Protein AF-A0A9P6CNX3-F1 (afdb_monomer_lite)

Secondary structure (DSSP, 8-state):
-------HHHHHHHHH-TTSTTPPPPPTTTS-HHHHHHHHHHHHHHHHHHHHTS-GGGTGGGS--------PPP-----------------------------HHHHHHHHHHHHHHHHHHHHHHHHHHHHHHHHHTTT---HHHHHHHHHHH--HHHHHHHHHHHHHHTT---TTTTT--SHHHHHHHHHHHHHHHHHHHHHHHHHH-TTSSTTGGGGTT--HHHHHHHHIIIIIIHHHHHHHSS-HHHHHHHHTTHHHHHHHHHHHHHHHHHHTHHHHHHHHHHHHHHTTTS-HHHHHHHHHHHHHHHHHHHHHHH-THHHHHHHHHHHHHHHHHHHHHHHHTT----HHHHHHHHTTHHHHHHHHHHHHHHHHHHHHHHHHHHHHHHHHHHH---SS----TTS-HHHHHHHHHHHHHHHHHHHHHHHHHHHHHH--SSPPTTTSSGGGHHHHHHHHHHHHHHHHHHHHHHHHHHHHHHHHHHH-TTS-HHHHHHHHHHIIIIIHHHHHHHHHHHHHHHHHHHHHHHHHHHHHGGGGSSEEEEEEPPPTTTPPPEEEEEE--SSSSPPEEEEEEEEESSSSEEEEEE---TTTT---PPTT-S--EEEEEEETTTTEEEEEEEETTEEEEEEEEEEEEE-SSS-EEEEEETTTTEEEEEEESSS----SSS----EEEEEPTTS-EEEEEEEEEEEETTEEEEEEEEESSSS-HHHHHHHHHHHHHHHHHHHHHHS--TT-

Structure (mmCIF, N/CA/C/O backbone):
data_AF-A0A9P6CNX3-F1
#
_entry.id   AF-A0A9P6CNX3-F1
#
loop_
_atom_site.group_PDB
_atom_site.id
_atom_site.type_symbol
_atom_site.label_atom_id
_atom_site.label_alt_id
_atom_site.label_comp_id
_atom_site.label_asym_id
_atom_site.label_entity_id
_atom_site.label_seq_id
_atom_site.pdbx_PDB_ins_code
_atom_site.Cartn_x
_atom_site.Cartn_y
_atom_site.Cartn_z
_atom_site.occupancy
_atom_site.B_iso_or_equiv
_atom_site.auth_seq_id
_atom_site.auth_comp_id
_atom_site.auth_asym_id
_atom_site.auth_atom_id
_atom_site.pdbx_PDB_model_num
ATOM 1 N N . MET A 1 1 ? -21.772 23.312 11.120 1.00 35.59 1 MET A N 1
ATOM 2 C CA . MET A 1 1 ? -20.489 23.125 10.411 1.00 35.59 1 MET A CA 1
ATOM 3 C C . MET A 1 1 ? -19.447 23.973 11.118 1.00 35.59 1 MET A C 1
ATOM 5 O O . MET A 1 1 ? -19.373 25.166 10.853 1.00 35.59 1 MET A O 1
ATOM 9 N N . SER A 1 2 ? -18.717 23.403 12.077 1.00 29.44 2 SER A N 1
ATOM 10 C CA . SER A 1 2 ? -17.477 24.020 12.549 1.00 29.44 2 SER A CA 1
ATOM 11 C C . SER A 1 2 ? -16.499 24.018 11.378 1.00 29.44 2 SER A C 1
ATOM 13 O O . SER A 1 2 ? -16.355 23.003 10.699 1.00 29.44 2 SER A O 1
ATOM 15 N N . GLN A 1 3 ? -15.892 25.165 11.081 1.00 34.16 3 GLN A N 1
ATOM 16 C CA . GLN A 1 3 ? -14.770 25.226 10.152 1.00 34.16 3 GLN A CA 1
ATOM 17 C C . GLN A 1 3 ? -13.601 24.494 10.813 1.00 34.16 3 GLN A C 1
ATOM 19 O O . GLN A 1 3 ? -12.860 25.088 11.593 1.00 34.16 3 GLN A O 1
ATOM 24 N N . ASP A 1 4 ? -13.474 23.195 10.544 1.00 44.81 4 ASP A N 1
ATOM 25 C CA . ASP A 1 4 ? -12.228 22.484 10.800 1.00 44.81 4 ASP A CA 1
ATOM 26 C C . ASP A 1 4 ? -11.128 23.261 10.075 1.00 44.81 4 ASP A C 1
ATOM 28 O O . ASP A 1 4 ? -11.249 23.551 8.878 1.00 44.81 4 ASP A O 1
ATOM 32 N N . GLN A 1 5 ? -10.092 23.669 10.813 1.00 48.50 5 GLN A N 1
ATOM 33 C CA . GLN A 1 5 ? -8.951 24.356 10.218 1.00 48.50 5 GLN A CA 1
ATOM 34 C C . GLN A 1 5 ? -8.454 23.550 9.007 1.00 48.50 5 GLN A C 1
ATOM 36 O O . GLN A 1 5 ? -8.404 22.316 9.082 1.00 48.50 5 GLN A O 1
ATOM 41 N N . PRO A 1 6 ? -8.111 24.212 7.887 1.00 53.03 6 PRO A N 1
ATOM 42 C CA . PRO A 1 6 ? -7.619 23.523 6.706 1.00 53.03 6 PRO A CA 1
ATOM 43 C C . PRO A 1 6 ? -6.407 22.670 7.093 1.00 53.03 6 PRO A C 1
ATOM 45 O O . PRO A 1 6 ? -5.365 23.178 7.498 1.00 53.03 6 PRO A O 1
ATOM 48 N N . SER A 1 7 ? -6.576 21.350 7.028 1.00 62.06 7 SER A N 1
ATOM 49 C CA . SER A 1 7 ? -5.491 20.401 7.253 1.00 62.06 7 SER A CA 1
ATOM 50 C C . SER A 1 7 ? -4.762 20.143 5.933 1.00 62.06 7 SER A C 1
ATOM 52 O O . SER A 1 7 ? -5.366 20.210 4.861 1.00 62.06 7 SER A O 1
ATOM 54 N N . PHE A 1 8 ? -3.483 19.765 5.978 1.00 63.47 8 PHE A N 1
ATOM 55 C CA . PHE A 1 8 ? -2.737 19.345 4.779 1.00 63.47 8 PHE A CA 1
ATOM 56 C C . PHE A 1 8 ? -3.438 18.204 4.013 1.00 63.47 8 PHE A C 1
ATOM 58 O O . PHE A 1 8 ? -3.363 18.131 2.785 1.00 63.47 8 PHE A O 1
ATOM 65 N N . SER A 1 9 ? -4.189 17.357 4.730 1.00 61.72 9 SER A N 1
ATOM 66 C CA . SER A 1 9 ? -5.030 16.296 4.162 1.00 61.72 9 SER A CA 1
ATOM 67 C C . SER A 1 9 ? -6.190 16.848 3.316 1.00 61.72 9 SER A C 1
ATOM 69 O O . SER A 1 9 ? -6.583 16.236 2.320 1.00 61.72 9 SER A O 1
ATOM 71 N N . ASN A 1 10 ? -6.701 18.040 3.639 1.00 68.31 10 ASN A N 1
ATOM 72 C CA . ASN A 1 10 ? -7.772 18.691 2.882 1.00 68.31 10 ASN A CA 1
ATOM 73 C C . ASN A 1 10 ? -7.266 19.184 1.520 1.00 68.31 10 ASN A C 1
ATOM 75 O O . ASN A 1 10 ? -7.945 18.967 0.519 1.00 68.31 10 ASN A O 1
ATOM 79 N N . CYS A 1 11 ? -6.058 19.761 1.453 1.00 70.31 11 CYS A N 1
ATOM 80 C CA . CYS A 1 11 ? -5.410 20.106 0.180 1.00 70.31 11 CYS A CA 1
ATOM 81 C C . CYS A 1 11 ? -5.214 18.856 -0.691 1.00 70.31 11 CYS A C 1
ATOM 83 O O . CYS A 1 11 ? -5.584 18.853 -1.862 1.00 70.31 11 CYS A O 1
ATOM 85 N N . PHE A 1 12 ? -4.716 17.759 -0.108 1.00 67.38 12 PHE A N 1
ATOM 86 C CA . PHE A 1 12 ? -4.546 16.485 -0.815 1.00 67.38 12 PHE A CA 1
ATOM 87 C C . PHE A 1 12 ? -5.868 15.953 -1.372 1.00 67.38 12 PHE A C 1
ATOM 89 O O . PHE A 1 12 ? -5.973 15.612 -2.550 1.00 67.38 12 PHE A O 1
ATOM 96 N N . THR A 1 13 ? -6.899 15.918 -0.531 1.00 63.56 13 THR A N 1
ATOM 97 C CA . THR A 1 13 ? -8.232 15.442 -0.908 1.00 63.56 13 THR A CA 1
ATOM 98 C C . THR A 1 13 ? -8.827 16.320 -2.008 1.00 63.56 13 THR A C 1
ATOM 100 O O . THR A 1 13 ? -9.372 15.800 -2.978 1.00 63.56 13 THR A O 1
ATOM 103 N N . ALA A 1 14 ? -8.633 17.638 -1.937 1.00 63.19 14 ALA A N 1
ATOM 104 C CA . ALA A 1 14 ? -9.085 18.572 -2.961 1.00 63.19 14 ALA A CA 1
ATOM 105 C C . ALA A 1 14 ? -8.349 18.422 -4.303 1.00 63.19 14 ALA A C 1
ATOM 107 O O . ALA A 1 14 ? -8.941 18.691 -5.344 1.00 63.19 14 ALA A O 1
ATOM 108 N N . GLN A 1 15 ? -7.087 17.978 -4.312 1.00 65.69 15 GLN A N 1
ATOM 109 C CA . GLN A 1 15 ? -6.337 17.693 -5.547 1.00 65.69 15 GLN A CA 1
ATOM 110 C C . GLN A 1 15 ? -6.695 16.340 -6.170 1.00 65.69 15 GLN A C 1
ATOM 112 O O . GLN A 1 15 ? -6.396 16.106 -7.339 1.00 65.69 15 GLN A O 1
ATOM 117 N N . THR A 1 16 ? -7.312 15.438 -5.402 1.00 60.91 16 THR A N 1
ATOM 118 C CA . THR A 1 16 ? -7.447 14.022 -5.774 1.00 60.91 16 THR A CA 1
ATOM 119 C C . THR A 1 16 ? -8.882 13.509 -5.813 1.00 60.91 16 THR A C 1
ATOM 121 O O . THR A 1 16 ? -9.094 12.405 -6.304 1.00 60.91 16 THR A O 1
ATOM 124 N N . SER A 1 17 ? -9.865 14.266 -5.317 1.00 58.91 17 SER A N 1
ATOM 125 C CA . SER A 1 17 ? -11.268 13.841 -5.243 1.00 58.91 17 SER A CA 1
ATOM 126 C C . SER A 1 17 ? -12.212 14.918 -5.810 1.00 58.91 17 SER A C 1
ATOM 128 O O . SER A 1 17 ? -12.338 15.992 -5.210 1.00 58.91 17 SER A O 1
ATOM 130 N N . PRO A 1 18 ? -12.884 14.673 -6.953 1.00 60.72 18 PRO A N 1
ATOM 131 C CA . PRO A 1 18 ? 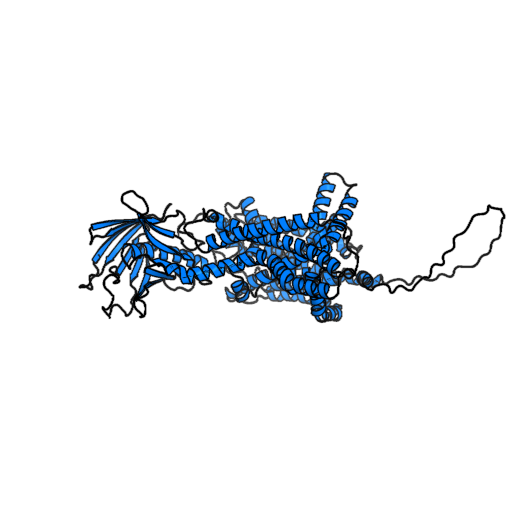-13.936 15.544 -7.468 1.00 60.72 18 PRO A CA 1
ATOM 132 C C . PRO A 1 18 ? -15.148 15.487 -6.534 1.00 60.72 18 PRO A C 1
ATOM 134 O O . PRO A 1 18 ? -15.319 14.510 -5.806 1.00 60.72 18 PRO A O 1
ATOM 137 N N . ASN A 1 19 ? -15.979 16.532 -6.533 1.00 61.41 19 ASN A N 1
ATOM 138 C CA . ASN A 1 19 ? -17.200 16.624 -5.714 1.00 61.41 19 ASN A CA 1
ATOM 139 C C . ASN A 1 19 ? -16.992 16.574 -4.181 1.00 61.41 19 ASN A C 1
ATOM 141 O O . ASN A 1 19 ? -17.960 16.546 -3.423 1.00 61.41 19 ASN A O 1
ATOM 145 N N . VAL A 1 20 ? -15.745 16.603 -3.701 1.00 60.59 20 VAL A N 1
ATOM 146 C CA . VAL A 1 20 ? -15.389 16.622 -2.273 1.00 60.59 20 VAL A CA 1
ATOM 147 C C . VAL A 1 20 ? -14.833 18.002 -1.907 1.00 60.59 20 VAL A C 1
ATOM 149 O O . VAL A 1 20 ? -14.147 18.630 -2.712 1.00 60.59 20 VAL A O 1
ATOM 152 N N . LEU A 1 21 ? -15.143 18.499 -0.702 1.00 67.38 21 LEU A N 1
ATOM 153 C CA . LEU A 1 21 ? -14.681 19.804 -0.187 1.00 67.38 21 LEU A CA 1
ATOM 154 C C . LEU A 1 21 ? -15.027 21.010 -1.092 1.00 67.38 21 LEU A C 1
ATOM 156 O O . LEU A 1 21 ? -14.274 21.977 -1.158 1.00 67.38 21 LEU A O 1
ATOM 160 N N . GLY A 1 22 ? -16.169 20.966 -1.789 1.00 63.22 22 GLY A N 1
ATOM 161 C CA . GLY A 1 22 ? -16.619 22.061 -2.660 1.00 63.22 22 GLY A CA 1
ATOM 162 C C . GLY A 1 22 ? -15.976 22.077 -4.051 1.00 63.22 22 GLY A C 1
ATOM 163 O O . GLY A 1 22 ? -16.098 23.066 -4.771 1.00 63.22 22 GLY A O 1
ATOM 164 N N . ASN A 1 23 ? -15.284 21.006 -4.456 1.00 61.44 23 ASN A N 1
ATOM 165 C CA . ASN A 1 23 ? -14.862 20.836 -5.847 1.00 61.44 23 ASN A CA 1
ATOM 166 C C . ASN A 1 23 ? -16.088 20.692 -6.766 1.00 61.44 23 ASN A C 1
ATOM 168 O O . ASN A 1 23 ? -16.963 19.881 -6.455 1.00 61.44 23 ASN A O 1
ATOM 172 N N . PRO A 1 24 ? -16.162 21.430 -7.890 1.00 63.41 24 PRO A N 1
ATOM 173 C CA . PRO A 1 24 ? -17.166 21.161 -8.911 1.00 63.41 24 PRO A CA 1
ATOM 174 C C . PRO A 1 24 ? -16.955 19.760 -9.521 1.00 63.41 24 PRO A C 1
ATOM 176 O O . PRO A 1 24 ? -15.852 19.205 -9.408 1.00 63.41 24 PRO A O 1
ATOM 179 N N . PRO A 1 25 ? -17.984 19.190 -10.177 1.00 62.91 25 PRO A N 1
ATOM 180 C CA . PRO A 1 25 ? -17.821 17.973 -10.966 1.00 62.91 25 PRO A CA 1
ATOM 181 C C . PRO A 1 25 ? -16.736 18.172 -12.022 1.00 62.91 25 PRO A C 1
ATOM 183 O O . PRO A 1 25 ? -16.485 19.294 -12.472 1.00 62.91 25 PRO A O 1
ATOM 186 N N . MET A 1 26 ? -16.068 17.081 -12.397 1.00 60.81 26 MET A N 1
ATOM 187 C CA . MET A 1 26 ? -14.919 17.133 -13.299 1.00 60.81 26 MET A CA 1
ATOM 188 C C . MET A 1 26 ? -15.325 17.773 -14.629 1.00 60.81 26 MET A C 1
ATOM 190 O O . MET A 1 26 ? -16.166 17.227 -15.343 1.00 60.81 26 MET A O 1
ATOM 194 N N . ASN A 1 27 ? -14.718 18.911 -14.994 1.00 63.62 27 ASN A N 1
ATOM 195 C CA . ASN A 1 27 ? -14.985 19.513 -16.294 1.00 63.62 27 ASN A CA 1
ATOM 196 C C . ASN A 1 27 ? -14.526 18.547 -17.395 1.00 63.62 27 ASN A C 1
ATOM 198 O O . ASN A 1 27 ? -13.333 18.224 -17.465 1.00 63.62 27 ASN A O 1
ATOM 202 N N . PRO A 1 28 ? -15.437 18.086 -18.267 1.00 59.59 28 PRO A N 1
ATOM 203 C CA . PRO A 1 28 ? -15.104 17.109 -19.289 1.00 59.59 28 PRO A CA 1
ATOM 204 C C . PRO A 1 28 ? -14.024 17.631 -20.248 1.00 59.59 28 PRO A C 1
ATOM 206 O O . PRO A 1 28 ? -13.215 16.846 -20.729 1.00 59.59 28 PRO A O 1
ATOM 209 N N . ASP A 1 29 ? -13.906 18.933 -20.490 1.00 56.03 29 ASP A N 1
ATOM 210 C CA . ASP A 1 29 ? -12.922 19.457 -21.446 1.00 56.03 29 ASP A CA 1
ATOM 211 C C . ASP A 1 29 ? -11.485 19.505 -20.893 1.00 56.03 29 ASP A C 1
ATOM 213 O O . ASP A 1 29 ? -10.529 19.420 -21.664 1.00 56.03 29 ASP A O 1
ATOM 217 N N . VAL A 1 30 ? -11.312 19.576 -19.567 1.00 55.44 30 VAL A N 1
ATOM 218 C CA . VAL A 1 30 ? -9.992 19.552 -18.896 1.00 55.44 30 VAL A CA 1
ATOM 219 C C . VAL A 1 30 ? -9.645 18.140 -18.415 1.00 55.44 30 VAL A C 1
ATOM 221 O O . VAL A 1 30 ? -8.506 17.690 -18.529 1.00 55.44 30 VAL A O 1
ATOM 224 N N . GLY A 1 31 ? -10.655 17.419 -17.929 1.00 52.66 31 GLY A N 1
ATOM 225 C CA . GLY A 1 31 ? -10.606 16.044 -17.440 1.00 52.66 31 GLY A CA 1
ATOM 226 C C . GLY A 1 31 ? -10.812 14.964 -18.506 1.00 52.66 31 GLY A C 1
ATOM 227 O O . GLY A 1 31 ? -11.084 13.812 -18.176 1.00 52.66 31 GLY A O 1
ATOM 228 N N . GLY A 1 32 ? -10.773 15.342 -19.784 1.00 59.16 32 GLY A N 1
ATOM 229 C CA . GLY A 1 32 ? -11.298 14.550 -20.890 1.00 59.16 32 GLY A CA 1
ATOM 230 C C . GLY A 1 32 ? -10.745 13.134 -20.989 1.00 59.16 32 GLY A C 1
ATOM 231 O O . GLY A 1 32 ? -9.554 12.959 -21.245 1.00 59.16 32 GLY A O 1
ATOM 232 N N . PHE A 1 33 ? -11.622 12.128 -20.911 1.00 60.81 33 PHE A N 1
ATOM 233 C CA . PHE A 1 33 ? -11.317 10.709 -21.166 1.00 60.81 33 PHE A CA 1
ATOM 234 C C . PHE A 1 33 ? -10.467 10.513 -22.426 1.00 60.81 33 PHE A C 1
ATOM 236 O O . PHE A 1 33 ? -9.471 9.791 -22.432 1.00 60.81 33 PHE A O 1
ATOM 243 N N . ALA A 1 34 ? -10.824 11.233 -23.483 1.00 63.06 34 ALA A N 1
ATOM 244 C CA . ALA A 1 34 ? -10.104 11.239 -24.739 1.00 63.06 34 ALA A CA 1
ATOM 245 C C . ALA A 1 34 ? -8.666 11.757 -24.650 1.00 63.06 34 ALA A C 1
ATOM 247 O O . ALA A 1 34 ? -7.800 11.200 -25.309 1.00 63.06 34 ALA A O 1
ATOM 248 N N . VAL A 1 35 ? -8.399 12.788 -23.842 1.00 62.94 35 VAL A N 1
ATOM 249 C CA . VAL A 1 35 ? -7.048 13.338 -23.650 1.00 62.94 35 VAL A CA 1
ATOM 250 C C . VAL A 1 35 ? -6.186 12.339 -22.879 1.00 62.94 35 VAL A C 1
ATOM 252 O O . VAL A 1 35 ? -5.026 12.122 -23.224 1.00 62.94 35 VAL A O 1
ATOM 255 N N . GLY A 1 36 ? -6.767 11.683 -21.871 1.00 63.97 36 GLY A N 1
ATOM 256 C CA . GLY A 1 36 ? -6.113 10.601 -21.140 1.00 63.97 36 GLY A CA 1
ATOM 257 C C . GLY A 1 36 ? -5.781 9.412 -22.044 1.00 63.97 36 GLY A C 1
ATOM 258 O O . GLY A 1 36 ? -4.626 8.993 -22.110 1.00 63.97 36 GLY A O 1
ATOM 259 N N . ILE A 1 37 ? -6.763 8.906 -22.796 1.00 67.50 37 ILE A N 1
ATOM 260 C CA . ILE A 1 37 ? -6.571 7.795 -23.740 1.00 67.50 37 ILE A CA 1
ATOM 261 C C . ILE A 1 37 ? -5.588 8.154 -24.840 1.00 67.50 37 ILE A C 1
ATOM 263 O O . ILE A 1 37 ? -4.715 7.352 -25.153 1.00 67.50 37 ILE A O 1
ATOM 267 N N . SER A 1 38 ? -5.705 9.340 -25.426 1.00 66.44 38 SER A N 1
ATOM 268 C CA . SER A 1 38 ? -4.824 9.765 -26.507 1.00 66.44 38 SER A CA 1
ATOM 269 C C . SER A 1 38 ? -3.375 9.848 -26.020 1.00 66.44 38 SER A C 1
ATOM 271 O O . SER A 1 38 ? -2.476 9.342 -26.691 1.00 66.44 38 SER A O 1
ATOM 273 N N . ASN A 1 39 ? -3.157 10.341 -24.797 1.00 67.75 39 ASN A N 1
ATOM 274 C CA . ASN A 1 39 ? -1.854 10.323 -24.143 1.00 67.75 39 ASN A CA 1
ATOM 275 C C . ASN A 1 39 ? -1.353 8.887 -23.902 1.00 67.75 39 ASN A C 1
ATOM 277 O O . ASN A 1 39 ? -0.218 8.573 -24.248 1.00 67.75 39 ASN A O 1
ATOM 281 N N . ILE A 1 40 ? -2.181 7.981 -23.368 1.00 67.44 40 ILE A N 1
ATOM 282 C CA . ILE A 1 40 ? -1.807 6.567 -23.159 1.00 67.44 40 ILE A CA 1
ATOM 283 C C . ILE A 1 40 ? -1.411 5.904 -24.479 1.00 67.44 40 ILE A C 1
ATOM 285 O O . ILE A 1 40 ? -0.370 5.255 -24.570 1.00 67.44 40 ILE A O 1
ATOM 289 N N . ILE A 1 41 ? -2.231 6.091 -25.509 1.00 70.19 41 ILE A N 1
ATOM 290 C CA . ILE A 1 41 ? -2.021 5.529 -26.834 1.00 70.19 41 ILE A CA 1
ATOM 291 C C . ILE A 1 41 ? -0.703 6.059 -27.429 1.00 70.19 41 ILE A C 1
ATOM 293 O O . ILE A 1 41 ? 0.111 5.256 -27.886 1.00 70.19 41 ILE A O 1
ATOM 297 N N . ILE A 1 42 ? -0.432 7.373 -27.357 1.00 68.31 42 ILE A N 1
ATOM 298 C CA . ILE A 1 42 ? 0.862 7.935 -27.786 1.00 68.31 42 ILE A CA 1
ATOM 299 C C . ILE A 1 42 ? 2.005 7.309 -26.997 1.00 68.31 42 ILE A C 1
ATOM 301 O O . ILE A 1 42 ? 3.018 6.946 -27.592 1.00 68.31 42 ILE A O 1
ATOM 305 N N . ASN A 1 43 ? 1.865 7.163 -25.680 1.00 69.25 43 ASN A N 1
ATOM 306 C CA . ASN A 1 43 ? 2.932 6.607 -24.863 1.00 69.25 43 ASN A CA 1
ATOM 307 C C . ASN A 1 43 ? 3.226 5.141 -25.222 1.00 69.25 43 ASN A C 1
ATOM 309 O O . ASN A 1 43 ? 4.375 4.749 -25.416 1.00 69.25 43 ASN A O 1
ATOM 313 N N . ILE A 1 44 ? 2.205 4.310 -25.404 1.00 69.44 44 ILE A N 1
ATOM 314 C CA . ILE A 1 44 ? 2.413 2.922 -25.829 1.00 69.44 44 ILE A CA 1
ATOM 315 C C . ILE A 1 44 ? 3.079 2.889 -27.214 1.00 69.44 44 ILE A C 1
ATOM 317 O O . ILE A 1 44 ? 4.104 2.228 -27.399 1.00 69.44 44 ILE A O 1
ATOM 321 N N . CYS A 1 45 ? 2.561 3.657 -28.174 1.00 68.38 45 CYS A N 1
ATOM 322 C CA . CYS A 1 45 ? 3.081 3.689 -29.541 1.00 68.38 45 CYS A CA 1
ATOM 323 C C . CYS A 1 45 ? 4.503 4.252 -29.644 1.00 68.38 45 CYS A C 1
ATOM 325 O O . CYS A 1 45 ? 5.305 3.754 -30.434 1.00 68.38 45 CYS A O 1
ATOM 327 N N . LEU A 1 46 ? 4.849 5.257 -28.841 1.00 67.50 46 LEU A N 1
ATOM 328 C CA . LEU A 1 46 ? 6.183 5.841 -28.840 1.00 67.50 46 LEU A CA 1
ATOM 329 C C . LEU A 1 46 ? 7.198 4.924 -28.134 1.00 67.50 46 LEU A C 1
ATOM 331 O O . LEU A 1 46 ? 8.331 4.820 -28.595 1.00 67.50 46 LEU A O 1
ATOM 335 N N . SER A 1 47 ? 6.800 4.166 -27.104 1.00 67.31 47 SER A N 1
ATOM 336 C CA . SER A 1 47 ? 7.655 3.108 -26.525 1.00 67.31 47 SER A CA 1
ATOM 337 C C . SER A 1 47 ? 7.983 2.017 -27.540 1.00 67.31 47 SER A C 1
ATOM 339 O O . SER A 1 47 ? 9.136 1.600 -27.664 1.00 67.31 47 SER A O 1
ATOM 341 N N . ILE A 1 48 ? 6.970 1.603 -28.305 1.00 66.00 48 ILE A N 1
ATOM 342 C CA . ILE A 1 48 ? 7.103 0.687 -29.440 1.00 66.00 48 ILE A CA 1
ATOM 343 C C . ILE A 1 48 ? 8.115 1.280 -30.442 1.00 66.00 48 ILE A C 1
ATOM 345 O O . ILE A 1 48 ? 9.160 0.692 -30.714 1.00 66.00 48 ILE A O 1
ATOM 349 N N . LEU A 1 49 ? 7.899 2.506 -30.914 1.00 63.34 49 LEU A N 1
ATOM 350 C CA . LEU A 1 49 ? 8.812 3.209 -31.830 1.00 63.34 49 LEU A CA 1
ATOM 351 C C . LEU A 1 49 ? 10.268 3.281 -31.348 1.00 63.34 49 LEU A C 1
ATOM 353 O O . LEU A 1 49 ? 11.206 3.054 -32.116 1.00 63.34 49 LEU A O 1
ATOM 357 N N . LEU A 1 50 ? 10.476 3.589 -30.070 1.00 63.78 50 LEU A N 1
ATOM 358 C CA . LEU A 1 50 ? 11.804 3.656 -29.459 1.00 63.78 50 LEU A CA 1
ATOM 359 C C . LEU A 1 50 ? 12.513 2.295 -29.459 1.00 63.78 50 LEU A C 1
ATOM 361 O O . LEU A 1 50 ? 13.740 2.235 -29.564 1.00 63.78 50 LEU A O 1
ATOM 365 N N . GLN A 1 51 ? 11.763 1.197 -29.375 1.00 64.81 51 GLN A N 1
ATOM 366 C CA . GLN A 1 51 ? 12.314 -0.150 -29.466 1.00 64.81 51 GLN A CA 1
ATOM 367 C C . GLN A 1 51 ? 12.762 -0.495 -30.896 1.00 64.81 51 GLN A C 1
ATOM 369 O O . GLN A 1 51 ? 13.845 -1.063 -31.064 1.00 64.81 51 GLN A O 1
ATOM 374 N N . TRP A 1 52 ? 11.970 -0.126 -31.908 1.00 59.88 52 TRP A N 1
ATOM 375 C CA . TRP A 1 52 ? 12.186 -0.519 -33.312 1.00 59.88 52 TRP A CA 1
ATOM 376 C C . TRP A 1 52 ? 12.974 0.480 -34.167 1.00 59.88 52 TRP A C 1
ATOM 378 O O . TRP A 1 52 ? 13.404 0.143 -35.264 1.00 59.88 52 TRP A O 1
ATOM 388 N N . SER A 1 53 ? 13.258 1.679 -33.661 1.00 55.56 53 SER A N 1
ATOM 389 C CA . SER A 1 53 ? 14.133 2.658 -34.332 1.00 55.56 53 SER A CA 1
ATOM 390 C C . SER A 1 53 ? 15.632 2.313 -34.266 1.00 55.56 53 SER A C 1
ATOM 392 O O . SER A 1 53 ? 16.460 3.036 -34.822 1.00 55.56 53 SER A O 1
ATOM 394 N N . LYS A 1 54 ? 16.022 1.208 -33.612 1.00 54.22 54 LYS A N 1
ATOM 395 C CA . LYS A 1 54 ? 17.425 0.769 -33.556 1.00 54.22 54 LYS A CA 1
ATOM 396 C C . LYS A 1 54 ? 17.867 0.218 -34.924 1.00 54.22 54 LYS A C 1
ATOM 398 O O . LYS A 1 54 ? 17.232 -0.707 -35.425 1.00 54.22 54 LYS A O 1
ATOM 403 N N . PRO A 1 55 ? 18.970 0.713 -35.518 1.00 48.38 55 PRO A N 1
ATOM 404 C CA . PRO A 1 55 ? 19.464 0.195 -36.789 1.00 48.38 55 PRO A CA 1
ATOM 405 C C . PRO A 1 55 ? 19.844 -1.289 -36.671 1.00 48.38 55 PRO A C 1
ATOM 407 O O . PRO A 1 55 ? 20.552 -1.705 -35.749 1.00 48.38 55 PRO A O 1
ATOM 410 N N . SER A 1 56 ? 19.394 -2.079 -37.645 1.00 40.59 56 SER A N 1
ATOM 411 C CA . SER A 1 56 ? 19.524 -3.541 -37.748 1.00 40.59 56 SER A CA 1
ATOM 412 C C . SER A 1 56 ? 20.969 -4.065 -37.732 1.00 40.59 56 SER A C 1
ATOM 414 O O . SER A 1 56 ? 21.190 -5.246 -37.463 1.00 40.59 56 SER A O 1
ATOM 416 N N . GLN A 1 57 ? 21.976 -3.205 -37.913 1.00 38.62 57 GLN A N 1
ATOM 417 C CA . GLN A 1 57 ? 23.388 -3.600 -37.835 1.00 38.62 57 GLN A CA 1
ATOM 418 C C . GLN A 1 57 ? 23.846 -4.033 -36.430 1.00 38.62 57 GLN A C 1
ATOM 420 O O . GLN A 1 57 ? 24.785 -4.814 -36.313 1.00 38.62 57 GLN A O 1
ATOM 425 N N . LEU A 1 58 ? 23.151 -3.630 -35.359 1.00 41.12 58 LEU A N 1
ATOM 426 C CA . LEU A 1 58 ? 23.426 -4.128 -34.001 1.00 41.12 58 LEU A CA 1
ATOM 427 C C . LEU A 1 58 ? 22.808 -5.510 -33.712 1.00 41.12 58 LEU A C 1
ATOM 429 O O . LEU A 1 58 ? 23.209 -6.159 -32.748 1.00 41.12 58 LEU A O 1
ATOM 433 N N . GLN A 1 59 ? 21.861 -5.984 -34.530 1.00 37.53 59 GLN A N 1
ATOM 434 C CA . GLN A 1 59 ? 21.290 -7.334 -34.410 1.00 37.53 59 GLN A CA 1
ATOM 435 C C . GLN A 1 59 ? 22.097 -8.388 -35.180 1.00 37.53 59 GLN A C 1
ATOM 437 O O . GLN A 1 59 ? 22.153 -9.533 -34.739 1.00 37.53 59 GLN A O 1
ATOM 442 N N . ALA A 1 60 ? 22.786 -8.010 -36.262 1.00 36.56 60 ALA A N 1
ATOM 443 C CA . ALA A 1 60 ? 23.643 -8.920 -37.033 1.00 36.56 60 ALA A CA 1
ATOM 444 C C . ALA A 1 60 ? 24.893 -9.398 -36.259 1.00 36.56 60 ALA A C 1
ATOM 446 O O . ALA A 1 60 ? 25.440 -10.452 -36.554 1.00 36.56 60 ALA A O 1
ATOM 447 N N . SER A 1 61 ? 25.304 -8.685 -35.205 1.00 35.84 61 SER A N 1
ATOM 448 C CA . SER A 1 61 ? 26.374 -9.125 -34.292 1.00 35.84 61 SER A CA 1
ATOM 449 C C . SER A 1 61 ? 25.961 -10.279 -33.356 1.00 35.84 61 SER A C 1
ATOM 451 O O . SER A 1 61 ? 26.793 -10.740 -32.578 1.00 35.84 61 SER A O 1
ATOM 453 N N . ARG A 1 62 ? 24.694 -10.730 -33.375 1.00 35.16 62 ARG A N 1
ATOM 454 C CA . ARG A 1 62 ? 24.212 -11.869 -32.567 1.00 35.16 62 ARG A CA 1
ATOM 455 C C . ARG A 1 62 ? 24.258 -13.217 -33.289 1.00 35.16 62 ARG A C 1
ATOM 457 O O . ARG A 1 62 ? 24.006 -14.230 -32.647 1.00 35.16 62 ARG A O 1
ATOM 464 N N . THR A 1 63 ? 24.571 -13.267 -34.582 1.00 31.50 63 THR A N 1
ATOM 465 C CA . THR A 1 63 ? 24.871 -14.546 -35.240 1.00 31.50 63 THR A CA 1
ATOM 466 C C . THR A 1 63 ? 26.332 -14.902 -34.977 1.00 31.50 63 THR A C 1
ATOM 468 O O . THR A 1 63 ? 27.194 -14.093 -35.327 1.00 31.50 63 THR A O 1
ATOM 471 N N . PRO A 1 64 ? 26.642 -16.061 -34.362 1.00 33.47 64 PRO A N 1
ATOM 472 C CA . PRO A 1 64 ? 28.021 -16.495 -34.218 1.00 33.47 64 PRO A CA 1
ATOM 473 C C . PRO A 1 64 ? 28.618 -16.605 -35.617 1.00 33.47 64 PRO A C 1
ATOM 475 O O . PRO A 1 64 ? 28.055 -17.265 -36.492 1.00 33.47 64 PRO A O 1
ATOM 478 N N . ALA A 1 65 ? 29.732 -15.909 -35.836 1.00 34.06 65 ALA A N 1
ATOM 479 C CA . ALA A 1 65 ? 30.556 -16.142 -37.002 1.00 34.06 65 ALA A CA 1
ATOM 480 C C . ALA A 1 65 ? 30.929 -17.627 -36.985 1.00 34.06 65 ALA A C 1
ATOM 482 O O . ALA A 1 65 ? 31.667 -18.075 -36.113 1.00 34.06 65 ALA A O 1
ATOM 483 N N . THR A 1 66 ? 30.367 -18.403 -37.909 1.00 34.62 66 THR A N 1
ATOM 484 C CA . THR A 1 66 ? 30.920 -19.699 -38.286 1.00 34.62 66 THR A CA 1
ATOM 485 C C . THR A 1 66 ? 32.382 -19.459 -38.634 1.00 34.62 66 THR A C 1
ATOM 487 O O . THR A 1 66 ? 32.675 -18.799 -39.632 1.00 34.62 66 THR A O 1
ATOM 490 N N . GLU A 1 67 ? 33.279 -19.933 -37.770 1.00 33.03 67 GLU A N 1
ATOM 491 C CA . GLU A 1 67 ? 34.716 -19.989 -38.011 1.00 33.03 67 GLU A CA 1
ATOM 492 C C . GLU A 1 67 ? 34.952 -20.743 -39.321 1.00 33.03 67 GLU A C 1
ATOM 494 O O . GLU A 1 67 ? 34.897 -21.970 -39.387 1.00 33.03 67 GLU A O 1
ATOM 499 N N . VAL A 1 68 ? 35.203 -19.997 -40.394 1.00 33.09 68 VAL A N 1
ATOM 500 C CA . VAL A 1 68 ? 35.930 -20.527 -41.541 1.00 33.09 68 VAL A CA 1
ATOM 501 C C . VAL A 1 68 ? 37.377 -20.613 -41.078 1.00 33.09 68 VAL A C 1
ATOM 503 O O . VAL A 1 68 ? 38.032 -19.591 -40.881 1.00 33.09 68 VAL A O 1
ATOM 506 N N . GLY A 1 69 ? 37.835 -21.839 -40.822 1.00 32.75 69 GLY A N 1
ATOM 507 C CA . GLY A 1 69 ? 39.185 -22.129 -40.362 1.00 32.75 69 GLY A CA 1
ATOM 508 C C . GLY A 1 69 ? 40.233 -21.539 -41.301 1.00 32.75 69 GLY A C 1
ATOM 509 O O . GLY A 1 69 ? 40.427 -22.020 -42.416 1.00 32.75 69 GLY A O 1
ATOM 510 N N . VAL A 1 70 ? 40.929 -20.509 -40.828 1.00 31.02 70 VAL A N 1
ATOM 511 C CA . VAL A 1 70 ? 42.195 -20.069 -41.408 1.00 31.02 70 VAL A CA 1
ATOM 512 C C . VAL A 1 70 ? 43.288 -20.851 -40.692 1.00 31.02 70 VAL A C 1
ATOM 514 O O . VAL A 1 70 ? 43.629 -20.576 -39.545 1.00 31.02 70 VAL A O 1
ATOM 517 N N . VAL A 1 71 ? 43.788 -21.877 -41.376 1.00 31.45 71 VAL A N 1
ATOM 518 C CA . VAL A 1 71 ? 44.988 -22.623 -40.997 1.00 31.45 71 VAL A CA 1
ATOM 519 C C . VAL A 1 71 ? 46.176 -21.661 -41.055 1.00 31.45 71 VAL A C 1
ATOM 521 O O . VAL A 1 71 ? 46.544 -21.191 -42.129 1.00 31.45 71 VAL A O 1
ATOM 524 N N . VAL A 1 72 ? 46.760 -21.356 -39.899 1.00 31.20 72 VAL A N 1
ATOM 525 C CA . VAL A 1 72 ? 48.054 -20.673 -39.782 1.00 31.20 72 VAL A CA 1
ATOM 526 C C . VAL A 1 72 ? 49.140 -21.753 -39.799 1.00 31.20 72 VAL A C 1
ATOM 528 O O . VAL A 1 72 ? 49.086 -22.640 -38.946 1.00 31.20 72 VAL A O 1
ATOM 531 N N . PRO A 1 73 ? 50.105 -21.741 -40.735 1.00 35.44 73 PRO A N 1
ATOM 532 C CA . PRO A 1 73 ? 51.252 -22.627 -40.650 1.00 35.44 73 PRO A CA 1
ATOM 533 C C . PRO A 1 73 ? 52.328 -22.014 -39.745 1.00 35.44 73 PRO A C 1
ATOM 535 O O . PRO A 1 73 ? 52.743 -20.870 -39.928 1.00 35.44 73 PRO A O 1
ATOM 538 N N . ASP A 1 74 ? 52.787 -22.815 -38.786 1.00 33.38 74 ASP A N 1
ATOM 539 C CA . ASP A 1 74 ? 54.006 -22.591 -38.014 1.00 33.38 74 ASP A CA 1
ATOM 540 C C . ASP A 1 74 ? 55.234 -22.545 -38.932 1.00 33.38 74 ASP A C 1
ATOM 542 O O . ASP A 1 74 ? 55.475 -23.496 -39.676 1.00 33.38 74 ASP A O 1
ATOM 546 N N . GLN A 1 75 ? 56.074 -21.513 -38.798 1.00 31.41 75 GLN A N 1
ATOM 547 C CA . GLN A 1 75 ? 57.504 -21.616 -39.102 1.00 31.41 75 GLN A CA 1
ATOM 548 C C . GLN A 1 75 ? 58.340 -20.782 -38.121 1.00 31.41 75 GLN A C 1
ATOM 550 O O . GLN A 1 75 ? 58.403 -19.558 -38.194 1.00 31.41 75 GLN A O 1
ATOM 555 N N . ASN A 1 76 ? 59.032 -21.493 -37.228 1.00 32.34 76 ASN A N 1
ATOM 556 C CA . ASN A 1 76 ? 60.304 -21.065 -36.651 1.00 32.34 76 ASN A CA 1
ATOM 557 C C . ASN A 1 76 ? 61.427 -21.416 -37.644 1.00 32.34 76 ASN A C 1
ATOM 559 O O . ASN A 1 76 ? 61.479 -22.565 -38.075 1.00 32.34 76 ASN A O 1
ATOM 563 N N . LEU A 1 77 ? 62.342 -20.485 -37.944 1.00 33.81 77 LEU A N 1
ATOM 564 C CA . LEU A 1 77 ? 63.791 -20.585 -37.670 1.00 33.81 77 LEU A CA 1
ATOM 565 C C . LEU A 1 77 ? 64.599 -19.485 -38.402 1.00 33.81 77 LEU A C 1
ATOM 567 O O . LEU A 1 77 ? 64.600 -19.408 -39.622 1.00 33.81 77 LEU A O 1
ATOM 571 N N . ASN A 1 78 ? 65.384 -18.770 -37.591 1.00 31.38 78 ASN A N 1
ATOM 572 C CA . ASN A 1 78 ? 66.765 -18.303 -37.778 1.00 31.38 78 ASN A CA 1
ATOM 573 C C . ASN A 1 78 ? 67.158 -17.231 -38.816 1.00 31.38 78 ASN A C 1
ATOM 575 O O . ASN A 1 78 ? 66.827 -17.252 -39.994 1.00 31.38 78 ASN A O 1
ATOM 579 N N . ALA A 1 79 ? 67.983 -16.323 -38.287 1.00 34.62 79 ALA A N 1
ATOM 580 C CA . ALA A 1 79 ? 68.633 -15.172 -38.892 1.00 34.62 79 ALA A CA 1
ATOM 581 C C . ALA A 1 79 ? 69.847 -15.525 -39.767 1.00 34.62 79 ALA A C 1
ATOM 583 O O . ALA A 1 79 ? 70.608 -16.409 -39.383 1.00 34.62 79 ALA A O 1
ATOM 584 N N . VAL A 1 80 ? 70.073 -14.738 -40.831 1.00 31.91 80 VAL A N 1
ATOM 585 C CA . VAL A 1 80 ? 71.386 -14.323 -41.376 1.00 31.91 80 VAL A CA 1
ATOM 586 C C . VAL A 1 80 ? 71.222 -12.931 -42.030 1.00 31.91 80 VAL A C 1
ATOM 588 O O . VAL A 1 80 ? 70.151 -12.593 -42.524 1.00 31.91 80 VAL A O 1
ATOM 591 N N . GLU A 1 81 ? 72.289 -12.143 -41.925 1.00 32.03 81 GLU A N 1
ATOM 592 C CA . GLU A 1 81 ? 72.553 -10.724 -42.230 1.00 32.03 81 GLU A CA 1
ATOM 593 C C . GLU A 1 81 ? 72.485 -10.274 -43.726 1.00 32.03 81 GLU A C 1
ATOM 595 O O . GLU A 1 81 ? 72.157 -11.093 -44.584 1.00 32.03 81 GLU A O 1
ATOM 600 N N . PRO A 1 82 ? 72.714 -8.967 -44.039 1.00 52.00 82 PRO A N 1
ATOM 601 C CA . PRO A 1 82 ? 72.097 -8.231 -45.150 1.00 52.00 82 PRO A CA 1
ATOM 602 C C . PRO A 1 82 ? 73.011 -8.037 -46.370 1.00 52.00 82 PRO A C 1
ATOM 604 O O . PRO A 1 82 ? 74.227 -8.120 -46.247 1.00 52.00 82 PRO A O 1
ATOM 607 N N . GLU A 1 83 ? 72.437 -7.647 -47.515 1.00 30.38 83 GLU A N 1
ATOM 608 C CA . GLU A 1 83 ? 73.177 -6.924 -48.559 1.00 30.38 83 GLU A CA 1
ATOM 609 C C . GLU A 1 83 ? 72.257 -6.122 -49.498 1.00 30.38 83 GLU A C 1
ATOM 611 O O . GLU A 1 83 ? 71.129 -6.512 -49.808 1.00 30.38 83 GLU A O 1
ATOM 616 N N . ASP A 1 84 ? 72.777 -4.965 -49.901 1.00 30.97 84 ASP A N 1
ATOM 617 C CA . ASP A 1 84 ? 72.194 -3.933 -50.754 1.00 30.97 84 ASP A CA 1
ATOM 618 C C . ASP A 1 84 ? 71.888 -4.400 -52.188 1.00 30.97 84 ASP A C 1
ATOM 620 O O . ASP A 1 84 ? 72.647 -5.159 -52.786 1.00 30.97 84 ASP A O 1
ATOM 624 N N . SER A 1 85 ? 70.850 -3.834 -52.818 1.00 30.45 85 SER A N 1
ATOM 625 C CA . SER A 1 85 ? 70.951 -3.293 -54.189 1.00 30.45 85 SER A CA 1
ATOM 626 C C . SER A 1 85 ? 69.657 -2.643 -54.694 1.00 30.45 85 SER A C 1
ATOM 628 O O . SER A 1 85 ? 68.531 -2.960 -54.320 1.00 30.45 85 SER A O 1
ATOM 630 N N . ILE A 1 86 ? 69.890 -1.652 -55.546 1.00 31.48 86 ILE A N 1
ATOM 631 C CA . ILE A 1 86 ? 69.000 -0.619 -56.064 1.00 31.48 86 ILE A CA 1
ATOM 632 C C . ILE A 1 86 ? 68.203 -1.094 -57.296 1.00 31.48 86 ILE A C 1
ATOM 634 O O . ILE A 1 86 ? 68.720 -1.808 -58.149 1.00 31.48 86 ILE A O 1
ATOM 638 N N . SER A 1 87 ? 67.005 -0.512 -57.450 1.00 27.11 87 SER A N 1
ATOM 639 C CA . SER A 1 87 ? 66.207 -0.309 -58.680 1.00 27.11 87 SER A CA 1
ATOM 640 C C . SER A 1 87 ? 65.479 -1.502 -59.315 1.00 27.11 87 SER A C 1
ATOM 642 O O . SER A 1 87 ? 66.076 -2.429 -59.842 1.00 27.11 87 SER A O 1
ATOM 644 N N . THR A 1 88 ? 64.156 -1.387 -59.466 1.00 30.30 88 THR A N 1
ATOM 645 C CA . THR A 1 88 ? 63.552 -0.892 -60.719 1.00 30.30 88 THR A CA 1
ATOM 646 C C . THR A 1 88 ? 62.034 -0.744 -60.608 1.00 30.30 88 THR A C 1
ATOM 648 O O . THR A 1 88 ? 61.325 -1.500 -59.952 1.00 30.30 88 THR A O 1
ATOM 651 N N . LEU A 1 89 ? 61.576 0.316 -61.262 1.00 31.02 89 LEU A N 1
ATOM 652 C CA . LEU A 1 89 ? 60.212 0.769 -61.469 1.00 31.02 89 LEU A CA 1
ATOM 653 C C . LEU A 1 89 ? 59.402 -0.283 -62.256 1.00 31.02 89 LEU A C 1
ATOM 655 O O . LEU A 1 89 ? 59.817 -0.669 -63.347 1.00 31.02 89 LEU A O 1
ATOM 659 N N . SER A 1 90 ? 58.226 -0.690 -61.769 1.00 27.17 90 SER A N 1
ATOM 660 C CA . SER A 1 90 ? 57.201 -1.299 -62.626 1.00 27.17 90 SER A CA 1
ATOM 661 C C . SER A 1 90 ? 55.798 -0.901 -62.180 1.00 27.17 90 SER A C 1
ATOM 663 O O . SER A 1 90 ? 55.317 -1.235 -61.100 1.00 27.17 90 SER A O 1
ATOM 665 N N . THR A 1 91 ? 55.174 -0.124 -63.052 1.00 30.69 91 THR A N 1
ATOM 666 C CA . THR A 1 91 ? 53.786 0.321 -63.055 1.00 30.69 91 THR A CA 1
ATOM 667 C C . THR A 1 91 ? 52.836 -0.828 -63.371 1.00 30.69 91 THR A C 1
ATOM 669 O O . THR A 1 91 ? 52.903 -1.389 -64.462 1.00 30.69 91 THR A O 1
ATOM 672 N N . THR A 1 92 ? 51.866 -1.082 -62.492 1.00 31.16 92 THR A N 1
ATOM 673 C CA . THR A 1 92 ? 50.559 -1.634 -62.885 1.00 31.16 92 THR A CA 1
ATOM 674 C C . THR A 1 92 ? 49.437 -0.887 -62.151 1.00 31.16 92 THR A C 1
ATOM 676 O O . THR A 1 92 ? 49.602 -0.535 -60.981 1.00 31.16 92 THR A O 1
ATOM 679 N N . PRO A 1 93 ? 48.325 -0.562 -62.835 1.00 31.28 93 PRO A N 1
ATOM 680 C CA . PRO A 1 93 ? 47.260 0.259 -62.281 1.00 31.28 93 PRO A CA 1
ATOM 681 C C . PRO A 1 93 ? 46.355 -0.592 -61.389 1.00 31.28 93 PRO A C 1
ATOM 683 O O . PRO A 1 93 ? 45.804 -1.602 -61.826 1.00 31.28 93 PRO A O 1
ATOM 686 N N . ILE A 1 94 ? 46.176 -0.166 -60.140 1.00 30.55 94 ILE A N 1
ATOM 687 C CA . ILE A 1 94 ? 45.146 -0.719 -59.263 1.00 30.55 94 ILE A CA 1
ATOM 688 C C . ILE A 1 94 ? 43.802 -0.203 -59.774 1.00 30.55 94 ILE A C 1
ATOM 690 O O . ILE A 1 94 ? 43.482 0.978 -59.668 1.00 30.55 94 ILE A O 1
ATOM 694 N N . THR A 1 95 ? 43.039 -1.110 -60.372 1.00 31.61 95 THR A N 1
ATOM 695 C CA . THR A 1 95 ? 41.613 -0.970 -60.654 1.00 31.61 95 THR A CA 1
ATOM 696 C C . THR A 1 95 ? 40.855 -0.571 -59.390 1.00 31.61 95 THR A C 1
ATOM 698 O O . THR A 1 95 ? 40.867 -1.302 -58.400 1.00 31.61 95 THR A O 1
ATOM 701 N N . ASP A 1 96 ? 40.157 0.563 -59.472 1.00 30.75 96 ASP A N 1
ATOM 702 C CA . ASP A 1 96 ? 39.102 1.003 -58.561 1.00 30.75 96 ASP A CA 1
ATOM 703 C C . ASP A 1 96 ? 38.038 -0.094 -58.394 1.00 30.75 96 ASP A C 1
ATOM 705 O O . ASP A 1 96 ? 37.055 -0.178 -59.136 1.00 30.75 96 ASP A O 1
ATOM 709 N N . THR A 1 97 ? 38.182 -0.931 -57.371 1.00 32.19 97 THR A N 1
ATOM 710 C CA . THR A 1 97 ? 37.029 -1.609 -56.785 1.00 32.19 97 THR A CA 1
ATOM 711 C C . THR A 1 97 ? 36.254 -0.573 -55.987 1.00 32.19 97 THR A C 1
ATOM 713 O O . THR A 1 97 ? 36.570 -0.299 -54.829 1.00 32.19 97 THR A O 1
ATOM 716 N N . LYS A 1 98 ? 35.231 0.010 -56.627 1.00 31.69 98 LYS A N 1
ATOM 717 C CA . LYS A 1 98 ? 34.130 0.704 -55.953 1.00 31.69 98 LYS A CA 1
ATOM 718 C C . LYS A 1 98 ? 33.695 -0.127 -54.745 1.00 31.69 98 LYS A C 1
ATOM 720 O O . LYS A 1 98 ? 33.113 -1.200 -54.906 1.00 31.69 98 LYS A O 1
ATOM 725 N N . LEU A 1 99 ? 33.966 0.387 -53.546 1.00 29.50 99 LEU A N 1
ATOM 726 C CA . LEU A 1 99 ? 33.263 -0.029 -52.339 1.00 29.50 99 LEU A CA 1
ATOM 727 C C . LEU A 1 99 ? 31.755 0.065 -52.635 1.00 29.50 99 LEU A C 1
ATOM 729 O O . LEU A 1 99 ? 31.321 1.091 -53.166 1.00 29.50 99 LEU A O 1
ATOM 733 N N . PRO A 1 100 ? 30.942 -0.950 -52.308 1.00 33.72 100 PRO A N 1
ATOM 734 C CA . PRO A 1 100 ? 29.502 -0.788 -52.382 1.00 33.72 100 PRO A CA 1
ATOM 735 C C . PRO A 1 100 ? 29.105 0.290 -51.368 1.00 33.72 100 PRO A C 1
ATOM 737 O O . PRO A 1 100 ? 29.353 0.144 -50.169 1.00 33.72 100 PRO A O 1
ATOM 740 N N . GLU A 1 101 ? 28.517 1.384 -51.853 1.00 33.88 101 GLU A N 1
ATOM 741 C CA . GLU A 1 101 ? 27.825 2.364 -51.019 1.00 33.88 101 GLU A CA 1
ATOM 742 C C . GLU A 1 101 ? 26.811 1.617 -50.136 1.00 33.88 101 GLU A C 1
ATOM 744 O O . GLU A 1 101 ? 25.800 1.093 -50.603 1.00 33.88 101 GLU A O 1
ATOM 749 N N . GLN A 1 102 ? 27.122 1.509 -48.843 1.00 34.22 102 GLN A N 1
ATOM 750 C CA . GLN A 1 102 ? 26.213 0.990 -47.825 1.00 34.22 102 GLN A CA 1
ATOM 751 C C . GLN A 1 102 ? 25.079 2.000 -47.537 1.00 34.22 102 GLN A C 1
ATOM 753 O O . GLN A 1 102 ? 25.229 3.199 -47.783 1.00 34.22 102 GLN A O 1
ATOM 758 N N . PRO A 1 103 ? 23.921 1.545 -47.015 1.00 38.06 103 PRO A N 1
ATOM 759 C CA . PRO A 1 103 ? 22.634 2.216 -47.172 1.00 38.06 103 PRO A CA 1
ATOM 760 C C . PRO A 1 103 ? 22.474 3.394 -46.202 1.00 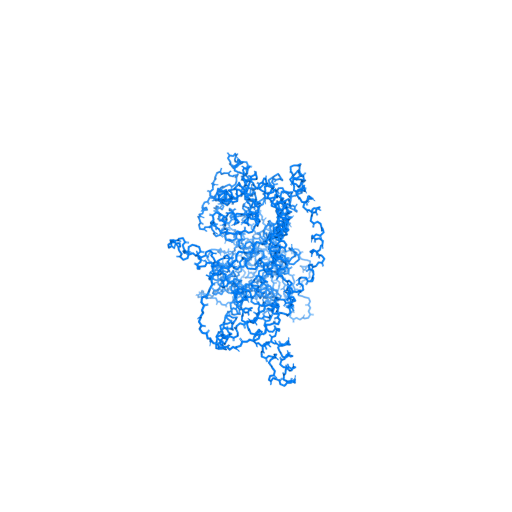38.06 103 PRO A C 1
ATOM 762 O O . PRO A 1 103 ? 21.844 3.284 -45.151 1.00 38.06 103 PRO A O 1
ATOM 765 N N . PHE A 1 104 ? 23.011 4.557 -46.564 1.00 35.88 104 PHE A N 1
ATOM 766 C CA . PHE A 1 104 ? 22.827 5.800 -45.803 1.00 35.88 104 PHE A CA 1
ATOM 767 C C . PHE A 1 104 ? 21.375 6.321 -45.865 1.00 35.88 104 PHE A C 1
ATOM 769 O O . PHE A 1 104 ? 20.913 7.017 -44.965 1.00 35.88 104 PHE A O 1
ATOM 776 N N . PHE A 1 105 ? 20.621 5.937 -46.901 1.00 34.91 105 PHE A N 1
ATOM 777 C CA . PHE A 1 105 ? 19.247 6.399 -47.129 1.00 34.91 105 PHE A CA 1
ATOM 778 C C . PHE A 1 105 ? 18.221 5.831 -46.140 1.00 34.91 105 PHE A C 1
ATOM 780 O O . PHE A 1 105 ? 17.220 6.479 -45.848 1.00 34.91 105 PHE A O 1
ATOM 787 N N . GLN A 1 106 ? 18.456 4.635 -45.597 1.00 40.09 106 GLN A N 1
ATOM 788 C CA . GLN A 1 106 ? 17.455 3.966 -44.767 1.00 40.09 106 GLN A CA 1
ATOM 789 C C . GLN A 1 106 ? 17.456 4.486 -43.323 1.00 40.09 106 GLN A C 1
ATOM 791 O O . GLN A 1 106 ? 16.398 4.556 -42.711 1.00 40.09 106 GLN A O 1
ATOM 796 N N . SER A 1 107 ? 18.604 4.924 -42.787 1.00 45.19 107 SER A N 1
ATOM 797 C CA . SER A 1 107 ? 18.687 5.495 -41.433 1.00 45.19 107 SER A CA 1
ATOM 798 C C . SER A 1 107 ? 18.048 6.885 -41.328 1.00 45.19 107 SER A C 1
ATOM 800 O O . SER A 1 107 ? 17.419 7.177 -40.314 1.00 45.19 107 SER A O 1
ATOM 802 N N . SER A 1 108 ? 18.148 7.710 -42.378 1.00 49.09 108 SER A N 1
ATOM 803 C CA . SER A 1 108 ? 17.560 9.058 -42.441 1.00 49.09 108 SER A CA 1
ATOM 804 C C . SER A 1 108 ? 16.032 9.036 -42.330 1.00 49.09 108 SER A C 1
ATOM 806 O O . SER A 1 108 ? 15.477 9.775 -41.521 1.00 49.09 108 SER A O 1
ATOM 808 N N . ILE A 1 109 ? 15.361 8.141 -43.063 1.00 54.06 109 ILE A N 1
ATOM 809 C CA . ILE A 1 109 ? 13.891 8.034 -43.074 1.00 54.06 109 ILE A CA 1
ATOM 810 C C . ILE A 1 109 ? 13.351 7.682 -41.676 1.00 54.06 109 ILE A C 1
ATOM 812 O O . ILE A 1 109 ? 12.319 8.194 -41.249 1.00 54.06 109 ILE A O 1
ATOM 816 N N . TYR A 1 110 ? 14.081 6.858 -40.918 1.00 57.72 110 TYR A N 1
ATOM 817 C CA . TYR A 1 110 ? 13.677 6.443 -39.571 1.00 57.72 110 TYR A CA 1
ATOM 818 C C . TYR A 1 110 ? 13.834 7.537 -38.509 1.00 57.72 110 TYR A C 1
ATOM 820 O O . TYR A 1 110 ? 13.097 7.539 -37.522 1.00 57.72 110 TYR A O 1
ATOM 828 N N . GLY A 1 111 ? 14.778 8.463 -38.697 1.00 62.72 111 GLY A N 1
ATOM 829 C CA . GLY A 1 111 ? 14.954 9.608 -37.803 1.00 62.72 111 GLY A CA 1
ATOM 830 C C . GLY A 1 111 ? 13.796 10.599 -37.887 1.00 62.72 111 GLY A C 1
ATOM 831 O O . GLY A 1 111 ? 13.337 11.090 -36.855 1.00 62.72 111 GLY A O 1
ATOM 832 N N . ASP A 1 112 ? 13.293 10.848 -39.097 1.00 66.44 112 ASP A N 1
ATOM 833 C CA . ASP A 1 112 ? 12.243 11.840 -39.337 1.00 66.44 112 ASP A CA 1
ATOM 834 C C . ASP A 1 112 ? 10.875 11.390 -38.798 1.00 66.44 112 ASP A C 1
ATOM 836 O O . ASP A 1 112 ? 10.186 12.172 -38.146 1.00 66.44 112 ASP A O 1
ATOM 840 N N . GLU A 1 113 ? 10.507 10.114 -38.959 1.00 67.81 113 GLU A N 1
ATOM 841 C CA . GLU A 1 113 ? 9.238 9.571 -38.438 1.00 67.81 113 GLU A CA 1
ATOM 842 C C . GLU A 1 113 ? 9.172 9.561 -36.900 1.00 67.81 113 GLU A C 1
ATOM 844 O O . GLU A 1 113 ? 8.128 9.843 -36.297 1.00 67.81 113 GLU A O 1
ATOM 849 N N . LEU A 1 114 ? 10.299 9.258 -36.249 1.00 69.44 114 LEU A N 1
ATOM 850 C CA . LEU A 1 114 ? 10.415 9.320 -34.795 1.00 69.44 114 LEU A CA 1
ATOM 851 C C . LEU A 1 114 ? 10.295 10.767 -34.306 1.00 69.44 114 LEU A C 1
ATOM 853 O O . LEU A 1 114 ? 9.604 11.034 -33.322 1.00 69.44 114 LEU A O 1
ATOM 857 N N . LEU A 1 115 ? 10.950 11.700 -34.998 1.00 73.50 115 LEU A N 1
ATOM 858 C CA . LEU A 1 115 ? 10.932 13.111 -34.642 1.00 73.50 115 LEU A CA 1
ATOM 859 C C . LEU A 1 115 ? 9.533 13.719 -34.811 1.00 73.50 115 LEU A C 1
ATOM 861 O O . LEU A 1 115 ? 9.090 14.461 -33.938 1.00 73.50 115 LEU A O 1
ATOM 865 N N . ASP A 1 116 ? 8.804 13.351 -35.867 1.00 74.06 116 ASP A N 1
ATOM 866 C CA . ASP A 1 116 ? 7.405 13.747 -36.067 1.00 74.06 116 ASP A CA 1
ATOM 867 C C . ASP A 1 116 ? 6.500 13.237 -34.930 1.00 74.06 116 ASP A C 1
ATOM 869 O O . ASP A 1 116 ? 5.636 13.969 -34.447 1.00 74.06 116 ASP A O 1
ATOM 873 N N . SER A 1 117 ? 6.738 12.019 -34.435 1.00 72.75 117 SER A N 1
ATOM 874 C CA . SER A 1 117 ? 5.999 11.457 -33.293 1.00 72.75 117 SER A CA 1
ATOM 875 C C . SER A 1 117 ? 6.313 12.187 -31.979 1.00 72.75 117 SER A C 1
ATOM 877 O O . SER A 1 117 ? 5.413 12.460 -31.184 1.00 72.75 117 SER A O 1
ATOM 879 N N . VAL A 1 118 ? 7.580 12.559 -31.763 1.00 76.00 118 VAL A N 1
ATOM 880 C CA . VAL A 1 118 ? 8.012 13.376 -30.614 1.00 76.00 118 VAL A CA 1
ATOM 881 C C . VAL A 1 118 ? 7.386 14.770 -30.660 1.00 76.00 118 VAL A C 1
ATOM 883 O O . VAL A 1 118 ? 6.902 15.260 -29.640 1.00 76.00 118 VAL A O 1
ATOM 886 N N . TYR A 1 119 ? 7.335 15.401 -31.835 1.00 78.88 119 TYR A N 1
ATOM 887 C CA . TYR A 1 119 ? 6.636 16.674 -31.999 1.00 78.88 119 TYR A CA 1
ATOM 888 C C . TYR A 1 119 ? 5.130 16.545 -31.802 1.00 78.88 119 TYR A C 1
ATOM 890 O O . TYR A 1 119 ? 4.544 17.432 -31.189 1.00 78.88 119 TYR A O 1
ATOM 898 N N . GLY A 1 120 ? 4.523 15.442 -32.247 1.00 74.06 120 GLY A N 1
ATOM 899 C CA . GLY A 1 120 ? 3.130 15.116 -31.952 1.00 74.06 120 GLY A CA 1
ATOM 900 C C . GLY A 1 120 ? 2.860 15.119 -30.446 1.00 74.06 120 GLY A C 1
ATOM 901 O O . GLY A 1 120 ? 1.976 15.838 -29.984 1.00 74.06 120 GLY A O 1
ATOM 902 N N . LEU A 1 121 ? 3.694 14.427 -29.662 1.00 74.88 121 LEU A N 1
ATOM 903 C CA . LEU A 1 121 ? 3.589 14.438 -28.200 1.00 74.88 121 LEU A CA 1
ATOM 904 C C . LEU A 1 121 ? 3.776 15.848 -27.618 1.00 74.88 121 LEU A C 1
ATOM 906 O O . LEU A 1 121 ? 2.957 16.297 -26.819 1.00 74.88 121 LEU A O 1
ATOM 910 N N . PHE A 1 122 ? 4.816 16.585 -28.025 1.00 81.31 122 PHE A N 1
ATOM 911 C CA . PHE A 1 122 ? 5.028 17.950 -27.530 1.00 81.31 122 PHE A CA 1
ATOM 912 C C . PHE A 1 122 ? 3.875 18.893 -27.891 1.00 81.31 122 PHE A C 1
ATOM 914 O O . PHE A 1 122 ? 3.493 19.722 -27.068 1.00 81.31 122 PHE A O 1
ATOM 921 N N . SER A 1 123 ? 3.272 18.734 -29.069 1.00 77.50 123 SER A N 1
ATOM 922 C CA . SER A 1 123 ? 2.107 19.512 -29.499 1.00 77.50 123 SER A CA 1
ATOM 923 C C . SER A 1 123 ? 0.830 19.192 -28.719 1.00 77.50 123 SER A C 1
ATOM 925 O O . SER A 1 123 ? -0.108 19.975 -28.767 1.00 77.50 123 SER A O 1
ATOM 927 N N . GLN A 1 124 ? 0.795 18.099 -27.956 1.00 75.00 124 GLN A N 1
ATOM 928 C CA . GLN A 1 124 ? -0.265 17.833 -26.985 1.00 75.00 124 GLN A CA 1
ATOM 929 C C . GLN A 1 124 ? 0.106 18.375 -25.599 1.00 75.00 124 GLN A C 1
ATOM 931 O O . GLN A 1 124 ? -0.675 19.082 -24.966 1.00 75.00 124 GLN A O 1
ATOM 936 N N . VAL A 1 125 ? 1.318 18.069 -25.135 1.00 78.56 125 VAL A N 1
ATOM 937 C CA . VAL A 1 125 ? 1.778 18.372 -23.775 1.00 78.56 125 VAL A CA 1
ATOM 938 C C . VAL A 1 125 ? 1.875 19.879 -23.524 1.00 78.56 125 VAL A C 1
ATOM 940 O O . VAL A 1 125 ? 1.366 20.373 -22.518 1.00 78.56 125 VAL A O 1
ATOM 943 N N . TYR A 1 126 ? 2.495 20.632 -24.436 1.00 83.62 126 TYR A N 1
ATOM 944 C CA . TYR A 1 126 ? 2.707 22.067 -24.243 1.00 83.62 126 TYR A CA 1
ATOM 945 C C . TYR A 1 126 ? 1.413 22.884 -24.258 1.00 83.62 126 TYR A C 1
ATOM 947 O O . TYR A 1 126 ? 1.269 23.733 -23.379 1.00 83.62 126 TYR A O 1
ATOM 955 N N . PRO A 1 127 ? 0.454 22.648 -25.174 1.00 83.31 127 PRO A N 1
ATOM 956 C CA . PRO A 1 127 ? -0.826 23.347 -25.124 1.00 83.31 127 PRO A CA 1
ATOM 957 C C . PRO A 1 127 ? -1.640 23.053 -23.869 1.00 83.31 127 PRO A C 1
ATOM 959 O O . PRO A 1 127 ? -2.241 23.984 -23.346 1.00 83.31 127 PRO A O 1
ATOM 962 N N . ILE A 1 128 ? -1.620 21.824 -23.335 1.00 77.25 128 ILE A N 1
ATOM 963 C CA . ILE A 1 128 ? -2.287 21.507 -22.057 1.00 77.25 128 ILE A CA 1
ATOM 964 C C . ILE A 1 128 ? -1.674 22.336 -20.926 1.00 77.25 128 ILE A C 1
ATOM 966 O O . ILE A 1 128 ? -2.391 23.011 -20.185 1.00 77.25 128 ILE A O 1
ATOM 970 N N . LEU A 1 129 ? -0.344 22.334 -20.813 1.00 81.62 129 LEU A N 1
ATOM 971 C CA . LEU A 1 129 ? 0.357 23.090 -19.776 1.00 81.62 129 LEU A CA 1
ATOM 972 C C . LEU A 1 129 ? 0.158 24.606 -19.933 1.00 81.62 129 LEU A C 1
ATOM 974 O O . LEU A 1 129 ? -0.068 25.304 -18.946 1.00 81.62 129 LEU A O 1
ATOM 978 N N . LEU A 1 130 ? 0.180 25.120 -21.165 1.00 83.94 130 LEU A N 1
ATOM 979 C CA . LEU A 1 130 ? -0.045 26.536 -21.451 1.00 83.94 130 LEU A CA 1
ATOM 980 C C . LEU A 1 130 ? -1.493 26.951 -21.174 1.00 83.94 130 LEU A C 1
ATOM 982 O O . LEU A 1 130 ? -1.714 27.986 -20.555 1.00 83.94 130 LEU A O 1
ATOM 986 N N . ALA A 1 131 ? -2.476 26.146 -21.581 1.00 78.88 131 ALA A N 1
ATOM 987 C CA . ALA A 1 131 ? -3.883 26.385 -21.270 1.00 78.88 131 ALA A CA 1
ATOM 988 C C . ALA A 1 131 ? -4.108 26.392 -19.755 1.00 78.88 131 ALA A C 1
ATOM 990 O O . ALA A 1 131 ? -4.744 27.306 -19.237 1.00 78.88 131 ALA A O 1
ATOM 991 N N . THR A 1 132 ? -3.493 25.450 -19.034 1.00 78.88 132 THR A N 1
ATOM 992 C CA . THR A 1 132 ? -3.515 25.415 -17.564 1.00 78.88 132 THR A CA 1
ATOM 993 C C . THR A 1 132 ? -2.935 26.706 -16.981 1.00 78.88 132 THR A C 1
ATOM 995 O O . THR A 1 132 ? -3.577 27.347 -16.153 1.00 78.88 132 THR A O 1
ATOM 998 N N . ALA A 1 133 ? -1.770 27.149 -17.467 1.00 81.69 133 ALA A N 1
ATOM 999 C CA . ALA A 1 133 ? -1.133 28.397 -17.042 1.00 81.69 133 ALA A CA 1
ATOM 1000 C C . ALA A 1 133 ? -2.009 29.640 -17.300 1.00 81.69 133 ALA A C 1
ATOM 1002 O O . ALA A 1 133 ? -2.118 30.516 -16.443 1.00 81.69 133 ALA A O 1
ATOM 1003 N N . VAL A 1 134 ? -2.662 29.718 -18.464 1.00 81.19 134 VAL A N 1
ATOM 1004 C CA . VAL A 1 134 ? -3.558 30.830 -18.825 1.00 81.19 134 VAL A CA 1
ATOM 1005 C C . VAL A 1 134 ? -4.819 30.827 -17.958 1.00 81.19 134 VAL A C 1
ATOM 1007 O O . VAL A 1 134 ? -5.253 31.882 -17.493 1.00 81.19 134 VAL A O 1
ATOM 1010 N N . CYS A 1 135 ? -5.400 29.655 -17.711 1.00 77.62 135 CYS A N 1
ATOM 1011 C CA . CYS A 1 135 ? -6.603 29.508 -16.899 1.00 77.62 135 CYS A CA 1
ATOM 1012 C C . CYS A 1 135 ? -6.347 29.773 -15.405 1.00 77.62 135 CYS A C 1
ATOM 1014 O O . CYS A 1 135 ? -7.232 30.317 -14.744 1.00 77.62 135 CYS A O 1
ATOM 1016 N N . ILE A 1 136 ? -5.136 29.496 -14.897 1.00 77.25 136 ILE A N 1
ATOM 1017 C CA . ILE A 1 136 ? -4.686 29.924 -13.557 1.00 77.25 136 ILE A CA 1
ATOM 1018 C C . ILE A 1 136 ? -4.823 31.443 -13.402 1.00 77.25 136 ILE A C 1
ATOM 1020 O O . ILE A 1 136 ? -5.361 31.924 -12.407 1.00 77.25 136 ILE A O 1
ATOM 1024 N N . GLY A 1 137 ? -4.403 32.210 -14.413 1.00 70.75 137 GLY A N 1
ATOM 1025 C CA . GLY A 1 137 ? -4.495 33.673 -14.396 1.00 70.75 137 GLY A CA 1
ATOM 1026 C C . GLY A 1 137 ? -5.927 34.221 -14.380 1.00 70.75 137 GLY A C 1
ATOM 1027 O O . GLY A 1 137 ? -6.117 35.402 -14.100 1.00 70.75 137 GLY A O 1
ATOM 1028 N N . ARG A 1 138 ? -6.935 33.385 -14.670 1.00 76.31 138 ARG A N 1
ATOM 1029 C CA . ARG A 1 138 ? -8.353 33.772 -14.721 1.00 76.31 138 ARG A CA 1
ATOM 1030 C C . ARG A 1 138 ? -9.208 33.191 -13.589 1.00 76.31 138 ARG A C 1
ATOM 1032 O O . ARG A 1 138 ? -10.407 33.431 -13.586 1.00 76.31 138 ARG A O 1
ATOM 1039 N N . GLN A 1 139 ? -8.626 32.433 -12.654 1.00 72.25 139 GLN A N 1
ATOM 1040 C CA . GLN A 1 139 ? -9.331 31.826 -11.506 1.00 72.25 139 GLN A CA 1
ATOM 1041 C C . GLN A 1 139 ? -10.525 30.919 -11.876 1.00 72.25 139 GLN A C 1
ATOM 1043 O O . GLN A 1 139 ? -11.434 30.719 -11.075 1.00 72.25 139 GLN A O 1
ATOM 1048 N N . HIS A 1 140 ? -10.529 30.344 -13.081 1.00 70.81 140 HIS A N 1
ATOM 1049 C CA . HIS A 1 140 ? -11.621 29.484 -13.564 1.00 70.81 140 HIS A CA 1
ATOM 1050 C C . HIS A 1 140 ? -11.367 27.982 -13.378 1.00 70.81 140 HIS A C 1
ATOM 1052 O O . HIS A 1 140 ? -12.204 27.179 -13.775 1.00 70.81 140 HIS A O 1
ATOM 1058 N N . LEU A 1 141 ? -10.219 27.599 -12.813 1.00 75.19 141 LEU A N 1
ATOM 1059 C CA . LEU A 1 141 ? -9.861 26.204 -12.558 1.00 75.19 141 LEU A CA 1
ATOM 1060 C C . LEU A 1 141 ? -10.066 25.855 -11.086 1.00 75.19 141 LEU A C 1
ATOM 1062 O O . LEU A 1 141 ? -9.677 26.611 -10.190 1.00 75.19 141 LEU A O 1
ATOM 1066 N N . SER A 1 142 ? -10.606 24.666 -10.844 1.00 77.25 142 SER A N 1
ATOM 1067 C CA . SER A 1 142 ? -10.494 24.000 -9.552 1.00 77.25 142 SER A CA 1
ATOM 1068 C C . SER A 1 142 ? -9.081 23.450 -9.336 1.00 77.25 142 SER A C 1
ATOM 1070 O O . SER A 1 142 ? -8.306 23.224 -10.271 1.00 77.25 142 SER A O 1
ATOM 1072 N N . LEU A 1 143 ? -8.748 23.213 -8.067 1.00 74.69 143 LEU A N 1
ATOM 1073 C CA . LEU A 1 143 ? -7.469 22.632 -7.659 1.00 74.69 143 LEU A CA 1
ATOM 1074 C C . LEU A 1 143 ? -7.275 21.224 -8.261 1.00 74.69 143 LEU A C 1
ATOM 1076 O O . LEU A 1 143 ? -6.180 20.875 -8.701 1.00 74.69 143 LEU A O 1
ATOM 1080 N N . PHE A 1 144 ? -8.363 20.450 -8.328 1.00 71.81 144 PHE A N 1
ATOM 1081 C CA . PHE A 1 144 ? -8.411 19.124 -8.939 1.00 71.81 144 PHE A CA 1
ATOM 1082 C C . PHE A 1 144 ? -8.081 19.161 -10.437 1.00 71.81 144 PHE A C 1
ATOM 1084 O O . PHE A 1 144 ? -7.204 18.432 -10.897 1.00 71.81 144 PHE A O 1
ATOM 1091 N N . GLU A 1 145 ? -8.737 20.034 -11.205 1.00 72.06 145 GLU A N 1
ATOM 1092 C CA . GLU A 1 145 ? -8.530 20.141 -12.657 1.00 72.06 145 GLU A CA 1
ATOM 1093 C C . GLU A 1 145 ? -7.105 20.571 -13.008 1.00 72.06 145 GLU A C 1
ATOM 1095 O O . GLU A 1 145 ? -6.504 20.041 -13.944 1.00 72.06 145 GLU A O 1
ATOM 1100 N N . ALA A 1 146 ? -6.539 21.501 -12.235 1.00 75.38 146 ALA A N 1
ATOM 1101 C CA . ALA A 1 146 ? -5.167 21.946 -12.423 1.00 75.38 146 ALA A CA 1
ATOM 1102 C C . ALA A 1 146 ? -4.158 20.834 -12.101 1.00 75.38 146 ALA A C 1
ATOM 1104 O O . ALA A 1 146 ? -3.229 20.602 -12.878 1.00 75.38 146 ALA A O 1
ATOM 1105 N N . HIS A 1 147 ? -4.362 20.104 -10.997 1.00 75.69 147 HIS A N 1
ATOM 1106 C CA . HIS A 1 147 ? -3.541 18.941 -10.665 1.00 75.69 147 HIS A CA 1
ATOM 1107 C C . HIS A 1 147 ? -3.648 17.861 -11.752 1.00 75.69 147 HIS A C 1
ATOM 1109 O O . HIS A 1 147 ? -2.631 17.325 -12.189 1.00 75.69 147 HIS A O 1
ATOM 1115 N N . PHE A 1 148 ? -4.857 17.568 -12.234 1.00 71.38 148 PHE A N 1
ATOM 1116 C CA . PHE A 1 148 ? -5.087 16.596 -13.299 1.00 71.38 148 PHE A CA 1
ATOM 1117 C C . PHE A 1 148 ? -4.362 16.982 -14.595 1.00 71.38 148 PHE A C 1
ATOM 1119 O O . PHE A 1 148 ? -3.622 16.169 -15.146 1.00 71.38 148 PHE A O 1
ATOM 1126 N N . ALA A 1 149 ? -4.491 18.228 -15.057 1.00 72.25 149 ALA A N 1
ATOM 1127 C CA . ALA A 1 149 ? -3.829 18.692 -16.276 1.00 72.25 149 ALA A CA 1
ATOM 1128 C C . ALA A 1 149 ? -2.292 18.604 -16.181 1.00 72.25 149 ALA A C 1
ATOM 1130 O O . ALA A 1 149 ? -1.623 18.151 -17.117 1.00 72.25 149 ALA A O 1
ATOM 1131 N N . VAL A 1 150 ? -1.727 18.965 -15.022 1.00 74.81 150 VAL A N 1
ATOM 1132 C CA . VAL A 1 150 ? -0.289 18.831 -14.740 1.00 74.81 150 VAL A CA 1
ATOM 1133 C C . VAL A 1 150 ? 0.127 17.360 -14.685 1.00 74.81 150 VAL A C 1
ATOM 1135 O O . VAL A 1 150 ? 1.163 16.998 -15.246 1.00 74.81 150 VAL A O 1
ATOM 1138 N N . ALA A 1 151 ? -0.676 16.489 -14.082 1.00 70.75 151 ALA A N 1
ATOM 1139 C CA . ALA A 1 151 ? -0.404 15.058 -14.046 1.00 70.75 151 ALA A CA 1
ATOM 1140 C C . ALA A 1 151 ? -0.400 14.457 -15.466 1.00 70.75 151 ALA A C 1
ATOM 1142 O O . ALA A 1 151 ? 0.510 13.702 -15.799 1.00 70.75 151 ALA A O 1
ATOM 1143 N N . VAL A 1 152 ? -1.345 14.843 -16.341 1.00 67.94 152 VAL A N 1
ATOM 1144 C CA . VAL A 1 152 ? -1.490 14.285 -17.713 1.00 67.94 152 VAL A CA 1
ATOM 1145 C C . VAL A 1 152 ? -0.277 14.583 -18.575 1.00 67.94 152 VAL A C 1
ATOM 1147 O O . VAL A 1 152 ? 0.140 13.760 -19.390 1.00 67.94 152 VAL A O 1
ATOM 1150 N N . SER A 1 153 ? 0.354 15.725 -18.342 1.00 72.56 153 SER A N 1
ATOM 1151 C CA . SER A 1 153 ? 1.583 16.105 -19.030 1.00 72.56 153 SER A CA 1
ATOM 1152 C C . SER A 1 153 ? 2.824 15.297 -18.595 1.00 72.56 153 SER A C 1
ATOM 1154 O O . SER A 1 153 ? 3.764 15.137 -19.384 1.00 72.56 153 SER A O 1
ATOM 1156 N N . ALA A 1 154 ? 2.819 14.738 -17.376 1.00 69.62 154 ALA A N 1
ATOM 1157 C CA . ALA A 1 154 ? 3.923 13.994 -16.762 1.00 69.62 154 ALA A CA 1
ATOM 1158 C C . ALA A 1 154 ? 3.943 12.516 -17.168 1.00 69.62 154 ALA A C 1
ATOM 1160 O O . ALA A 1 154 ? 4.037 11.613 -16.337 1.00 69.62 154 ALA A O 1
ATOM 1161 N N . SER A 1 155 ? 3.852 12.256 -18.470 1.00 70.00 155 SER A N 1
ATOM 1162 C CA . SER A 1 155 ? 3.880 10.890 -18.978 1.00 70.00 155 SER A CA 1
ATOM 1163 C C . SER A 1 155 ? 5.275 10.244 -18.840 1.00 70.00 155 SER A C 1
ATOM 1165 O O . SER A 1 155 ? 6.292 10.946 -18.915 1.00 70.00 155 SER A O 1
ATOM 1167 N N . PRO A 1 156 ? 5.370 8.906 -18.701 1.00 65.25 156 PRO A N 1
ATOM 1168 C CA . PRO A 1 156 ? 6.644 8.185 -18.691 1.00 65.25 156 PRO A CA 1
ATOM 1169 C C . PRO A 1 156 ? 7.541 8.526 -19.886 1.00 65.25 156 PRO A C 1
ATOM 1171 O O . PRO A 1 156 ? 8.766 8.574 -19.751 1.00 65.25 156 PRO A O 1
ATOM 1174 N N . ILE A 1 157 ? 6.954 8.822 -21.051 1.00 69.06 157 ILE A N 1
ATOM 1175 C CA . ILE A 1 157 ? 7.737 9.202 -22.226 1.00 69.06 157 ILE A CA 1
ATOM 1176 C C . ILE A 1 157 ? 8.124 10.667 -22.235 1.00 69.06 157 ILE A C 1
ATOM 1178 O O . ILE A 1 157 ? 9.237 10.972 -22.651 1.00 69.06 157 ILE A O 1
ATOM 1182 N N . SER A 1 158 ? 7.299 11.567 -21.704 1.00 73.25 158 SER A N 1
ATOM 1183 C CA . SER A 1 158 ? 7.730 12.941 -21.419 1.00 73.25 158 SER A CA 1
ATOM 1184 C C . SER A 1 158 ? 9.000 12.939 -20.556 1.00 73.25 158 SER A C 1
ATOM 1186 O O . SER A 1 158 ? 9.971 13.629 -20.873 1.00 73.25 158 SER A O 1
ATOM 1188 N N . VAL A 1 159 ? 9.037 12.095 -19.516 1.00 72.25 159 VAL A N 1
ATOM 1189 C CA . VAL A 1 159 ? 10.211 11.910 -18.645 1.00 72.25 159 VAL A CA 1
ATOM 1190 C C . VAL A 1 159 ? 11.384 11.301 -19.413 1.00 72.25 159 VAL A C 1
ATOM 1192 O O . VAL A 1 159 ? 12.509 11.791 -19.307 1.00 72.25 159 VAL A O 1
ATOM 1195 N N . TYR A 1 160 ? 11.141 10.269 -20.226 1.00 72.44 160 TYR A N 1
ATOM 1196 C CA . TYR A 1 160 ? 12.173 9.670 -21.072 1.00 72.44 160 TYR A CA 1
ATOM 1197 C C . TYR A 1 160 ? 12.772 10.683 -22.059 1.00 72.44 160 TYR A C 1
ATOM 1199 O O . TYR A 1 160 ? 13.989 10.751 -22.203 1.00 72.44 160 TYR A O 1
ATOM 1207 N N . LEU A 1 161 ? 11.953 11.506 -22.715 1.00 75.12 161 LEU A N 1
ATOM 1208 C CA . LEU A 1 161 ? 12.403 12.524 -23.664 1.00 75.12 161 LEU A CA 1
ATOM 1209 C C . LEU A 1 161 ? 13.181 13.640 -22.972 1.00 75.12 161 LEU A C 1
ATOM 1211 O O . LEU A 1 161 ? 14.220 14.050 -23.486 1.00 75.12 161 LEU A O 1
ATOM 1215 N N . ALA A 1 162 ? 12.743 14.079 -21.791 1.00 80.06 162 ALA A N 1
ATOM 1216 C CA . ALA A 1 162 ? 13.499 15.016 -20.968 1.00 80.06 162 ALA A CA 1
ATOM 1217 C C . ALA A 1 162 ? 14.861 14.435 -20.557 1.00 80.06 162 ALA A C 1
ATOM 1219 O O . ALA A 1 162 ? 15.896 15.088 -20.702 1.00 80.06 162 ALA A O 1
ATOM 1220 N N . PHE A 1 163 ? 14.884 13.169 -20.131 1.00 74.75 163 PHE A N 1
ATOM 1221 C CA . PHE A 1 163 ? 16.115 12.432 -19.846 1.00 74.75 163 PHE A CA 1
ATOM 1222 C C . PHE A 1 163 ? 17.029 12.350 -21.078 1.00 74.75 163 PHE A C 1
ATOM 1224 O O . PHE A 1 163 ? 18.242 12.551 -20.972 1.00 74.75 163 PHE A O 1
ATOM 1231 N N . MET A 1 164 ? 16.469 12.102 -22.263 1.00 71.75 164 MET A N 1
ATOM 1232 C CA . MET A 1 164 ? 17.241 12.052 -23.504 1.00 71.75 164 MET A CA 1
ATOM 1233 C C . MET A 1 164 ? 17.788 13.419 -23.910 1.00 71.75 164 MET A C 1
ATOM 1235 O O . MET A 1 164 ? 18.960 13.515 -24.280 1.00 71.75 164 MET A O 1
ATOM 1239 N N . ALA A 1 165 ? 16.997 14.479 -23.772 1.00 76.88 165 ALA A N 1
ATOM 1240 C CA . ALA A 1 165 ? 17.429 15.845 -24.024 1.00 76.88 165 ALA A CA 1
ATOM 1241 C C . ALA A 1 165 ? 18.573 16.261 -23.084 1.00 76.88 165 ALA A C 1
ATOM 1243 O O . ALA A 1 165 ? 19.596 16.783 -23.534 1.00 76.88 165 ALA A O 1
ATOM 1244 N N . PHE A 1 166 ? 18.466 15.916 -21.797 1.00 74.94 166 PHE A N 1
ATOM 1245 C CA . PHE A 1 166 ? 19.522 16.124 -20.807 1.00 74.94 166 PHE A CA 1
ATOM 1246 C C . PHE A 1 166 ? 20.820 15.386 -21.172 1.00 74.94 166 PHE A C 1
ATOM 1248 O O . PHE A 1 166 ? 21.915 15.942 -21.080 1.00 74.94 166 PHE A O 1
ATOM 1255 N N . ARG A 1 167 ? 20.725 14.148 -21.673 1.00 67.50 167 ARG A N 1
ATOM 1256 C CA . ARG A 1 167 ? 21.899 13.378 -22.125 1.00 67.50 167 ARG A CA 1
ATOM 1257 C C . ARG A 1 167 ? 22.621 14.002 -23.314 1.00 67.50 167 ARG A C 1
ATOM 1259 O O . ARG A 1 167 ? 23.854 13.934 -23.359 1.00 67.50 167 ARG A O 1
ATOM 1266 N N . VAL A 1 168 ? 21.875 14.579 -24.256 1.00 70.81 168 VAL A N 1
ATOM 1267 C CA . VAL A 1 168 ? 22.450 15.293 -25.405 1.00 70.81 168 VAL A CA 1
ATOM 1268 C C . VAL A 1 168 ? 23.129 16.585 -24.954 1.00 70.81 168 VAL A C 1
ATOM 1270 O O . VAL A 1 168 ? 24.257 16.848 -25.374 1.00 70.81 168 VAL A O 1
ATOM 1273 N N . ALA A 1 169 ? 22.510 17.332 -24.035 1.00 71.19 169 ALA A N 1
ATOM 1274 C CA . ALA A 1 169 ? 23.105 18.532 -23.444 1.00 71.19 169 ALA A CA 1
ATOM 1275 C C . ALA A 1 169 ? 24.436 18.242 -22.723 1.00 71.19 169 ALA A C 1
ATOM 1277 O O . ALA A 1 169 ? 25.361 19.046 -22.774 1.00 71.19 169 ALA A O 1
ATOM 1278 N N . LEU A 1 170 ? 24.576 17.058 -22.116 1.00 69.19 170 LEU A N 1
ATOM 1279 C CA . LEU A 1 170 ? 25.813 16.607 -21.467 1.00 69.19 170 LEU A CA 1
ATOM 1280 C C . LEU A 1 170 ? 26.852 15.980 -22.420 1.00 69.19 170 LEU A C 1
ATOM 1282 O O . LEU A 1 170 ? 27.814 15.373 -21.949 1.00 69.19 170 LEU A O 1
ATOM 1286 N N . HIS A 1 171 ? 26.676 16.105 -23.740 1.00 64.75 171 HIS A N 1
ATOM 1287 C CA . HIS A 1 171 ? 27.586 15.579 -24.773 1.00 64.75 171 HIS A CA 1
ATOM 1288 C C . HIS A 1 171 ? 27.885 14.079 -24.651 1.00 64.75 171 HIS A C 1
ATOM 1290 O O . HIS A 1 171 ? 28.961 13.604 -25.016 1.00 64.75 171 HIS A O 1
ATOM 1296 N N . THR A 1 172 ? 26.924 13.298 -24.153 1.00 56.97 172 THR A N 1
ATOM 1297 C CA . THR A 1 172 ? 27.071 11.842 -24.147 1.00 56.97 172 THR A CA 1
ATOM 1298 C C . THR A 1 172 ? 26.523 11.252 -25.450 1.00 56.97 172 THR A C 1
ATOM 1300 O O . THR A 1 172 ? 25.365 11.507 -25.782 1.00 56.97 172 THR A O 1
ATOM 1303 N N . PRO A 1 173 ? 27.313 10.459 -26.202 1.00 51.53 173 PRO A N 1
ATOM 1304 C CA . PRO A 1 173 ? 26.887 9.945 -27.500 1.00 51.53 173 PRO A CA 1
ATOM 1305 C C . PRO A 1 173 ? 25.703 8.985 -27.346 1.00 51.53 173 PRO A C 1
ATOM 1307 O O . PRO A 1 173 ? 25.672 8.139 -26.442 1.00 51.53 173 PRO A O 1
ATOM 1310 N N . MET A 1 174 ? 24.721 9.116 -28.237 1.00 53.97 174 MET A N 1
ATOM 1311 C CA . MET A 1 174 ? 23.534 8.269 -28.277 1.00 53.97 174 MET A CA 1
ATOM 1312 C C . MET A 1 174 ? 23.108 8.016 -29.721 1.00 53.97 174 MET A C 1
ATOM 1314 O O . MET A 1 174 ? 23.071 8.941 -30.520 1.00 53.97 174 MET A O 1
ATOM 1318 N N . ILE A 1 175 ? 22.740 6.770 -30.020 1.00 50.91 175 ILE A N 1
ATOM 1319 C CA . ILE A 1 175 ? 22.359 6.301 -31.361 1.00 50.91 175 ILE A CA 1
ATOM 1320 C C . ILE A 1 175 ? 21.081 6.990 -31.874 1.00 50.91 175 ILE A C 1
ATOM 1322 O O . ILE A 1 175 ? 20.991 7.278 -33.057 1.00 50.91 175 ILE A O 1
ATOM 1326 N N . LEU A 1 176 ? 20.125 7.311 -30.994 1.00 47.91 176 LEU A N 1
ATOM 1327 C CA . LEU A 1 176 ? 18.784 7.779 -31.378 1.00 47.91 176 LEU A CA 1
ATOM 1328 C C . LEU A 1 176 ? 18.754 9.218 -31.935 1.00 47.91 176 LEU A C 1
ATOM 1330 O O . LEU A 1 176 ? 17.954 9.531 -32.806 1.00 47.91 176 LEU A O 1
ATOM 1334 N N . LEU A 1 177 ? 19.645 10.091 -31.448 1.00 48.75 177 LEU A N 1
ATOM 1335 C CA . LEU A 1 177 ? 19.745 11.503 -31.860 1.00 48.75 177 LEU A CA 1
ATOM 1336 C C . LEU A 1 177 ? 20.975 11.780 -32.739 1.00 48.75 177 LEU A C 1
ATOM 1338 O O . LEU A 1 177 ? 21.159 12.899 -33.203 1.00 48.75 177 LEU A O 1
ATOM 1342 N N . HIS A 1 178 ? 21.797 10.761 -33.016 1.00 46.78 178 HIS A N 1
ATOM 1343 C CA . HIS A 1 178 ? 22.886 10.855 -33.996 1.00 46.78 178 HIS A CA 1
ATOM 1344 C C . HIS A 1 178 ? 22.390 10.753 -35.448 1.00 46.78 178 HIS A C 1
ATOM 1346 O O . HIS A 1 178 ? 23.159 10.978 -36.376 1.00 46.78 178 HIS A O 1
ATOM 1352 N N . ILE A 1 179 ? 21.111 10.414 -35.643 1.00 49.50 179 ILE A N 1
ATOM 1353 C CA . ILE A 1 179 ? 20.518 10.138 -36.958 1.00 49.50 179 ILE A CA 1
ATOM 1354 C C . ILE A 1 179 ? 20.208 11.426 -37.743 1.00 49.50 179 ILE A C 1
ATOM 1356 O O . ILE A 1 179 ? 20.076 11.381 -38.960 1.00 49.50 179 ILE A O 1
ATOM 1360 N N . SER A 1 180 ? 20.178 12.597 -37.101 1.00 47.22 180 SER A N 1
ATOM 1361 C CA . SER A 1 180 ? 19.872 13.856 -37.786 1.00 47.22 180 SER A CA 1
ATOM 1362 C C . SER A 1 180 ? 20.832 14.972 -37.364 1.00 47.22 180 SER A C 1
ATOM 1364 O O . SER A 1 180 ? 20.781 15.477 -36.245 1.00 47.22 180 SER A O 1
ATOM 1366 N N . LYS A 1 181 ? 21.689 15.412 -38.298 1.00 51.34 181 LYS A N 1
ATOM 1367 C CA . LYS A 1 181 ? 22.480 16.662 -38.216 1.00 51.34 181 LYS A CA 1
ATOM 1368 C C . LYS A 1 181 ? 21.608 17.919 -38.426 1.00 51.34 181 LYS A C 1
ATOM 1370 O O . LYS A 1 181 ? 22.099 18.946 -38.888 1.00 51.34 181 LYS A O 1
ATOM 1375 N N . HIS A 1 182 ? 20.307 17.848 -38.147 1.00 57.09 182 HIS A N 1
ATOM 1376 C CA . HIS A 1 182 ? 19.332 18.831 -38.607 1.00 57.09 182 HIS A CA 1
ATOM 1377 C C . HIS A 1 182 ? 18.789 19.706 -37.468 1.00 57.09 182 HIS A C 1
ATOM 1379 O O . HIS A 1 182 ? 18.636 19.273 -36.327 1.00 57.09 182 HIS A O 1
ATOM 1385 N N . THR A 1 183 ? 18.455 20.957 -37.789 1.00 58.22 183 THR A N 1
ATOM 1386 C CA . THR A 1 183 ? 17.939 22.003 -36.882 1.00 58.22 183 THR A CA 1
ATOM 1387 C C . THR A 1 183 ? 16.713 21.559 -36.077 1.00 58.22 183 THR A C 1
ATOM 1389 O O . THR A 1 183 ? 16.558 21.955 -34.921 1.00 58.22 183 THR A O 1
ATOM 1392 N N . ARG A 1 184 ? 15.875 20.678 -36.643 1.00 66.00 184 ARG A N 1
ATOM 1393 C CA . ARG A 1 184 ? 14.707 20.090 -35.961 1.00 66.00 184 ARG A CA 1
ATOM 1394 C C . ARG A 1 184 ? 15.125 19.315 -34.697 1.00 66.00 184 ARG A C 1
ATOM 1396 O O . ARG A 1 184 ? 14.537 19.462 -33.629 1.00 66.00 184 ARG A O 1
ATOM 1403 N N . THR A 1 185 ? 16.233 18.586 -34.748 1.00 71.94 185 THR A N 1
ATOM 1404 C CA . THR A 1 185 ? 16.742 17.829 -33.598 1.00 71.94 185 THR A CA 1
ATOM 1405 C C . THR A 1 185 ? 17.117 18.730 -32.417 1.00 71.94 185 THR A C 1
ATOM 1407 O O . THR A 1 185 ? 16.852 18.382 -31.268 1.00 71.94 185 THR A O 1
ATOM 1410 N N . SER A 1 186 ? 17.656 19.924 -32.684 1.00 74.88 186 SER A N 1
ATOM 1411 C CA . SER A 1 186 ? 17.975 20.904 -31.639 1.00 74.88 186 SER A CA 1
ATOM 1412 C C . SER A 1 186 ? 16.718 21.441 -30.947 1.00 74.88 186 SER A C 1
ATOM 1414 O O . SER A 1 186 ? 16.690 21.528 -29.720 1.00 74.88 186 SER A O 1
ATOM 1416 N N . LEU A 1 187 ? 15.649 21.721 -31.702 1.00 80.56 187 LEU A N 1
ATOM 1417 C CA . LEU A 1 187 ? 14.373 22.169 -31.137 1.00 80.56 187 LEU A CA 1
ATOM 1418 C C . LEU A 1 187 ? 13.751 21.107 -30.218 1.00 80.56 187 LEU A C 1
ATOM 1420 O O . LEU A 1 187 ? 13.296 21.436 -29.127 1.00 80.56 187 LEU A O 1
ATOM 1424 N N . ALA A 1 188 ? 13.765 19.833 -30.622 1.00 78.62 188 ALA A N 1
ATOM 1425 C CA . ALA A 1 188 ? 13.242 18.747 -29.791 1.00 78.62 188 ALA A CA 1
ATOM 1426 C C . ALA A 1 188 ? 14.026 18.587 -28.474 1.00 78.62 188 ALA A C 1
ATOM 1428 O O . ALA A 1 188 ? 13.430 18.325 -27.431 1.00 78.62 188 ALA A O 1
ATOM 1429 N N . VAL A 1 189 ? 15.348 18.799 -28.499 1.00 81.31 189 VAL A N 1
ATOM 1430 C CA . VAL A 1 189 ? 16.185 18.813 -27.287 1.00 81.31 189 VAL A CA 1
ATOM 1431 C C . VAL A 1 189 ? 15.817 19.990 -26.381 1.00 81.31 189 VAL A C 1
ATOM 1433 O O . VAL A 1 189 ? 15.632 19.793 -25.185 1.00 81.31 189 VAL A O 1
ATOM 1436 N N . TRP A 1 190 ? 15.650 21.197 -26.924 1.00 84.75 190 TRP A N 1
ATOM 1437 C CA . TRP A 1 190 ? 15.240 22.356 -26.125 1.00 84.75 190 TRP A CA 1
ATOM 1438 C C . TRP A 1 190 ? 13.864 22.176 -25.485 1.00 84.75 190 TRP A C 1
ATOM 1440 O O . TRP A 1 190 ? 13.716 22.430 -24.291 1.00 84.75 190 TRP A O 1
ATOM 1450 N N . LEU A 1 191 ? 12.884 21.674 -26.239 1.00 85.12 191 LEU A N 1
ATOM 1451 C CA . LEU A 1 191 ? 11.567 21.333 -25.699 1.00 85.12 191 LEU A CA 1
ATOM 1452 C C . LEU A 1 191 ? 11.688 20.255 -24.605 1.00 85.12 191 LEU A C 1
ATOM 1454 O O . LEU A 1 191 ? 11.191 20.428 -23.498 1.00 85.12 191 LEU A O 1
ATOM 1458 N N . GLY A 1 192 ? 12.463 19.193 -24.830 1.00 84.44 192 GLY A N 1
ATOM 1459 C CA . GLY A 1 192 ? 12.715 18.186 -23.795 1.00 84.44 192 GLY A CA 1
ATOM 1460 C C . GLY A 1 192 ? 13.349 18.749 -22.511 1.00 84.44 192 GLY A C 1
ATOM 1461 O O . GLY A 1 192 ? 12.999 18.305 -21.422 1.00 84.44 192 GLY A O 1
ATOM 1462 N N . LEU A 1 193 ? 14.244 19.740 -22.609 1.00 85.38 193 LEU A N 1
ATOM 1463 C CA . LEU A 1 193 ? 14.882 20.390 -21.451 1.00 85.38 193 LEU A CA 1
ATOM 1464 C C . LEU A 1 193 ? 13.960 21.372 -20.715 1.00 85.38 193 LEU A C 1
ATOM 1466 O O . LEU A 1 193 ? 14.035 21.481 -19.493 1.00 85.38 193 LEU A O 1
ATOM 1470 N N . ILE A 1 194 ? 13.113 22.101 -21.445 1.00 88.56 194 ILE A N 1
ATOM 1471 C CA . ILE A 1 194 ? 12.184 23.088 -20.873 1.00 88.56 194 ILE A CA 1
ATOM 1472 C C . ILE A 1 194 ? 11.022 22.391 -20.164 1.00 88.56 194 ILE A C 1
ATOM 1474 O O . ILE A 1 194 ? 10.514 22.903 -19.168 1.00 88.56 194 ILE A O 1
ATOM 1478 N N . LEU A 1 195 ? 10.602 21.224 -20.654 1.00 85.81 195 LEU A N 1
ATOM 1479 C CA . LEU A 1 195 ? 9.424 20.526 -20.154 1.00 85.81 195 LEU A CA 1
ATOM 1480 C C . LEU A 1 195 ? 9.456 20.255 -18.629 1.00 85.81 195 LEU A C 1
ATOM 1482 O O . LEU A 1 195 ? 8.488 20.633 -17.969 1.00 85.81 195 LEU A O 1
ATOM 1486 N N . PRO A 1 196 ? 10.532 19.704 -18.022 1.00 83.25 196 PRO A N 1
ATOM 1487 C CA . PRO A 1 196 ? 10.616 19.531 -16.568 1.00 83.25 196 PRO A CA 1
ATOM 1488 C C . PRO A 1 196 ? 10.531 20.840 -15.784 1.00 83.25 196 PRO A C 1
ATOM 1490 O O . PRO A 1 196 ? 9.941 20.867 -14.708 1.00 83.25 196 PRO A O 1
ATOM 1493 N N . VAL A 1 197 ? 11.111 21.922 -16.317 1.00 85.81 197 VAL A N 1
ATOM 1494 C CA . VAL A 1 197 ? 11.067 23.245 -15.680 1.00 85.81 197 VAL A CA 1
ATOM 1495 C C . VAL A 1 197 ? 9.633 23.752 -15.670 1.00 85.81 197 VAL A C 1
ATOM 1497 O O . VAL A 1 197 ? 9.123 24.123 -14.619 1.00 85.81 197 VAL A O 1
ATOM 1500 N N . PHE A 1 198 ? 8.960 23.700 -16.819 1.00 84.81 198 PHE A N 1
ATOM 1501 C CA . PHE A 1 198 ? 7.588 24.176 -16.951 1.00 84.81 198 PHE A CA 1
ATOM 1502 C C . PHE A 1 198 ? 6.609 23.356 -16.102 1.00 84.81 198 PHE A C 1
ATOM 1504 O O . PHE A 1 198 ? 5.740 23.916 -15.432 1.00 84.81 198 PHE A O 1
ATOM 1511 N N . TRP A 1 199 ? 6.812 22.038 -16.056 1.00 85.62 199 TRP A N 1
ATOM 1512 C CA . TRP A 1 199 ? 6.062 21.132 -15.195 1.00 85.62 199 TRP A CA 1
ATOM 1513 C C . TRP A 1 199 ? 6.253 21.448 -13.707 1.00 85.62 199 TRP A C 1
ATOM 1515 O O . TRP A 1 199 ? 5.271 21.620 -12.984 1.00 85.62 199 TRP A O 1
ATOM 1525 N N . LEU A 1 200 ? 7.506 21.588 -13.254 1.00 84.75 200 LEU A N 1
ATOM 1526 C CA . LEU A 1 200 ? 7.820 21.922 -11.865 1.00 84.75 200 LEU A CA 1
ATOM 1527 C C . LEU A 1 200 ? 7.216 23.274 -11.474 1.00 84.75 200 LEU A C 1
ATOM 1529 O O . LEU A 1 200 ? 6.622 23.387 -10.407 1.00 84.75 200 LEU A O 1
ATOM 1533 N N . THR A 1 201 ? 7.315 24.286 -12.340 1.00 87.69 201 THR A N 1
ATOM 1534 C CA . THR A 1 201 ? 6.728 25.607 -12.088 1.00 87.69 201 THR A CA 1
ATOM 1535 C C . THR A 1 201 ? 5.220 25.521 -11.862 1.00 87.69 201 THR A C 1
ATOM 1537 O O . THR A 1 201 ? 4.728 26.052 -10.870 1.00 87.69 201 THR A O 1
ATOM 1540 N N . LEU A 1 202 ? 4.481 24.826 -12.732 1.00 85.19 202 LEU A N 1
ATOM 1541 C CA . LEU A 1 202 ? 3.031 24.690 -12.581 1.00 85.19 202 LEU A CA 1
ATOM 1542 C C . LEU A 1 202 ? 2.649 23.867 -11.347 1.00 85.19 202 LEU A C 1
ATOM 1544 O O . LEU A 1 202 ? 1.726 24.245 -10.632 1.00 85.19 202 LEU A O 1
ATOM 1548 N N . ASN A 1 203 ? 3.391 22.802 -11.043 1.00 83.44 203 ASN A N 1
ATOM 1549 C CA . ASN A 1 203 ? 3.170 21.988 -9.847 1.00 83.44 203 ASN A CA 1
ATOM 1550 C C . ASN A 1 203 ? 3.367 22.801 -8.550 1.00 83.44 203 ASN A C 1
ATOM 1552 O O . ASN A 1 203 ? 2.547 22.729 -7.629 1.00 83.44 203 ASN A O 1
ATOM 1556 N N . LEU A 1 204 ? 4.407 23.640 -8.501 1.00 85.12 204 LEU A N 1
ATOM 1557 C CA . LEU A 1 204 ? 4.637 24.559 -7.386 1.00 85.12 204 LEU A CA 1
ATOM 1558 C C . LEU A 1 204 ? 3.508 25.596 -7.274 1.00 85.12 204 LEU A C 1
ATOM 1560 O O . LEU A 1 204 ? 3.035 25.854 -6.170 1.00 85.12 204 LEU A O 1
ATOM 1564 N N . ILE A 1 205 ? 3.020 26.148 -8.391 1.00 85.25 205 ILE A N 1
ATOM 1565 C CA . ILE A 1 205 ? 1.880 27.082 -8.380 1.00 85.25 205 ILE A CA 1
ATOM 1566 C C . ILE A 1 205 ? 0.616 26.398 -7.840 1.00 85.25 205 ILE A C 1
ATOM 1568 O O . ILE A 1 205 ? -0.050 26.964 -6.977 1.00 85.25 205 ILE A O 1
ATOM 1572 N N . VAL A 1 206 ? 0.312 25.173 -8.283 1.00 81.19 206 VAL A N 1
ATOM 1573 C CA . VAL A 1 206 ? -0.832 24.381 -7.785 1.00 81.19 206 VAL A CA 1
ATOM 1574 C C . VAL A 1 206 ? -0.751 24.153 -6.275 1.00 81.19 206 VAL A C 1
ATOM 1576 O O . VAL A 1 206 ? -1.765 24.203 -5.585 1.00 81.19 206 VAL A O 1
ATOM 1579 N N . SER A 1 207 ? 0.457 23.938 -5.758 1.00 79.00 207 SER A N 1
ATOM 1580 C CA . SER A 1 207 ? 0.668 23.540 -4.365 1.00 79.00 207 SER A CA 1
ATOM 1581 C C . SER A 1 207 ? 0.768 24.710 -3.384 1.00 79.00 207 SER A C 1
ATOM 1583 O O . SER A 1 207 ? 0.357 24.570 -2.237 1.00 79.00 207 SER A O 1
ATOM 1585 N N . PHE A 1 208 ? 1.322 25.851 -3.808 1.00 84.19 208 PHE A N 1
ATOM 1586 C CA . PHE A 1 208 ? 1.637 26.976 -2.916 1.00 84.19 208 PHE A CA 1
ATOM 1587 C C . PHE A 1 208 ? 0.764 28.216 -3.131 1.00 84.19 208 PHE A C 1
ATOM 1589 O O . PHE A 1 208 ? 0.752 29.109 -2.283 1.00 84.19 208 PHE A O 1
ATOM 1596 N N . HIS A 1 209 ? 0.042 28.320 -4.251 1.00 82.88 209 HIS A N 1
ATOM 1597 C CA . HIS A 1 209 ? -0.697 29.539 -4.564 1.00 82.88 209 HIS A CA 1
ATOM 1598 C C . HIS A 1 209 ? -2.108 29.534 -3.956 1.00 82.88 209 HIS A C 1
ATOM 1600 O O . HIS A 1 209 ? -3.011 28.828 -4.407 1.00 82.88 209 HIS A O 1
ATOM 1606 N N . THR A 1 210 ? -2.331 30.407 -2.971 1.00 77.50 210 THR A N 1
ATOM 1607 C CA . THR A 1 210 ? -3.570 30.469 -2.171 1.00 77.50 210 THR A CA 1
ATOM 1608 C C . THR A 1 210 ? -4.750 31.169 -2.855 1.00 77.50 210 THR A C 1
ATOM 1610 O O . THR A 1 210 ? -5.861 31.141 -2.337 1.00 77.50 210 THR A O 1
ATOM 1613 N N . LYS A 1 211 ? -4.545 31.774 -4.033 1.00 78.25 211 LYS A N 1
ATOM 1614 C CA . LYS A 1 211 ? -5.581 32.540 -4.765 1.00 78.25 211 LYS A CA 1
ATOM 1615 C C . LYS A 1 211 ? -5.760 32.153 -6.238 1.00 78.25 211 LYS A C 1
ATOM 1617 O O . LYS A 1 211 ? -6.424 32.873 -6.978 1.00 78.25 211 LYS A O 1
ATOM 1622 N N . ALA A 1 212 ? -5.090 31.097 -6.697 1.00 75.75 212 ALA A N 1
ATOM 1623 C CA . ALA A 1 212 ? -5.043 30.754 -8.126 1.00 75.75 212 ALA A CA 1
ATOM 1624 C C . ALA A 1 212 ? -6.267 29.946 -8.581 1.00 75.75 212 ALA A C 1
ATOM 1626 O O . ALA A 1 212 ? -6.645 30.007 -9.747 1.00 75.75 212 ALA A O 1
ATOM 1627 N N . PHE A 1 213 ? -6.880 29.207 -7.658 1.00 79.25 213 PHE A N 1
ATOM 1628 C CA . PHE A 1 213 ? -7.941 28.243 -7.918 1.00 79.25 213 PHE A CA 1
ATOM 1629 C C . PHE A 1 213 ? -9.133 28.524 -7.009 1.00 79.25 213 PHE A C 1
ATOM 1631 O O . PHE A 1 213 ? -8.973 29.070 -5.914 1.00 79.25 213 PHE A O 1
ATOM 1638 N N . THR A 1 214 ? -10.321 28.096 -7.432 1.00 74.38 214 THR A N 1
ATOM 1639 C CA . THR A 1 214 ? -11.571 28.279 -6.671 1.00 74.38 214 THR A CA 1
ATOM 1640 C C . THR A 1 214 ? -11.480 27.734 -5.241 1.00 74.38 214 THR A C 1
ATOM 1642 O O . THR A 1 214 ? -11.979 28.364 -4.313 1.00 74.38 214 THR A O 1
ATOM 1645 N N . ASN A 1 215 ? -10.743 26.633 -5.049 1.00 77.38 215 ASN A N 1
ATOM 1646 C CA . ASN A 1 215 ? -10.567 25.956 -3.758 1.00 77.38 215 ASN A CA 1
ATOM 1647 C C . ASN A 1 215 ? -9.128 26.044 -3.211 1.00 77.38 215 ASN A C 1
ATOM 1649 O O . ASN A 1 215 ? -8.716 25.230 -2.387 1.00 77.38 215 ASN A O 1
ATOM 1653 N N . SER A 1 216 ? -8.343 27.037 -3.655 1.00 76.88 216 SER A N 1
ATOM 1654 C CA . SER A 1 216 ? -6.948 27.239 -3.220 1.00 76.88 216 SER A CA 1
ATOM 1655 C C . SER A 1 216 ? -6.774 27.425 -1.709 1.00 76.88 216 SER A C 1
ATOM 1657 O O . SER A 1 216 ? -5.701 27.128 -1.184 1.00 76.88 216 SER A O 1
ATOM 1659 N N . TYR A 1 217 ? -7.800 27.915 -1.008 1.00 79.44 217 TYR A N 1
ATOM 1660 C CA . TYR A 1 217 ? -7.760 28.124 0.443 1.00 79.44 217 TYR A CA 1
ATOM 1661 C C . TYR A 1 217 ? -7.549 26.812 1.220 1.00 79.44 217 TYR A C 1
ATOM 1663 O O . TYR A 1 217 ? -7.022 26.825 2.327 1.00 79.44 217 TYR A O 1
ATOM 1671 N N . LEU A 1 218 ? -7.884 25.659 0.626 1.00 75.81 218 LEU A N 1
ATOM 1672 C CA . LEU A 1 218 ? -7.656 24.342 1.230 1.00 75.81 218 LEU A CA 1
ATOM 1673 C C . LEU A 1 218 ? -6.167 23.983 1.346 1.00 75.81 218 LEU A C 1
ATOM 1675 O O . LEU A 1 218 ? -5.825 23.084 2.109 1.00 75.81 218 LEU A O 1
ATOM 1679 N N . CYS A 1 219 ? -5.293 24.672 0.605 1.00 75.38 219 CYS A N 1
ATOM 1680 C CA . CYS A 1 219 ? -3.839 24.497 0.632 1.00 75.38 219 CYS A CA 1
ATOM 1681 C C . CYS A 1 219 ? -3.113 25.573 1.451 1.00 75.38 219 CYS A C 1
ATOM 1683 O O . CYS A 1 219 ? -1.882 25.654 1.419 1.00 75.38 219 CYS A O 1
ATOM 1685 N N . GLU A 1 220 ? -3.851 26.401 2.191 1.00 79.62 220 GLU A N 1
ATOM 1686 C CA . GLU A 1 220 ? -3.264 27.370 3.108 1.00 79.62 220 GLU A CA 1
ATOM 1687 C C . GLU A 1 220 ? -2.447 26.643 4.191 1.00 79.62 220 GLU A C 1
ATOM 1689 O O . GLU A 1 220 ? -2.931 25.730 4.855 1.00 79.62 220 GLU A O 1
ATOM 1694 N N . GLY A 1 221 ? -1.166 27.003 4.316 1.00 74.25 221 GLY A N 1
ATOM 1695 C CA . GLY A 1 221 ? -0.217 26.352 5.226 1.00 74.25 221 GLY A CA 1
ATOM 1696 C C . GLY A 1 221 ? 0.742 25.348 4.576 1.00 74.25 221 GLY A C 1
ATOM 1697 O O . GLY A 1 221 ? 1.704 24.958 5.240 1.00 74.25 221 GLY A O 1
ATOM 1698 N N . MET A 1 222 ? 0.557 24.970 3.298 1.00 79.19 222 MET A N 1
ATOM 1699 C CA . MET A 1 222 ? 1.472 24.077 2.560 1.00 79.19 222 MET A CA 1
ATOM 1700 C C . MET A 1 222 ? 2.922 24.593 2.596 1.00 79.19 222 MET A C 1
ATOM 1702 O O . MET A 1 222 ? 3.194 25.736 2.232 1.00 79.19 222 MET A O 1
ATOM 1706 N N . ASN A 1 223 ? 3.870 23.747 3.012 1.00 84.38 223 ASN A N 1
ATOM 1707 C CA . ASN A 1 223 ? 5.300 24.075 3.053 1.00 84.38 223 ASN A CA 1
ATOM 1708 C C . ASN A 1 223 ? 6.113 23.108 2.169 1.00 84.38 223 ASN A C 1
ATOM 1710 O O . ASN A 1 223 ? 5.603 22.091 1.706 1.00 84.38 223 ASN A O 1
ATOM 1714 N N . LEU A 1 224 ? 7.386 23.428 1.916 1.00 79.44 224 LEU A N 1
ATOM 1715 C CA . LEU A 1 224 ? 8.267 22.620 1.058 1.00 79.44 224 LEU A CA 1
ATOM 1716 C C . LEU A 1 224 ? 8.435 21.175 1.543 1.00 79.44 224 LEU A C 1
ATOM 1718 O O . LEU A 1 224 ? 8.547 20.271 0.719 1.00 79.44 224 LEU A O 1
ATOM 1722 N N . PHE A 1 225 ? 8.439 20.959 2.860 1.00 76.31 225 PHE A N 1
ATOM 1723 C CA . PHE A 1 225 ? 8.576 19.630 3.447 1.00 76.31 225 PHE A CA 1
ATOM 1724 C C . PHE A 1 225 ? 7.336 18.772 3.172 1.00 76.31 225 PHE A C 1
ATOM 1726 O O . PHE A 1 225 ? 7.467 17.697 2.598 1.00 76.31 225 PHE A O 1
ATOM 1733 N N . HIS A 1 226 ? 6.140 19.280 3.477 1.00 71.50 226 HIS A N 1
ATOM 1734 C CA . HIS A 1 226 ? 4.872 18.599 3.204 1.00 71.50 226 HIS A CA 1
ATOM 1735 C C . HIS A 1 226 ? 4.604 18.452 1.704 1.00 71.50 226 HIS A C 1
ATOM 1737 O O . HIS A 1 226 ? 4.046 17.447 1.283 1.00 71.50 226 HIS A O 1
ATOM 1743 N N . TRP A 1 227 ? 5.038 19.407 0.875 1.00 80.81 227 TRP A N 1
ATOM 1744 C CA . TRP A 1 227 ? 4.988 19.258 -0.580 1.00 80.81 227 TRP A CA 1
ATOM 1745 C C . TRP A 1 227 ? 5.904 18.132 -1.059 1.00 80.81 227 TRP A C 1
ATOM 1747 O O . TRP A 1 227 ? 5.498 17.334 -1.896 1.00 80.81 227 TRP A O 1
ATOM 1757 N N . PHE A 1 228 ? 7.129 18.037 -0.533 1.00 74.31 228 PHE A N 1
ATOM 1758 C CA . PHE A 1 228 ? 8.040 16.952 -0.890 1.00 74.31 228 PHE A CA 1
ATOM 1759 C C . PHE A 1 228 ? 7.502 15.603 -0.416 1.00 74.31 228 PHE A C 1
ATOM 1761 O O . PHE A 1 228 ? 7.482 14.650 -1.191 1.00 74.31 228 PHE A O 1
ATOM 1768 N N . GLU A 1 229 ? 7.006 15.537 0.819 1.00 66.56 229 GLU A N 1
ATOM 1769 C CA . GLU A 1 229 ? 6.295 14.374 1.340 1.00 66.56 229 GLU A CA 1
ATOM 1770 C C . GLU A 1 229 ? 5.125 14.011 0.426 1.00 66.56 229 GLU A C 1
ATOM 1772 O O . GLU A 1 229 ? 5.018 12.862 0.023 1.00 66.56 229 GLU A O 1
ATOM 1777 N N . PHE A 1 230 ? 4.320 14.982 -0.009 1.00 67.50 230 PHE A N 1
ATOM 1778 C CA . PHE A 1 230 ? 3.243 14.773 -0.970 1.00 67.50 230 PHE A CA 1
ATOM 1779 C C . PHE A 1 230 ? 3.747 14.267 -2.324 1.00 67.50 230 PHE A C 1
ATOM 1781 O O . PHE A 1 230 ? 3.168 13.328 -2.851 1.00 67.50 230 PHE A O 1
ATOM 1788 N N . GLN A 1 231 ? 4.821 14.812 -2.900 1.00 69.06 231 GLN A N 1
ATOM 1789 C CA . GLN A 1 231 ? 5.350 14.317 -4.175 1.00 69.06 231 GLN A CA 1
ATOM 1790 C C . GLN A 1 231 ? 5.899 12.895 -4.045 1.00 69.06 231 GLN A C 1
ATOM 1792 O O . GLN A 1 231 ? 5.699 12.076 -4.942 1.00 69.06 231 GLN A O 1
ATOM 1797 N N . VAL A 1 232 ? 6.562 12.577 -2.933 1.00 59.94 232 VAL A N 1
ATOM 1798 C CA . VAL A 1 232 ? 7.025 11.218 -2.637 1.00 59.94 232 VAL A CA 1
ATOM 1799 C C . VAL A 1 232 ? 5.828 10.299 -2.418 1.00 59.94 232 VAL A C 1
ATOM 1801 O O . VAL A 1 232 ? 5.790 9.202 -2.969 1.00 59.94 232 VAL A O 1
ATOM 1804 N N . VAL A 1 233 ? 4.816 10.745 -1.677 1.00 56.31 233 VAL A N 1
ATOM 1805 C CA . VAL A 1 233 ? 3.646 9.939 -1.342 1.00 56.31 233 VAL A CA 1
ATOM 1806 C C . VAL A 1 233 ? 2.709 9.766 -2.538 1.00 56.31 233 VAL A C 1
ATOM 1808 O O . VAL A 1 233 ? 2.172 8.694 -2.728 1.00 56.31 233 VAL A O 1
ATOM 1811 N N . SER A 1 234 ? 2.537 10.763 -3.392 1.00 56.28 234 SER A N 1
ATOM 1812 C CA . SER A 1 234 ? 1.652 10.709 -4.560 1.00 56.28 234 SER A CA 1
ATOM 1813 C C . SER A 1 234 ? 2.303 9.960 -5.726 1.00 56.28 234 SER A C 1
ATOM 1815 O O . SER A 1 234 ? 1.695 9.062 -6.303 1.00 56.28 234 SER A O 1
ATOM 1817 N N . ASN A 1 235 ? 3.578 10.237 -6.029 1.00 57.81 235 ASN A N 1
ATOM 1818 C CA . ASN A 1 235 ? 4.250 9.621 -7.181 1.00 57.81 235 ASN A CA 1
ATOM 1819 C C . ASN A 1 235 ? 4.893 8.267 -6.859 1.00 57.81 235 ASN A C 1
ATOM 1821 O O . ASN A 1 235 ? 4.912 7.378 -7.706 1.00 57.81 235 ASN A O 1
ATOM 1825 N N . PHE A 1 236 ? 5.447 8.105 -5.655 1.00 48.34 236 PHE A N 1
ATOM 1826 C CA . PHE A 1 236 ? 6.147 6.885 -5.243 1.00 48.34 236 PHE A CA 1
ATOM 1827 C C . PHE A 1 236 ? 5.252 6.022 -4.361 1.00 48.34 236 PHE A C 1
ATOM 1829 O O . PHE A 1 236 ? 5.086 4.831 -4.623 1.00 48.34 236 PHE A O 1
ATOM 1836 N N . VAL A 1 237 ? 4.621 6.632 -3.350 1.00 45.91 237 VAL A N 1
ATOM 1837 C CA . VAL A 1 237 ? 3.658 5.919 -2.519 1.00 45.91 237 VAL A CA 1
ATOM 1838 C C . VAL A 1 237 ? 2.338 5.741 -3.244 1.00 45.91 237 VAL A C 1
ATOM 1840 O O . VAL A 1 237 ? 1.751 4.733 -2.993 1.00 45.91 237 VAL A O 1
ATOM 1843 N N . GLY A 1 238 ? 1.905 6.519 -4.238 1.00 49.66 238 GLY A N 1
ATOM 1844 C CA . GLY A 1 238 ? 0.681 6.202 -4.991 1.00 49.66 238 GLY A CA 1
ATOM 1845 C C . GLY A 1 238 ? 0.807 4.859 -5.713 1.00 49.66 238 GLY A C 1
ATOM 1846 O O . GLY A 1 238 ? -0.104 4.040 -5.682 1.00 49.66 238 GLY A O 1
ATOM 1847 N N . VAL A 1 239 ? 1.997 4.569 -6.249 1.00 49.88 239 VAL A N 1
ATOM 1848 C CA . VAL A 1 239 ? 2.357 3.241 -6.763 1.00 49.88 239 VAL A CA 1
ATOM 1849 C C . VAL A 1 239 ? 2.462 2.223 -5.619 1.00 49.88 239 VAL A C 1
ATOM 1851 O O . VAL A 1 239 ? 1.914 1.134 -5.743 1.00 49.88 239 VAL A O 1
ATOM 1854 N N . LEU A 1 240 ? 3.086 2.570 -4.484 1.00 46.78 240 LEU A N 1
ATOM 1855 C CA . LEU A 1 240 ? 3.181 1.684 -3.310 1.00 46.78 240 LEU A CA 1
ATOM 1856 C C . LEU A 1 240 ? 1.911 1.605 -2.432 1.00 46.78 240 LEU A C 1
ATOM 1858 O O . LEU A 1 240 ? 1.902 0.803 -1.517 1.00 46.78 240 LEU A O 1
ATOM 1862 N N . ASP A 1 241 ? 0.869 2.396 -2.667 1.00 45.03 241 ASP A N 1
ATOM 1863 C CA . ASP A 1 241 ? -0.413 2.545 -1.947 1.00 45.03 241 ASP A CA 1
ATOM 1864 C C . ASP A 1 241 ? -1.484 1.848 -2.777 1.00 45.03 241 ASP A C 1
ATOM 1866 O O . ASP A 1 241 ? -2.308 1.112 -2.237 1.00 45.03 241 ASP A O 1
ATOM 1870 N N . VAL A 1 242 ? -1.345 1.915 -4.112 1.00 47.12 242 VAL A N 1
ATOM 1871 C CA . VAL A 1 242 ? -1.849 0.875 -5.014 1.00 47.12 242 VAL A CA 1
ATOM 1872 C C . VAL A 1 242 ? -1.341 -0.498 -4.580 1.00 47.12 242 VAL A C 1
ATOM 1874 O O . VAL A 1 242 ? -2.130 -1.437 -4.546 1.00 47.12 242 VAL A O 1
ATOM 1877 N N . MET A 1 243 ? -0.066 -0.611 -4.196 1.00 43.50 243 MET A N 1
ATOM 1878 C CA . MET A 1 243 ? 0.464 -1.849 -3.619 1.00 43.50 243 MET A CA 1
ATOM 1879 C C . MET A 1 243 ? 0.000 -2.040 -2.157 1.00 43.50 243 MET A C 1
ATOM 1881 O O . MET A 1 243 ? -0.387 -3.136 -1.778 1.00 43.50 243 MET A O 1
ATOM 1885 N N . GLY A 1 244 ? -0.001 -0.994 -1.331 1.00 39.03 244 GLY A N 1
ATOM 1886 C CA . GLY A 1 244 ? 0.002 -1.052 0.137 1.00 39.03 244 GLY A CA 1
ATOM 1887 C C . GLY A 1 244 ? -1.365 -1.033 0.818 1.00 39.03 244 GLY A C 1
ATOM 1888 O O . GLY A 1 244 ? -1.444 -1.355 2.009 1.00 39.03 244 GLY A O 1
ATOM 1889 N N . ARG A 1 245 ? -2.457 -0.734 0.098 1.00 48.34 245 ARG A N 1
ATOM 1890 C CA . ARG A 1 245 ? -3.820 -0.943 0.615 1.00 48.34 245 ARG A CA 1
ATOM 1891 C C . ARG A 1 245 ? -4.212 -2.421 0.566 1.00 48.34 245 ARG A C 1
ATOM 1893 O O . ARG A 1 245 ? -4.926 -2.887 -0.312 1.00 48.34 245 ARG A O 1
ATOM 1900 N N . ARG A 1 246 ? -3.709 -3.108 1.594 1.00 50.50 246 ARG A N 1
ATOM 1901 C CA . ARG A 1 246 ? -4.219 -4.262 2.358 1.00 50.50 246 ARG A CA 1
ATOM 1902 C C . ARG A 1 246 ? -4.782 -5.494 1.642 1.00 50.50 246 ARG A C 1
ATOM 1904 O O . ARG A 1 246 ? -5.142 -6.411 2.363 1.00 50.50 246 ARG A O 1
ATOM 1911 N N . ASP A 1 247 ? -4.806 -5.631 0.319 1.00 53.69 247 ASP A N 1
ATOM 1912 C CA . ASP A 1 247 ? -5.125 -6.948 -0.251 1.00 53.69 247 ASP A CA 1
ATOM 1913 C C . ASP A 1 247 ? -4.678 -7.137 -1.705 1.00 53.69 247 ASP A C 1
ATOM 1915 O O . ASP A 1 247 ? -5.195 -6.493 -2.619 1.00 53.69 247 ASP A O 1
ATOM 1919 N N . LEU A 1 248 ? -3.787 -8.108 -1.933 1.00 57.84 248 LEU A N 1
ATOM 1920 C CA . LEU A 1 248 ? -3.472 -8.609 -3.276 1.00 57.84 248 LEU A CA 1
ATOM 1921 C C . LEU A 1 248 ? -4.750 -9.089 -3.988 1.00 57.84 248 LEU A C 1
ATOM 1923 O O . LEU A 1 248 ? -4.882 -8.952 -5.202 1.00 57.84 248 LEU A O 1
ATOM 1927 N N . TRP A 1 249 ? -5.714 -9.623 -3.232 1.00 59.69 249 TRP A N 1
ATOM 1928 C CA . TRP A 1 249 ? -6.986 -10.095 -3.767 1.00 59.69 249 TRP A CA 1
ATOM 1929 C C . TRP A 1 249 ? -7.884 -8.957 -4.256 1.00 59.69 249 TRP A C 1
ATOM 1931 O O . TRP A 1 249 ? -8.495 -9.090 -5.315 1.00 59.69 249 TRP A O 1
ATOM 1941 N N . ASN A 1 250 ? -7.929 -7.826 -3.544 1.00 59.41 250 ASN A N 1
ATOM 1942 C CA . ASN A 1 250 ? -8.668 -6.645 -4.000 1.00 59.41 250 ASN A CA 1
ATOM 1943 C C . ASN A 1 250 ? -7.981 -5.969 -5.176 1.00 59.41 250 ASN A C 1
ATOM 1945 O O . ASN A 1 250 ? -8.660 -5.430 -6.045 1.00 59.41 250 ASN A O 1
ATOM 1949 N N . ASP A 1 251 ? -6.651 -6.014 -5.233 1.00 61.00 251 ASP A N 1
ATOM 1950 C CA . ASP A 1 251 ? -5.929 -5.585 -6.423 1.00 61.00 251 ASP A CA 1
ATOM 1951 C C . ASP A 1 251 ? -6.320 -6.455 -7.632 1.00 61.00 251 ASP A C 1
ATOM 1953 O O . ASP A 1 251 ? -6.703 -5.923 -8.671 1.00 61.00 251 ASP A O 1
ATOM 1957 N N . LEU A 1 252 ? -6.358 -7.783 -7.480 1.00 63.31 252 LEU A N 1
ATOM 1958 C CA . LEU A 1 252 ? -6.817 -8.720 -8.516 1.00 63.31 252 LEU A CA 1
ATOM 1959 C C . LEU A 1 252 ? -8.287 -8.506 -8.925 1.00 63.31 252 LEU A C 1
ATOM 1961 O O . LEU A 1 252 ? -8.562 -8.346 -10.112 1.00 63.31 252 LEU A O 1
ATOM 1965 N N . HIS A 1 253 ? -9.221 -8.473 -7.970 1.00 61.56 253 HIS A N 1
ATOM 1966 C CA . HIS A 1 253 ? -10.663 -8.373 -8.246 1.00 61.56 253 HIS A CA 1
ATOM 1967 C C . HIS A 1 253 ? -11.118 -6.959 -8.621 1.00 61.56 253 HIS A C 1
ATOM 1969 O O . HIS A 1 253 ? -11.939 -6.794 -9.518 1.00 61.56 253 HIS A O 1
ATOM 1975 N N . GLY A 1 254 ? -10.614 -5.935 -7.932 1.00 59.62 254 GLY A N 1
ATOM 1976 C CA . GLY A 1 254 ? -11.076 -4.552 -8.065 1.00 59.62 254 GLY A CA 1
ATOM 1977 C C . GLY A 1 254 ? -10.232 -3.679 -8.995 1.00 59.62 254 GLY A C 1
ATOM 1978 O O . GLY A 1 254 ? -10.710 -2.634 -9.436 1.00 59.62 254 GLY A O 1
ATOM 1979 N N . ARG A 1 255 ? -8.981 -4.070 -9.280 1.00 60.84 255 ARG A N 1
ATOM 1980 C CA . ARG A 1 255 ? -8.022 -3.290 -10.091 1.00 60.84 255 ARG A CA 1
ATOM 1981 C C . ARG A 1 255 ? -7.358 -4.109 -11.212 1.00 60.84 255 ARG A C 1
ATOM 1983 O O . ARG A 1 255 ? -6.475 -3.603 -11.906 1.00 60.84 255 ARG A O 1
ATOM 1990 N N . GLY A 1 256 ? -7.781 -5.359 -11.420 1.00 66.75 256 GLY A N 1
ATOM 1991 C CA . GLY A 1 256 ? -7.254 -6.238 -12.468 1.00 66.75 256 GLY A CA 1
ATOM 1992 C C . GLY A 1 256 ? -5.816 -6.723 -12.236 1.00 66.75 256 GLY A C 1
ATOM 1993 O O . GLY A 1 256 ? -5.162 -7.144 -13.186 1.00 66.75 256 GLY A O 1
ATOM 1994 N N . GLY A 1 257 ? -5.308 -6.650 -11.001 1.00 68.62 257 GLY A N 1
ATOM 1995 C CA . GLY A 1 257 ? -3.983 -7.141 -10.604 1.00 68.62 257 GLY A CA 1
ATOM 1996 C C . GLY A 1 257 ? -2.827 -6.177 -10.883 1.00 68.62 257 GLY A C 1
ATOM 1997 O O . GLY A 1 257 ? -1.682 -6.615 -11.006 1.00 68.62 257 GLY A O 1
ATOM 1998 N N . LEU A 1 258 ? -3.097 -4.877 -11.032 1.00 67.88 258 LEU A N 1
ATOM 1999 C CA . LEU A 1 258 ? -2.075 -3.888 -11.375 1.00 67.88 258 LEU A CA 1
ATOM 2000 C C . LEU A 1 258 ? -0.918 -3.844 -10.375 1.00 67.88 258 LEU A C 1
ATOM 2002 O O . LEU A 1 258 ? 0.249 -3.806 -10.778 1.00 67.88 258 LEU A O 1
ATOM 2006 N N . GLY A 1 259 ? -1.237 -3.759 -9.085 1.00 65.75 259 GLY A N 1
ATOM 2007 C CA . GLY A 1 259 ? -0.248 -3.728 -8.018 1.00 65.75 259 GLY A CA 1
ATOM 2008 C C . GLY A 1 259 ? 0.639 -4.964 -8.095 1.00 65.75 259 GLY A C 1
ATOM 2009 O O . GLY A 1 259 ? 1.863 -4.838 -8.133 1.00 65.75 259 GLY A O 1
ATOM 2010 N N . ALA A 1 260 ? 0.034 -6.143 -8.255 1.00 68.12 260 ALA A N 1
ATOM 2011 C CA . ALA A 1 260 ? 0.739 -7.410 -8.421 1.00 68.12 260 ALA A CA 1
ATOM 2012 C C . ALA A 1 260 ? 1.684 -7.406 -9.636 1.00 68.12 260 ALA A C 1
ATOM 2014 O O . ALA A 1 260 ? 2.855 -7.767 -9.510 1.00 68.12 260 ALA A O 1
ATOM 2015 N N . VAL A 1 261 ? 1.206 -6.958 -10.803 1.00 74.12 261 VAL A N 1
ATOM 2016 C CA . VAL A 1 261 ? 2.003 -6.893 -12.041 1.00 74.12 261 VAL A CA 1
ATOM 2017 C C . VAL A 1 261 ? 3.141 -5.879 -11.913 1.00 74.12 261 VAL A C 1
ATOM 2019 O O . VAL A 1 261 ? 4.260 -6.150 -12.343 1.00 74.12 261 VAL A O 1
ATOM 2022 N N . SER A 1 262 ? 2.897 -4.735 -11.275 1.00 70.31 262 SER A N 1
ATOM 2023 C CA . SER A 1 262 ? 3.910 -3.698 -11.046 1.00 70.31 262 SER A CA 1
ATOM 2024 C C . SER A 1 262 ? 5.008 -4.183 -10.097 1.00 70.31 262 SER A C 1
ATOM 2026 O O . SER A 1 262 ? 6.194 -3.999 -10.373 1.00 70.31 262 SER A O 1
ATOM 2028 N N . VAL A 1 263 ? 4.626 -4.865 -9.013 1.00 70.38 263 VAL A N 1
ATOM 2029 C CA . VAL A 1 263 ? 5.553 -5.509 -8.070 1.00 70.38 263 VAL A CA 1
ATOM 2030 C C . VAL A 1 263 ? 6.369 -6.592 -8.776 1.00 70.38 263 VAL A C 1
ATOM 2032 O O . VAL A 1 263 ? 7.591 -6.634 -8.635 1.00 70.38 263 VAL A O 1
ATOM 2035 N N . ALA A 1 264 ? 5.721 -7.429 -9.589 1.00 75.44 264 ALA A N 1
ATOM 2036 C CA . ALA A 1 264 ? 6.397 -8.455 -10.373 1.00 75.44 264 ALA A CA 1
ATOM 2037 C C . ALA A 1 264 ? 7.382 -7.847 -11.385 1.00 75.44 264 ALA A C 1
ATOM 2039 O O . ALA A 1 264 ? 8.508 -8.324 -11.500 1.00 75.44 264 ALA A O 1
ATOM 2040 N N . ALA A 1 265 ? 7.012 -6.762 -12.071 1.00 76.44 265 ALA A N 1
ATOM 2041 C CA . ALA A 1 265 ? 7.883 -6.065 -13.016 1.00 76.44 265 ALA A CA 1
ATOM 2042 C C . ALA A 1 265 ? 9.115 -5.451 -12.330 1.00 76.44 265 ALA A C 1
ATOM 2044 O O . ALA A 1 265 ? 10.231 -5.587 -12.836 1.00 76.44 265 ALA A O 1
ATOM 2045 N N . LEU A 1 266 ? 8.941 -4.829 -11.157 1.00 73.19 266 LEU A N 1
ATOM 2046 C CA . LEU A 1 266 ? 10.053 -4.325 -10.342 1.00 73.19 266 LEU A CA 1
ATOM 2047 C C . LEU A 1 266 ? 10.955 -5.459 -9.842 1.00 73.19 266 LEU A C 1
ATOM 2049 O O . LEU A 1 266 ? 12.176 -5.307 -9.800 1.00 73.19 266 LEU A O 1
ATOM 2053 N N . TRP A 1 267 ? 10.379 -6.611 -9.497 1.00 75.88 267 TRP A N 1
ATOM 2054 C CA . TRP A 1 267 ? 11.149 -7.788 -9.105 1.00 75.88 267 TRP A CA 1
ATOM 2055 C C . TRP A 1 267 ? 11.964 -8.348 -10.273 1.00 75.88 267 TRP A C 1
ATOM 2057 O O . TRP A 1 267 ? 13.170 -8.542 -10.132 1.00 75.88 267 TRP A O 1
ATOM 2067 N N . VAL A 1 268 ? 11.352 -8.514 -11.450 1.00 80.19 268 VAL A N 1
ATOM 2068 C CA . VAL A 1 268 ? 12.045 -8.908 -12.688 1.00 80.19 268 VAL A CA 1
ATOM 2069 C C . VAL A 1 268 ? 13.173 -7.926 -13.014 1.00 80.19 268 VAL A C 1
ATOM 2071 O O . VAL A 1 268 ? 14.283 -8.345 -13.341 1.00 80.19 268 VAL A O 1
ATOM 2074 N N . TRP A 1 269 ? 12.942 -6.622 -12.837 1.00 80.25 269 TRP A N 1
ATOM 2075 C CA . TRP A 1 269 ? 13.985 -5.606 -12.972 1.00 80.25 269 TRP A CA 1
ATOM 2076 C C . TRP A 1 269 ? 15.151 -5.838 -12.003 1.00 80.25 269 TRP A C 1
ATOM 2078 O O . TRP A 1 269 ? 16.314 -5.799 -12.412 1.00 80.25 269 TRP A O 1
ATOM 2088 N N . GLY A 1 270 ? 14.861 -6.111 -10.728 1.00 74.56 270 GLY A N 1
ATOM 2089 C CA . GLY A 1 270 ? 15.866 -6.463 -9.722 1.00 74.56 270 GLY A CA 1
ATOM 2090 C C . GLY A 1 270 ? 16.659 -7.719 -10.099 1.00 74.56 270 GLY A C 1
ATOM 2091 O O . GLY A 1 270 ? 17.887 -7.736 -9.986 1.00 74.56 270 GLY A O 1
ATOM 2092 N N . VAL A 1 271 ? 15.990 -8.742 -10.637 1.00 77.25 271 VAL A N 1
ATOM 2093 C CA . VAL A 1 271 ? 16.644 -9.957 -11.137 1.00 77.25 271 VAL A CA 1
ATOM 2094 C C . VAL A 1 271 ? 17.589 -9.634 -12.291 1.00 77.25 271 VAL A C 1
ATOM 2096 O O . VAL A 1 271 ? 18.743 -10.066 -12.278 1.00 77.25 271 VAL A O 1
ATOM 2099 N N . TYR A 1 272 ? 17.164 -8.830 -13.261 1.00 82.88 272 TYR A N 1
ATOM 2100 C CA . TYR A 1 272 ? 18.033 -8.429 -14.366 1.00 82.88 272 TYR A CA 1
ATOM 2101 C C . TYR A 1 272 ? 19.208 -7.569 -13.926 1.00 82.88 272 TYR A C 1
ATOM 2103 O O . TYR A 1 272 ? 20.321 -7.762 -14.417 1.00 82.88 272 TYR A O 1
ATOM 2111 N N . PHE A 1 273 ? 19.000 -6.670 -12.966 1.00 79.06 273 PHE A N 1
ATOM 2112 C CA . PHE A 1 273 ? 20.080 -5.893 -12.366 1.00 79.06 273 PHE A CA 1
ATOM 2113 C C . PHE A 1 273 ? 21.177 -6.804 -11.805 1.00 79.06 273 PHE A C 1
ATOM 2115 O O . PHE A 1 273 ? 22.366 -6.603 -12.058 1.00 79.06 273 PHE A O 1
ATOM 2122 N N . VAL A 1 274 ? 20.770 -7.847 -11.083 1.00 75.88 274 VAL A N 1
ATOM 2123 C CA . VAL A 1 274 ? 21.669 -8.838 -10.491 1.00 75.88 274 VAL A CA 1
ATOM 2124 C C . VAL A 1 274 ? 22.434 -9.639 -11.545 1.00 75.88 274 VAL A C 1
ATOM 2126 O O . VAL A 1 274 ? 23.633 -9.890 -11.369 1.00 75.88 274 VAL A O 1
ATOM 2129 N N . HIS A 1 275 ? 21.758 -10.049 -12.617 1.00 77.62 275 HIS A N 1
ATOM 2130 C CA . HIS A 1 275 ? 22.350 -10.858 -13.682 1.00 77.62 275 HIS A CA 1
ATOM 2131 C C . HIS A 1 275 ? 23.327 -10.054 -14.545 1.00 77.62 275 HIS A C 1
ATOM 2133 O O . HIS A 1 275 ? 24.393 -10.552 -14.896 1.00 77.62 275 HIS A O 1
ATOM 2139 N N . HIS A 1 276 ? 23.032 -8.777 -14.798 1.00 81.38 276 HIS A N 1
ATOM 2140 C CA . HIS A 1 276 ? 23.889 -7.879 -15.579 1.00 81.38 276 HIS A CA 1
ATOM 2141 C C . HIS A 1 276 ? 24.930 -7.120 -14.745 1.00 81.38 276 HIS A C 1
ATOM 2143 O O . HIS A 1 276 ? 25.604 -6.226 -15.258 1.00 81.38 276 HIS A O 1
ATOM 2149 N N . ARG A 1 277 ? 25.109 -7.454 -13.462 1.00 81.38 277 ARG A N 1
ATOM 2150 C CA . ARG A 1 277 ? 25.971 -6.699 -12.531 1.00 81.38 277 ARG A CA 1
ATOM 2151 C C . ARG A 1 277 ? 27.410 -6.491 -13.016 1.00 81.38 277 ARG A C 1
ATOM 2153 O O . ARG A 1 277 ? 27.981 -5.429 -12.769 1.00 81.38 277 ARG A O 1
ATOM 2160 N N . SER A 1 278 ? 28.012 -7.480 -13.683 1.00 78.06 278 SER A N 1
ATOM 2161 C CA . SER A 1 278 ? 29.384 -7.389 -14.205 1.00 78.06 278 SER A CA 1
ATOM 2162 C C . SER A 1 278 ? 29.458 -6.356 -15.324 1.00 78.06 278 SER A C 1
ATOM 2164 O O . SER A 1 278 ? 30.218 -5.397 -15.217 1.00 78.06 278 SER A O 1
ATOM 2166 N N . VAL A 1 279 ? 28.570 -6.480 -16.310 1.00 83.31 279 VAL A N 1
ATOM 2167 C CA . VAL A 1 279 ? 28.428 -5.559 -17.444 1.00 83.31 279 VAL A CA 1
ATOM 2168 C C . VAL A 1 279 ? 28.119 -4.138 -16.965 1.00 83.31 279 VAL A C 1
ATOM 2170 O O . VAL A 1 279 ? 28.701 -3.169 -17.455 1.00 83.31 279 VAL A O 1
ATOM 2173 N N . ILE A 1 280 ? 27.248 -3.991 -15.963 1.00 82.81 280 ILE A N 1
ATOM 2174 C CA . ILE A 1 280 ? 26.940 -2.699 -15.334 1.00 82.81 280 ILE A CA 1
ATOM 2175 C C . ILE A 1 280 ? 28.201 -2.114 -14.691 1.00 82.81 280 ILE A C 1
ATOM 2177 O O . ILE A 1 280 ? 28.546 -0.964 -14.954 1.00 82.81 280 ILE A O 1
ATOM 2181 N N . THR A 1 281 ? 28.924 -2.899 -13.891 1.00 82.94 281 THR A N 1
ATOM 2182 C CA . THR A 1 281 ? 30.144 -2.443 -13.205 1.00 82.94 281 THR A CA 1
ATOM 2183 C C . THR A 1 281 ? 31.232 -2.038 -14.199 1.00 82.94 281 THR A C 1
ATOM 2185 O O . THR A 1 281 ? 31.891 -1.015 -14.015 1.00 82.94 281 THR A O 1
ATOM 2188 N N . GLU A 1 282 ? 31.416 -2.803 -15.272 1.00 85.06 282 GLU A N 1
ATOM 2189 C CA . GLU A 1 282 ? 32.344 -2.479 -16.358 1.00 85.06 282 GLU A CA 1
ATOM 2190 C C . GLU A 1 282 ? 31.934 -1.200 -17.085 1.00 85.06 282 GLU A C 1
ATOM 2192 O O . GLU A 1 282 ? 32.771 -0.328 -17.318 1.00 85.06 282 GLU A O 1
ATOM 2197 N N . THR A 1 283 ? 30.639 -1.027 -17.351 1.00 84.69 283 THR A N 1
ATOM 2198 C CA . THR A 1 283 ? 30.093 0.197 -17.950 1.00 84.69 283 THR A CA 1
ATOM 2199 C C . THR A 1 283 ? 30.336 1.412 -17.051 1.00 84.69 283 THR A C 1
ATOM 2201 O O . THR A 1 283 ? 30.745 2.464 -17.547 1.00 84.69 283 THR A O 1
ATOM 2204 N N . ILE A 1 284 ? 30.158 1.274 -15.729 1.00 85.62 284 ILE A N 1
ATOM 2205 C CA . ILE A 1 284 ? 30.456 2.329 -14.745 1.00 85.62 284 ILE A CA 1
ATOM 2206 C C . ILE A 1 284 ? 31.949 2.661 -14.754 1.00 85.62 284 ILE A C 1
ATOM 2208 O O . ILE A 1 284 ? 32.305 3.835 -14.826 1.00 85.62 284 ILE A O 1
ATOM 2212 N N . LYS A 1 285 ? 32.834 1.657 -14.731 1.00 87.94 285 LYS A N 1
ATOM 2213 C CA . LYS A 1 285 ? 34.292 1.866 -14.773 1.00 87.94 285 LYS A CA 1
ATOM 2214 C C . LYS A 1 285 ? 34.726 2.561 -16.065 1.00 87.94 285 LYS A C 1
ATOM 2216 O O . LYS A 1 285 ? 35.471 3.539 -16.015 1.00 87.94 285 LYS A O 1
ATOM 2221 N N . ALA A 1 286 ? 34.217 2.110 -17.209 1.00 86.69 286 ALA A N 1
ATOM 2222 C CA . ALA A 1 286 ? 34.507 2.695 -18.515 1.00 86.69 286 ALA A CA 1
ATOM 2223 C C . ALA A 1 286 ? 33.956 4.125 -18.661 1.00 86.69 286 ALA A C 1
ATOM 2225 O O . ALA A 1 286 ? 34.531 4.947 -19.375 1.00 86.69 286 ALA A O 1
ATOM 2226 N N . ALA A 1 287 ? 32.830 4.439 -18.015 1.00 82.19 287 ALA A N 1
ATOM 2227 C CA . ALA A 1 287 ? 32.302 5.799 -17.946 1.00 82.19 287 ALA A CA 1
ATOM 2228 C C . ALA A 1 287 ? 33.139 6.673 -17.003 1.00 82.19 287 ALA A C 1
ATOM 2230 O O . ALA A 1 287 ? 33.537 7.763 -17.392 1.00 82.19 287 ALA A O 1
ATOM 2231 N N . SER A 1 288 ? 33.474 6.177 -15.808 1.00 84.94 288 SER A N 1
ATOM 2232 C CA . SER A 1 288 ? 34.298 6.900 -14.834 1.00 84.94 288 SER A CA 1
ATOM 2233 C C . SER A 1 288 ? 35.647 7.298 -15.426 1.00 84.94 288 SER A C 1
ATOM 2235 O O . SER A 1 288 ? 36.029 8.455 -15.298 1.00 84.94 288 SER A O 1
ATOM 2237 N N . LYS A 1 289 ? 36.316 6.378 -16.135 1.00 88.31 289 LYS A N 1
ATOM 2238 C CA . LYS A 1 289 ? 37.611 6.641 -16.781 1.00 88.31 289 LYS A CA 1
ATOM 2239 C C . LYS A 1 289 ? 37.536 7.764 -17.823 1.00 88.31 289 LYS A C 1
ATOM 2241 O O . LYS A 1 289 ? 38.469 8.539 -17.961 1.00 88.31 289 LYS A O 1
ATOM 2246 N N . ARG A 1 290 ? 36.405 7.900 -18.528 1.00 84.31 290 ARG A N 1
ATOM 2247 C CA . ARG A 1 290 ? 36.172 8.990 -19.498 1.00 84.31 290 ARG A CA 1
ATOM 2248 C C . ARG A 1 290 ? 35.997 10.365 -18.851 1.00 84.31 290 ARG A C 1
ATOM 2250 O O . ARG A 1 290 ? 36.068 11.369 -19.550 1.00 84.31 290 ARG A O 1
ATOM 2257 N N . TYR A 1 291 ? 35.727 10.420 -17.550 1.00 84.44 291 TYR A N 1
ATOM 2258 C CA . TYR A 1 291 ? 35.482 11.670 -16.829 1.00 84.44 291 TYR A CA 1
ATOM 2259 C C . TYR A 1 291 ? 36.657 12.097 -15.949 1.00 84.44 291 TYR A C 1
ATOM 2261 O O . TYR A 1 291 ? 36.562 13.130 -15.284 1.00 84.44 291 TYR A O 1
ATOM 2269 N N . ASP A 1 292 ? 37.753 11.335 -15.933 1.00 86.50 292 ASP A N 1
ATOM 2270 C CA . ASP A 1 292 ? 38.912 11.636 -15.090 1.00 86.50 292 ASP A CA 1
ATOM 2271 C C . ASP A 1 292 ? 39.558 12.983 -15.454 1.00 86.50 292 ASP A C 1
ATOM 2273 O O . ASP A 1 292 ? 39.993 13.702 -14.556 1.00 86.50 292 ASP A O 1
ATOM 2277 N N . ASP A 1 293 ? 39.463 13.406 -16.716 1.00 87.94 293 ASP A N 1
ATOM 2278 C CA . ASP A 1 293 ? 40.004 14.687 -17.195 1.00 87.94 293 ASP A CA 1
ATOM 2279 C C . ASP A 1 293 ? 39.100 15.901 -16.896 1.00 87.94 293 ASP A C 1
ATOM 2281 O O . ASP A 1 293 ? 39.465 17.044 -17.160 1.00 87.94 293 ASP A O 1
ATOM 2285 N N . GLN A 1 294 ? 37.900 15.693 -16.339 1.00 88.06 294 GLN A N 1
ATOM 2286 C CA . GLN A 1 294 ? 36.966 16.783 -16.028 1.00 88.06 294 GLN A CA 1
ATOM 2287 C C . GLN A 1 294 ? 37.280 17.442 -14.669 1.00 88.06 294 GLN A C 1
ATOM 2289 O O . GLN A 1 294 ? 37.799 16.772 -13.764 1.00 88.06 294 GLN A O 1
ATOM 2294 N N . PRO A 1 295 ? 36.919 18.730 -14.477 1.00 89.50 295 PRO A N 1
ATOM 2295 C CA . PRO A 1 295 ? 37.063 19.424 -13.196 1.00 89.50 295 PRO A CA 1
ATOM 2296 C C . PRO A 1 295 ? 36.285 18.718 -12.077 1.00 89.50 295 PRO A C 1
ATOM 2298 O O . PRO A 1 295 ? 35.250 18.100 -12.323 1.00 89.50 295 PRO A O 1
ATOM 2301 N N . SER A 1 296 ? 36.776 18.818 -10.838 1.00 85.12 296 SER A N 1
ATOM 2302 C CA . SER A 1 296 ? 36.345 17.995 -9.693 1.00 85.12 296 SER A CA 1
ATOM 2303 C C . SER A 1 296 ? 34.828 17.964 -9.471 1.00 85.12 296 SER A C 1
ATOM 2305 O O . SER A 1 296 ? 34.254 16.881 -9.371 1.00 85.12 296 SER A O 1
ATOM 2307 N N . TRP A 1 297 ? 34.156 19.118 -9.459 1.00 83.56 297 TRP A N 1
ATOM 2308 C CA . TRP A 1 297 ? 32.703 19.206 -9.261 1.00 83.56 297 TRP A CA 1
ATOM 2309 C C . TRP A 1 297 ? 31.916 18.495 -10.378 1.00 83.56 297 TRP A C 1
ATOM 2311 O O . TRP A 1 297 ? 30.956 17.772 -10.109 1.00 83.56 297 TRP A O 1
ATOM 2321 N N . ARG A 1 298 ? 32.368 18.634 -11.633 1.00 79.19 298 ARG A N 1
ATOM 2322 C CA . ARG A 1 298 ? 31.759 18.000 -12.811 1.00 79.19 298 ARG A CA 1
ATOM 2323 C C . ARG A 1 298 ? 32.068 16.505 -12.859 1.00 79.19 298 ARG A C 1
ATOM 2325 O O . ARG A 1 298 ? 31.225 15.707 -13.249 1.00 79.19 298 ARG A O 1
ATOM 2332 N N . ARG A 1 299 ? 33.261 16.102 -12.424 1.00 83.94 299 ARG A N 1
ATOM 2333 C CA . ARG A 1 299 ? 33.659 14.695 -12.303 1.00 83.94 299 ARG A CA 1
ATOM 2334 C C . ARG A 1 299 ? 32.770 13.957 -11.306 1.00 83.94 299 ARG A C 1
ATOM 2336 O O . ARG A 1 299 ? 32.299 12.866 -11.613 1.00 83.94 299 ARG A O 1
ATOM 2343 N N . TRP A 1 300 ? 32.514 14.551 -10.140 1.00 81.38 300 TRP A N 1
ATOM 2344 C CA . TRP A 1 300 ? 31.632 13.966 -9.128 1.00 81.38 300 TRP A CA 1
ATOM 2345 C C . TRP A 1 300 ? 30.199 13.805 -9.634 1.00 81.38 300 TRP A C 1
ATOM 2347 O O . TRP A 1 300 ? 29.647 12.710 -9.523 1.00 81.38 300 TRP A O 1
ATOM 2357 N N . SER A 1 301 ? 29.624 14.835 -10.262 1.00 76.75 301 SER A N 1
ATOM 2358 C CA . SER A 1 301 ? 28.266 14.746 -10.813 1.00 76.75 301 SER A CA 1
ATOM 2359 C C . SER A 1 301 ? 28.164 13.724 -11.949 1.00 76.75 301 SER A C 1
ATOM 2361 O O . SER A 1 301 ? 27.236 12.917 -11.964 1.00 76.75 301 SER A O 1
ATOM 2363 N N . LEU A 1 302 ? 29.148 13.668 -12.853 1.00 79.44 302 LEU A N 1
ATOM 2364 C CA . LEU A 1 302 ? 29.183 12.690 -13.945 1.00 79.44 302 LEU A CA 1
ATOM 2365 C C . LEU A 1 302 ? 29.396 11.250 -13.454 1.00 79.44 302 LEU A C 1
ATOM 2367 O O . LEU A 1 302 ? 28.835 10.322 -14.038 1.00 79.44 302 LEU A O 1
ATOM 2371 N N . ARG A 1 303 ? 30.165 11.039 -12.378 1.00 82.69 303 ARG A N 1
ATOM 2372 C CA . ARG A 1 303 ? 30.332 9.717 -11.748 1.00 82.69 303 ARG A CA 1
ATOM 2373 C C . ARG A 1 303 ? 29.064 9.264 -11.031 1.00 82.69 303 ARG A C 1
ATOM 2375 O O . ARG A 1 303 ? 28.632 8.135 -11.250 1.00 82.69 303 ARG A O 1
ATOM 2382 N N . ALA A 1 304 ? 28.444 10.138 -10.237 1.00 77.62 304 ALA A N 1
ATOM 2383 C CA . ALA A 1 304 ? 27.155 9.852 -9.606 1.00 77.62 304 ALA A CA 1
ATOM 2384 C C . ALA A 1 304 ? 26.096 9.513 -10.668 1.00 77.62 304 ALA A C 1
ATOM 2386 O O . ALA A 1 304 ? 25.385 8.514 -10.562 1.00 77.62 304 ALA A O 1
ATOM 2387 N N . TRP A 1 305 ? 26.079 10.276 -11.763 1.00 78.19 305 TRP A N 1
ATOM 2388 C CA . TRP A 1 305 ? 25.224 10.003 -12.911 1.00 78.19 305 TRP A CA 1
ATOM 2389 C C . TRP A 1 305 ? 25.531 8.665 -13.587 1.00 78.19 305 TRP A C 1
ATOM 2391 O O . TRP A 1 305 ? 24.609 7.935 -13.940 1.00 78.19 305 TRP A O 1
ATOM 2401 N N . ALA A 1 306 ? 26.806 8.303 -13.757 1.00 79.88 306 ALA A N 1
ATOM 2402 C CA . ALA A 1 306 ? 27.194 7.025 -14.353 1.00 79.88 306 ALA A CA 1
ATOM 2403 C C . ALA A 1 306 ? 26.685 5.824 -13.544 1.00 79.88 306 ALA A C 1
ATOM 2405 O O . ALA A 1 306 ? 26.253 4.840 -14.144 1.00 79.88 306 ALA A O 1
ATOM 2406 N N . ILE A 1 307 ? 26.691 5.923 -12.210 1.00 80.25 307 ILE A N 1
ATOM 2407 C CA . ILE A 1 307 ? 26.170 4.887 -11.308 1.00 80.25 307 ILE A CA 1
ATOM 2408 C C . ILE A 1 307 ? 24.663 4.697 -11.507 1.00 80.25 307 ILE A C 1
ATOM 2410 O O . ILE A 1 307 ? 24.211 3.565 -11.638 1.00 80.25 307 ILE A O 1
ATOM 2414 N N . LEU A 1 308 ? 23.896 5.788 -11.584 1.00 73.56 308 LEU A N 1
ATOM 2415 C CA . LEU A 1 308 ? 22.446 5.726 -11.810 1.00 73.56 308 LEU A CA 1
ATOM 2416 C C . LEU A 1 308 ? 22.099 5.264 -13.233 1.00 73.56 308 LEU A C 1
ATOM 2418 O O . LEU A 1 308 ? 21.147 4.515 -13.445 1.00 73.56 308 LEU A O 1
ATOM 2422 N N . ARG A 1 309 ? 22.884 5.697 -14.223 1.00 78.94 309 ARG A N 1
ATOM 2423 C CA . ARG A 1 309 ? 22.608 5.478 -15.645 1.00 78.94 309 ARG A CA 1
ATOM 2424 C C . ARG A 1 309 ? 22.968 4.079 -16.130 1.00 78.94 309 ARG A C 1
ATOM 2426 O O . ARG A 1 309 ? 22.244 3.533 -16.957 1.00 78.94 309 ARG A O 1
ATOM 2433 N N . ALA A 1 310 ? 24.104 3.527 -15.708 1.00 81.75 310 ALA A N 1
ATOM 2434 C CA . ALA A 1 310 ? 24.603 2.266 -16.255 1.00 81.75 310 ALA A CA 1
ATOM 2435 C C . ALA A 1 310 ? 23.613 1.091 -16.104 1.00 81.75 310 ALA A C 1
ATOM 2437 O O . ALA A 1 310 ? 23.419 0.384 -17.092 1.00 81.75 310 ALA A O 1
ATOM 2438 N N . PRO A 1 311 ? 22.925 0.907 -14.958 1.00 80.50 311 PRO A N 1
ATOM 2439 C CA . PRO A 1 311 ? 21.892 -0.116 -14.820 1.00 80.50 311 PRO A CA 1
ATOM 2440 C C . PRO A 1 311 ? 20.767 0.026 -15.843 1.00 80.50 311 PRO A C 1
ATOM 2442 O O . PRO A 1 311 ? 20.408 -0.939 -16.510 1.00 80.50 311 PRO A O 1
ATOM 2445 N N . TRP A 1 312 ? 20.258 1.248 -16.010 1.00 78.00 312 TRP A N 1
ATOM 2446 C CA . TRP A 1 312 ? 19.185 1.561 -16.950 1.00 78.00 312 TRP A CA 1
ATOM 2447 C C . TRP A 1 312 ? 19.611 1.299 -18.400 1.00 78.00 312 TRP A C 1
ATOM 2449 O O . TRP A 1 312 ? 18.902 0.630 -19.150 1.00 78.00 312 TRP A O 1
ATOM 2459 N N . ASP A 1 313 ? 20.805 1.770 -18.784 1.00 77.62 313 ASP A N 1
ATOM 2460 C CA . ASP A 1 313 ? 21.353 1.586 -20.131 1.00 77.62 313 ASP A CA 1
ATOM 2461 C C . ASP A 1 313 ? 21.571 0.099 -20.457 1.00 77.62 313 ASP A C 1
ATOM 2463 O O . ASP A 1 313 ? 21.272 -0.318 -21.574 1.00 77.62 313 ASP A O 1
ATOM 2467 N N . VAL A 1 314 ? 22.092 -0.698 -19.519 1.00 82.06 314 VAL A N 1
ATOM 2468 C CA . VAL A 1 314 ? 22.354 -2.127 -19.748 1.00 82.06 314 VAL A CA 1
ATOM 2469 C C . VAL A 1 314 ? 21.047 -2.915 -19.801 1.00 82.06 314 VAL A C 1
ATOM 2471 O O . VAL A 1 314 ? 20.812 -3.619 -20.780 1.00 82.06 314 VAL A O 1
ATOM 2474 N N . ILE A 1 315 ? 20.163 -2.748 -18.813 1.00 80.81 315 ILE A N 1
ATOM 2475 C CA . ILE A 1 315 ? 18.911 -3.514 -18.727 1.00 80.81 315 ILE A CA 1
ATOM 2476 C C . ILE A 1 315 ? 18.007 -3.220 -19.926 1.00 80.81 315 ILE A C 1
ATOM 2478 O O . ILE A 1 315 ? 17.529 -4.157 -20.548 1.00 80.81 315 ILE A O 1
ATOM 2482 N N . ILE A 1 316 ? 17.827 -1.960 -20.336 1.00 74.38 316 ILE A N 1
ATOM 2483 C CA . ILE A 1 316 ? 16.962 -1.629 -21.488 1.00 74.38 316 ILE A CA 1
ATOM 2484 C C . ILE A 1 316 ? 17.564 -2.085 -22.820 1.00 74.38 316 ILE A C 1
ATOM 2486 O O . ILE A 1 316 ? 16.840 -2.368 -23.779 1.00 74.38 316 ILE A O 1
ATOM 2490 N N . ARG A 1 317 ? 18.896 -2.144 -22.926 1.00 72.75 317 ARG A N 1
ATOM 2491 C CA . ARG A 1 317 ? 19.543 -2.698 -24.123 1.00 72.75 317 ARG A CA 1
ATOM 2492 C C . ARG A 1 317 ? 19.354 -4.205 -24.211 1.00 72.75 317 ARG A C 1
ATOM 2494 O O . ARG A 1 317 ? 19.114 -4.691 -25.314 1.00 72.75 317 ARG A O 1
ATOM 2501 N N . SER A 1 318 ? 19.452 -4.897 -23.082 1.00 77.38 318 SER A N 1
ATOM 2502 C CA . SER A 1 318 ? 19.315 -6.350 -22.998 1.00 77.38 318 SER A CA 1
ATOM 2503 C C . SER A 1 318 ? 17.851 -6.796 -23.086 1.00 77.38 318 SER A C 1
ATOM 2505 O O . SER A 1 318 ? 17.545 -7.692 -23.863 1.00 77.38 318 SER A O 1
ATOM 2507 N N . HIS A 1 319 ? 16.949 -6.102 -22.388 1.00 78.88 319 HIS A N 1
ATOM 2508 C CA . HIS A 1 319 ? 15.552 -6.477 -22.149 1.00 78.88 319 HIS A CA 1
ATOM 2509 C C . HIS A 1 319 ? 14.608 -5.315 -22.485 1.00 78.88 319 HIS A C 1
ATOM 2511 O O . HIS A 1 319 ? 13.950 -4.729 -21.626 1.00 78.88 319 HIS A O 1
ATOM 2517 N N . ALA A 1 320 ? 14.550 -4.944 -23.765 1.00 70.88 320 ALA A N 1
ATOM 2518 C CA . ALA A 1 320 ? 13.784 -3.777 -24.213 1.00 70.88 320 ALA A CA 1
ATOM 2519 C C . ALA A 1 320 ? 12.276 -3.858 -23.887 1.00 70.88 320 ALA A C 1
ATOM 2521 O O . ALA A 1 320 ? 11.646 -2.827 -23.666 1.00 70.88 320 ALA A O 1
ATOM 2522 N N . TRP A 1 321 ? 11.712 -5.068 -23.802 1.00 75.56 321 TRP A N 1
ATOM 2523 C CA . TRP A 1 321 ? 10.302 -5.299 -23.463 1.00 75.56 321 TRP A CA 1
ATOM 2524 C C . TRP A 1 321 ? 9.936 -4.830 -22.048 1.00 75.56 321 TRP A C 1
ATOM 2526 O O . TRP A 1 321 ? 8.786 -4.489 -21.785 1.00 75.56 321 TRP A O 1
ATOM 2536 N N . LEU A 1 322 ? 10.905 -4.762 -21.136 1.00 73.81 322 LEU A N 1
ATOM 2537 C CA . LEU A 1 322 ? 10.670 -4.337 -19.761 1.00 73.81 322 LEU A CA 1
ATOM 2538 C C . LEU A 1 322 ? 10.305 -2.850 -19.676 1.00 73.81 322 LEU A C 1
ATOM 2540 O O . LEU A 1 322 ? 9.529 -2.455 -18.810 1.00 73.81 322 LEU A O 1
ATOM 2544 N N . LEU A 1 323 ? 10.807 -2.035 -20.613 1.00 72.44 323 LEU A N 1
ATOM 2545 C CA . LEU A 1 323 ? 10.387 -0.642 -20.755 1.00 72.44 323 LEU A CA 1
ATOM 2546 C C . LEU A 1 323 ? 8.898 -0.564 -21.101 1.00 72.44 323 LEU A C 1
ATOM 2548 O O . LEU A 1 323 ? 8.178 0.213 -20.484 1.00 72.44 323 LEU A O 1
ATOM 2552 N N . LEU A 1 324 ? 8.433 -1.403 -22.035 1.00 72.56 324 LEU A N 1
ATOM 2553 C CA . LEU A 1 324 ? 7.016 -1.492 -22.385 1.00 72.56 324 LEU A CA 1
ATOM 2554 C C . LEU A 1 324 ? 6.183 -1.897 -21.166 1.00 72.56 324 LEU A C 1
ATOM 2556 O O . LEU A 1 324 ? 5.166 -1.270 -20.901 1.00 72.56 324 LEU A O 1
ATOM 2560 N N . VAL A 1 325 ? 6.631 -2.888 -20.391 1.00 73.81 325 VAL A N 1
ATOM 2561 C CA . VAL A 1 325 ? 5.918 -3.329 -19.183 1.00 73.81 325 VAL A CA 1
ATOM 2562 C C . VAL A 1 325 ? 5.851 -2.230 -18.128 1.00 73.81 325 VAL A C 1
ATOM 2564 O O . VAL A 1 325 ? 4.772 -1.978 -17.610 1.00 73.81 325 VAL A O 1
ATOM 2567 N N . ILE A 1 326 ? 6.946 -1.516 -17.855 1.00 70.56 326 ILE A N 1
ATOM 2568 C CA . ILE A 1 326 ? 6.932 -0.381 -16.917 1.00 70.56 326 ILE A CA 1
ATOM 2569 C C . ILE A 1 326 ? 5.981 0.716 -17.395 1.00 70.56 326 ILE A C 1
ATOM 2571 O O . ILE A 1 326 ? 5.191 1.226 -16.605 1.00 70.56 326 ILE A O 1
ATOM 2575 N N . VAL A 1 327 ? 6.033 1.067 -18.681 1.00 70.00 327 VAL A N 1
ATOM 2576 C CA . VAL A 1 327 ? 5.151 2.081 -19.270 1.00 70.00 327 VAL A CA 1
ATOM 2577 C C . VAL A 1 327 ? 3.690 1.636 -19.161 1.00 70.00 327 VAL A C 1
ATOM 2579 O O . VAL A 1 327 ? 2.856 2.417 -18.711 1.00 70.00 327 VAL A O 1
ATOM 2582 N N . CYS A 1 328 ? 3.380 0.374 -19.463 1.00 70.69 328 CYS A N 1
ATOM 2583 C CA . CYS A 1 328 ? 2.045 -0.193 -19.282 1.00 70.69 328 CYS A CA 1
ATOM 2584 C C . CYS A 1 328 ? 1.594 -0.166 -17.815 1.00 70.69 328 CYS A C 1
ATOM 2586 O O . CYS A 1 328 ? 0.473 0.254 -17.555 1.00 70.69 328 CYS A O 1
ATOM 2588 N N . CYS A 1 329 ? 2.445 -0.542 -16.855 1.00 69.19 329 CYS A N 1
ATOM 2589 C CA . CYS A 1 329 ? 2.115 -0.495 -15.426 1.00 69.19 329 CYS A CA 1
ATOM 2590 C C . CYS A 1 329 ? 1.823 0.938 -14.953 1.00 69.19 329 CYS A C 1
ATOM 2592 O O . CYS A 1 329 ? 0.818 1.184 -14.286 1.00 69.19 329 CYS A O 1
ATOM 2594 N N . LEU A 1 330 ? 2.662 1.903 -15.342 1.00 66.19 330 LEU A N 1
ATOM 2595 C CA . LEU A 1 330 ? 2.457 3.315 -15.006 1.00 66.19 330 LEU A CA 1
ATOM 2596 C C . LEU A 1 330 ? 1.153 3.853 -15.621 1.00 66.19 330 LEU A C 1
ATOM 2598 O O . LEU A 1 330 ? 0.402 4.557 -14.945 1.00 66.19 330 LEU A O 1
ATOM 2602 N N . HIS A 1 331 ? 0.836 3.473 -16.863 1.00 68.06 331 HIS A N 1
ATOM 2603 C CA . HIS A 1 331 ? -0.400 3.890 -17.532 1.00 68.06 331 HIS A CA 1
ATOM 2604 C C . HIS A 1 331 ? -1.653 3.137 -17.085 1.00 68.06 331 HIS A C 1
ATOM 2606 O O . HIS A 1 331 ? -2.749 3.675 -17.194 1.00 68.06 331 HIS A O 1
ATOM 2612 N N . TRP A 1 332 ? -1.539 1.921 -16.564 1.00 66.44 332 TRP A N 1
ATOM 2613 C CA . TRP A 1 332 ? -2.697 1.164 -16.098 1.00 66.44 332 TRP A CA 1
ATOM 2614 C C . TRP A 1 332 ? -3.268 1.745 -14.800 1.00 66.44 332 TRP A C 1
ATOM 2616 O O . TRP A 1 332 ? -4.485 1.853 -14.677 1.00 66.44 332 TRP A O 1
ATOM 2626 N N . SER A 1 333 ? -2.418 2.225 -13.879 1.00 59.66 333 SER A N 1
ATOM 2627 C CA . SER A 1 333 ? -2.871 2.990 -12.693 1.00 59.66 333 SER A CA 1
ATOM 2628 C C . SER A 1 333 ? -3.696 4.206 -13.109 1.00 59.66 333 SER A C 1
ATOM 2630 O O . SER A 1 333 ? -4.791 4.467 -12.613 1.00 59.66 333 SER A O 1
ATOM 2632 N N . TRP A 1 334 ? -3.179 4.898 -14.119 1.00 62.34 334 TRP A N 1
ATOM 2633 C CA . TRP A 1 334 ? -3.805 6.039 -14.761 1.00 62.34 334 TRP A CA 1
ATOM 2634 C C . TRP A 1 334 ? -5.161 5.710 -15.398 1.00 62.34 334 TRP A C 1
ATOM 2636 O O . TRP A 1 334 ? -6.130 6.433 -15.172 1.00 62.34 334 TRP A O 1
ATOM 2646 N N . ILE A 1 335 ? -5.250 4.612 -16.157 1.00 63.06 335 ILE A N 1
ATOM 2647 C CA . ILE A 1 335 ? -6.498 4.144 -16.779 1.00 63.06 335 ILE A CA 1
ATOM 2648 C C . ILE A 1 335 ? -7.561 3.878 -15.715 1.00 63.06 335 ILE A C 1
ATOM 2650 O O . ILE A 1 335 ? -8.692 4.334 -15.863 1.00 63.06 335 ILE A O 1
ATOM 2654 N N . LEU A 1 336 ? -7.206 3.180 -14.633 1.00 60.94 336 LEU A N 1
ATOM 2655 C CA . LEU A 1 336 ? -8.143 2.859 -13.556 1.00 60.94 336 LEU A CA 1
ATOM 2656 C C . LEU A 1 336 ? -8.668 4.114 -12.852 1.00 60.94 336 LEU A C 1
ATOM 2658 O O . LEU A 1 336 ? -9.866 4.196 -12.578 1.00 60.94 336 LEU A O 1
ATOM 2662 N N . GLY A 1 337 ? -7.797 5.097 -12.601 1.00 58.19 337 GLY A N 1
ATOM 2663 C CA . GLY A 1 337 ? -8.194 6.387 -12.031 1.00 58.19 337 GLY A CA 1
ATOM 2664 C C . GLY A 1 337 ? -9.198 7.124 -12.922 1.00 58.19 337 GLY A C 1
ATOM 2665 O O . GLY A 1 337 ? -10.231 7.587 -12.439 1.00 58.19 337 GLY A O 1
ATOM 2666 N N . ILE A 1 338 ? -8.948 7.157 -14.236 1.00 58.84 338 ILE A N 1
ATOM 2667 C CA . ILE A 1 338 ? -9.865 7.758 -15.218 1.00 58.84 338 ILE A CA 1
ATOM 2668 C C . ILE A 1 338 ? -11.196 6.992 -15.259 1.00 58.84 338 ILE A C 1
ATOM 2670 O O . ILE A 1 338 ? -12.256 7.603 -15.149 1.00 58.84 338 ILE A O 1
ATOM 2674 N N . MET A 1 339 ? -11.159 5.659 -15.361 1.00 59.53 339 MET A N 1
ATOM 2675 C CA . MET A 1 339 ? -12.362 4.818 -15.427 1.00 59.53 339 MET A CA 1
ATOM 2676 C C . MET A 1 339 ? -13.248 4.958 -14.185 1.00 59.53 339 MET A C 1
ATOM 2678 O O . MET A 1 339 ? -14.471 5.016 -14.308 1.00 59.53 339 MET A O 1
ATOM 2682 N N . ARG A 1 340 ? -12.658 5.047 -12.987 1.00 57.53 340 ARG A N 1
ATOM 2683 C CA . ARG A 1 340 ? -13.425 5.278 -11.756 1.00 57.53 340 ARG A CA 1
ATOM 2684 C C . ARG A 1 340 ? -14.045 6.667 -11.713 1.00 57.53 340 ARG A C 1
ATOM 2686 O O . ARG A 1 340 ? -15.206 6.773 -11.332 1.00 57.53 340 ARG A O 1
ATOM 2693 N N . GLY A 1 341 ? -13.328 7.699 -12.158 1.00 53.53 341 GLY A N 1
ATOM 2694 C CA . GLY A 1 341 ? -13.898 9.043 -12.297 1.00 53.53 341 GLY A CA 1
ATOM 2695 C C . GLY A 1 341 ? -15.126 9.071 -13.203 1.00 53.53 341 GLY A C 1
ATOM 2696 O O . GLY A 1 341 ? -16.124 9.695 -12.864 1.00 53.53 341 GLY A O 1
ATOM 2697 N N . MET A 1 342 ? -15.103 8.302 -14.295 1.00 55.66 342 MET A N 1
ATOM 2698 C CA . MET A 1 342 ? -16.244 8.179 -15.209 1.00 55.66 342 MET A CA 1
ATOM 2699 C C . MET A 1 342 ? -17.449 7.455 -14.607 1.00 55.66 342 MET A C 1
ATOM 2701 O O . MET A 1 342 ? -18.576 7.741 -14.988 1.00 55.66 342 MET A O 1
ATOM 2705 N N . SER A 1 343 ? -17.233 6.493 -13.705 1.00 56.94 343 SER A N 1
ATOM 2706 C CA . SER A 1 343 ? -18.346 5.783 -13.059 1.00 56.94 343 SER A CA 1
ATOM 2707 C C . SER A 1 343 ? -19.127 6.657 -12.072 1.00 56.94 343 SER A C 1
ATOM 2709 O O . SER A 1 343 ? -20.254 6.316 -11.725 1.00 56.94 343 SER A O 1
ATOM 2711 N N . LEU A 1 344 ? -18.531 7.769 -11.624 1.00 53.91 344 LEU A N 1
ATOM 2712 C CA . LEU A 1 344 ? -19.108 8.658 -10.614 1.00 53.91 344 LEU A CA 1
ATOM 2713 C C . LEU A 1 344 ? -19.988 9.759 -11.217 1.00 53.91 344 LEU A C 1
ATOM 2715 O O . LEU A 1 344 ? -20.985 10.126 -10.603 1.00 53.91 344 LEU A O 1
ATOM 2719 N N . ASP A 1 345 ? -19.672 10.233 -12.422 1.00 52.97 345 ASP A N 1
ATOM 2720 C CA . ASP A 1 345 ? -20.424 11.283 -13.110 1.00 52.97 345 ASP A CA 1
ATOM 2721 C C . ASP A 1 345 ? -20.924 10.723 -14.450 1.00 52.97 345 ASP A C 1
ATOM 2723 O O . ASP A 1 345 ? -20.102 10.330 -15.268 1.00 52.97 345 ASP A O 1
ATOM 2727 N N . ASN A 1 346 ? -22.246 10.673 -14.692 1.00 57.91 346 ASN A N 1
ATOM 2728 C CA . ASN A 1 346 ? -22.883 10.211 -15.945 1.00 57.91 346 ASN A CA 1
ATOM 2729 C C . ASN A 1 346 ? -22.309 10.921 -17.196 1.00 57.91 346 ASN A C 1
ATOM 2731 O O . ASN A 1 346 ? -22.869 11.898 -17.697 1.00 57.91 346 ASN A O 1
ATOM 2735 N N . TYR A 1 347 ? -21.167 10.441 -17.681 1.00 58.41 347 TYR A N 1
ATOM 2736 C CA . TYR A 1 347 ? -20.259 11.210 -18.519 1.00 58.41 347 TYR A CA 1
ATOM 2737 C C . TYR A 1 347 ? -20.714 11.265 -19.978 1.00 58.41 347 TYR A C 1
ATOM 2739 O O . TYR A 1 347 ? -20.980 10.231 -20.594 1.00 58.41 347 TYR A O 1
ATOM 2747 N N . GLN A 1 348 ? -20.743 12.466 -20.563 1.00 59.88 348 GLN A N 1
ATOM 2748 C CA . GLN A 1 348 ? -21.018 12.675 -21.986 1.00 59.88 348 GLN A CA 1
ATOM 2749 C C . GLN A 1 348 ? -19.752 13.128 -22.719 1.00 59.88 348 GLN A C 1
ATOM 2751 O O . GLN A 1 348 ? -19.034 14.017 -22.266 1.00 59.88 348 GLN A O 1
ATOM 2756 N N . PHE A 1 349 ? -19.486 12.509 -23.869 1.00 56.78 349 PHE A N 1
ATOM 2757 C CA . PHE A 1 349 ? -18.334 12.819 -24.715 1.00 56.78 349 PHE A CA 1
ATOM 2758 C C . PHE A 1 349 ? -18.475 14.212 -25.341 1.00 56.78 349 PHE A C 1
ATOM 2760 O O . PHE A 1 349 ? -19.435 14.465 -26.072 1.00 56.78 349 PHE A O 1
ATOM 2767 N N . THR A 1 350 ? -17.510 15.107 -25.114 1.00 65.12 350 THR A N 1
ATOM 2768 C CA . THR A 1 350 ? -17.515 16.436 -25.750 1.00 65.12 350 THR A CA 1
ATOM 2769 C C . THR A 1 350 ? -16.841 16.408 -27.125 1.00 65.12 350 THR A C 1
ATOM 2771 O O . THR A 1 350 ? -16.040 15.528 -27.451 1.00 65.12 350 THR A O 1
ATOM 2774 N N . TYR A 1 351 ? -17.141 17.399 -27.967 1.00 50.88 351 TYR A N 1
ATOM 2775 C CA . TYR A 1 351 ? -16.518 17.536 -29.289 1.00 50.88 351 TYR A CA 1
ATOM 2776 C C . TYR A 1 351 ? -14.985 17.688 -29.206 1.00 50.88 351 TYR A C 1
ATOM 2778 O O . TYR A 1 351 ? -14.256 17.080 -29.991 1.00 50.88 351 TYR A O 1
ATOM 2786 N N . GLY A 1 352 ? -14.480 18.437 -28.215 1.00 58.25 352 GLY A N 1
ATOM 2787 C CA . GLY A 1 352 ? -13.039 18.607 -27.982 1.00 58.25 352 GLY A CA 1
ATOM 2788 C C . GLY A 1 352 ? -12.330 17.301 -27.608 1.00 58.25 352 GLY A C 1
ATOM 2789 O O . GLY A 1 352 ? -11.191 17.066 -28.012 1.00 58.25 352 GLY A O 1
ATOM 2790 N N . GLN A 1 353 ? -13.029 16.401 -26.915 1.00 61.69 353 GLN A N 1
ATOM 2791 C CA . GLN A 1 353 ? -12.545 15.056 -26.622 1.00 61.69 353 GLN A CA 1
ATOM 2792 C C . GLN A 1 353 ? -12.483 14.175 -27.867 1.00 61.69 353 GLN A C 1
ATOM 2794 O O . GLN A 1 353 ? -11.463 13.545 -28.125 1.00 61.69 353 GLN A O 1
ATOM 2799 N N . ALA A 1 354 ? -13.529 14.154 -28.691 1.00 59.59 354 ALA A N 1
ATOM 2800 C CA . ALA A 1 354 ? -13.472 13.405 -29.944 1.00 59.59 354 ALA A CA 1
ATOM 2801 C C . ALA A 1 354 ? -12.269 13.855 -30.798 1.00 59.59 354 ALA A C 1
ATOM 2803 O O . ALA A 1 354 ? -11.497 13.023 -31.279 1.00 59.59 354 ALA A O 1
ATOM 2804 N N . LEU A 1 355 ? -12.039 15.169 -30.897 1.00 59.28 355 LEU A N 1
ATOM 2805 C CA . LEU A 1 355 ? -10.926 15.743 -31.655 1.00 59.28 355 LEU A CA 1
ATOM 2806 C C . LEU A 1 355 ? -9.542 15.335 -31.110 1.00 59.28 355 LEU A C 1
ATOM 2808 O O . LEU A 1 355 ? -8.628 15.075 -31.895 1.00 59.28 355 LEU A O 1
ATOM 2812 N N . SER A 1 356 ? -9.377 15.240 -29.785 1.00 64.12 356 SER A N 1
ATOM 2813 C CA . SER A 1 356 ? -8.094 14.867 -29.173 1.00 64.12 356 SER A CA 1
ATOM 2814 C C . SER A 1 356 ? -7.734 13.390 -29.371 1.00 64.12 356 SER A C 1
ATOM 2816 O O . SER A 1 356 ? -6.549 13.072 -29.477 1.00 64.12 356 SER A O 1
ATOM 2818 N N . LEU A 1 357 ? -8.722 12.498 -29.527 1.00 62.56 357 LEU A N 1
ATOM 2819 C CA . LEU A 1 357 ? -8.482 11.128 -30.002 1.00 62.56 357 LEU A CA 1
ATOM 2820 C C . LEU A 1 357 ? -8.011 11.133 -31.459 1.00 62.56 357 LEU A C 1
ATOM 2822 O O . LEU A 1 357 ? -7.009 10.495 -31.785 1.00 62.56 357 LEU A O 1
ATOM 2826 N N . PHE A 1 358 ? -8.683 11.889 -32.333 1.00 63.09 358 PHE A N 1
ATOM 2827 C CA . PHE A 1 358 ? -8.346 11.950 -33.760 1.00 63.09 358 PHE A CA 1
ATOM 2828 C C . PHE A 1 358 ? -6.974 12.556 -34.050 1.00 63.09 358 PHE A C 1
ATOM 2830 O O . PHE A 1 358 ? -6.375 12.197 -35.057 1.00 63.09 358 PHE A O 1
ATOM 2837 N N . PHE A 1 359 ? -6.433 13.411 -33.181 1.00 63.44 359 PHE A N 1
ATOM 2838 C CA . PHE A 1 359 ? -5.083 13.958 -33.359 1.00 63.44 359 PHE A CA 1
ATOM 2839 C C . PHE A 1 359 ? -3.983 12.884 -33.249 1.00 63.44 359 PHE A C 1
ATOM 2841 O O . PHE A 1 359 ? -2.910 13.002 -33.840 1.00 63.44 359 PHE A O 1
ATOM 2848 N N . VAL A 1 360 ? -4.271 11.796 -32.534 1.00 59.56 360 VAL A N 1
ATOM 2849 C CA . VAL A 1 360 ? -3.323 10.714 -32.237 1.00 59.56 360 VAL A CA 1
ATOM 2850 C C . VAL A 1 360 ? -3.368 9.584 -33.263 1.00 59.56 360 VAL A C 1
ATOM 2852 O O . VAL A 1 360 ? -2.356 8.928 -33.515 1.00 59.56 360 VAL A O 1
ATOM 2855 N N . PHE A 1 361 ? -4.509 9.385 -33.920 1.00 64.62 361 PHE A N 1
ATOM 2856 C CA . PHE A 1 361 ? -4.670 8.339 -34.929 1.00 64.62 361 PHE A CA 1
ATOM 2857 C C . PHE A 1 361 ? -3.709 8.461 -36.129 1.00 64.62 361 PHE A C 1
ATOM 2859 O O . PHE A 1 361 ? -3.107 7.449 -36.478 1.00 64.62 361 PHE A O 1
ATOM 2866 N N . PRO A 1 362 ? -3.498 9.628 -36.770 1.00 65.56 362 PRO A N 1
ATOM 2867 C CA . PRO A 1 362 ? -2.659 9.735 -37.964 1.00 65.56 362 PRO A CA 1
ATOM 2868 C C . PRO A 1 362 ? -1.205 9.261 -37.790 1.00 65.56 362 PRO A C 1
ATOM 2870 O O . PRO A 1 362 ? -0.777 8.432 -38.601 1.00 65.56 362 PRO A O 1
ATOM 2873 N N . PRO A 1 363 ? -0.435 9.695 -36.766 1.00 59.62 363 PRO A N 1
ATOM 2874 C CA . PRO A 1 363 ? 0.930 9.199 -36.574 1.00 59.62 363 PRO A CA 1
ATOM 2875 C C . PRO A 1 363 ? 0.960 7.695 -36.273 1.00 59.62 363 PRO A C 1
ATOM 2877 O O . PRO A 1 363 ? 1.857 6.994 -36.734 1.00 59.62 363 PRO A O 1
ATOM 2880 N N . ILE A 1 364 ? -0.058 7.169 -35.590 1.00 63.81 364 ILE A N 1
ATOM 2881 C CA . ILE A 1 364 ? -0.150 5.747 -35.240 1.00 63.81 364 ILE A CA 1
ATOM 2882 C C . ILE A 1 364 ? -0.526 4.889 -36.430 1.00 63.81 364 ILE A C 1
ATOM 2884 O O . ILE A 1 364 ? 0.078 3.849 -36.644 1.00 63.81 364 ILE A O 1
ATOM 2888 N N . VAL A 1 365 ? -1.496 5.312 -37.233 1.00 69.12 365 VAL A N 1
ATOM 2889 C CA . VAL A 1 365 ? -1.887 4.607 -38.454 1.00 69.12 365 VAL A CA 1
ATOM 2890 C C . VAL A 1 365 ? -0.720 4.604 -39.435 1.00 69.12 365 VAL A C 1
ATOM 2892 O O . VAL A 1 365 ? -0.427 3.566 -40.027 1.00 69.12 365 VAL A O 1
ATOM 2895 N N . LYS A 1 366 ? -0.007 5.730 -39.569 1.00 67.75 366 LYS A N 1
ATOM 2896 C CA . LYS A 1 366 ? 1.205 5.818 -40.393 1.00 67.75 366 LYS A CA 1
ATOM 2897 C C . LYS A 1 366 ? 2.281 4.850 -39.890 1.00 67.75 366 LYS A C 1
ATOM 2899 O O . LYS A 1 366 ? 2.820 4.087 -40.687 1.00 67.75 366 LYS A O 1
ATOM 2904 N N . LEU A 1 367 ? 2.518 4.816 -38.579 1.00 64.00 367 LEU A N 1
ATOM 2905 C CA . LEU A 1 367 ? 3.465 3.908 -37.934 1.00 64.00 367 LEU A CA 1
ATOM 2906 C C . LEU A 1 367 ? 3.092 2.431 -38.108 1.00 64.00 367 LEU A C 1
ATOM 2908 O O . LEU A 1 367 ? 3.910 1.630 -38.558 1.00 64.00 367 LEU A O 1
ATOM 2912 N N . LEU A 1 368 ? 1.861 2.068 -37.743 1.00 68.62 368 LEU A N 1
ATOM 2913 C CA . LEU A 1 368 ? 1.340 0.709 -37.838 1.00 68.62 368 LEU A CA 1
ATOM 2914 C C . LEU A 1 368 ? 1.414 0.228 -39.278 1.00 68.62 368 LEU A C 1
ATOM 2916 O O . LEU A 1 368 ? 1.846 -0.889 -39.506 1.00 68.62 368 LEU A O 1
ATOM 2920 N N . ARG A 1 369 ? 1.074 1.075 -40.254 1.00 76.12 369 ARG A N 1
ATOM 2921 C CA . ARG A 1 369 ? 1.173 0.735 -41.675 1.00 76.12 369 ARG A CA 1
ATOM 2922 C C . ARG A 1 369 ? 2.620 0.553 -42.129 1.00 76.12 369 ARG A C 1
ATOM 2924 O O . ARG A 1 369 ? 2.898 -0.393 -42.858 1.00 76.12 369 ARG A O 1
ATOM 2931 N N . ALA A 1 370 ? 3.532 1.422 -41.693 1.00 67.88 370 ALA A N 1
ATOM 2932 C CA . ALA A 1 370 ? 4.945 1.354 -42.061 1.00 67.88 370 ALA A CA 1
ATOM 2933 C C . ALA A 1 370 ? 5.659 0.134 -41.455 1.00 67.88 370 ALA A C 1
ATOM 2935 O O . ALA A 1 370 ? 6.560 -0.428 -42.074 1.00 67.88 370 ALA A O 1
ATOM 2936 N N . ARG A 1 371 ? 5.255 -0.295 -40.252 1.00 69.25 371 ARG A N 1
ATOM 2937 C CA . ARG A 1 371 ? 5.949 -1.330 -39.464 1.00 69.25 371 ARG A CA 1
ATOM 2938 C C . ARG A 1 371 ? 5.108 -2.560 -39.152 1.00 69.25 371 ARG A C 1
ATOM 2940 O O . ARG A 1 371 ? 5.537 -3.386 -38.350 1.00 69.25 371 ARG A O 1
ATOM 2947 N N . TRP A 1 372 ? 3.954 -2.725 -39.798 1.00 77.38 372 TRP A N 1
ATOM 2948 C CA . TRP A 1 372 ? 3.009 -3.812 -39.521 1.00 77.38 372 TRP A CA 1
ATOM 2949 C C . TRP A 1 372 ? 3.696 -5.177 -39.478 1.00 77.38 372 TRP A C 1
ATOM 2951 O O . TRP A 1 372 ? 3.562 -5.915 -38.510 1.00 77.38 372 TRP A O 1
ATOM 2961 N N . CYS A 1 373 ? 4.521 -5.482 -40.482 1.00 77.38 373 CYS A N 1
ATOM 2962 C CA . CYS A 1 373 ? 5.233 -6.754 -40.569 1.00 77.38 373 CYS A CA 1
ATOM 2963 C C . CYS A 1 373 ? 6.217 -6.982 -39.409 1.00 77.38 373 CYS A C 1
ATOM 2965 O O . CYS A 1 373 ? 6.367 -8.115 -38.957 1.00 77.38 373 CYS A O 1
ATOM 2967 N N . GLU A 1 374 ? 6.895 -5.941 -38.923 1.00 72.31 374 GLU A N 1
ATOM 2968 C CA . GLU A 1 374 ? 7.827 -6.042 -37.791 1.00 72.31 374 GLU A CA 1
ATOM 2969 C C . GLU A 1 374 ? 7.083 -6.191 -36.465 1.00 72.31 374 GLU A C 1
ATOM 2971 O O . GLU A 1 374 ? 7.456 -7.028 -35.644 1.00 72.31 374 GLU A O 1
ATOM 2976 N N . ILE A 1 375 ? 5.993 -5.440 -36.292 1.00 69.38 375 ILE A N 1
ATOM 2977 C CA . ILE A 1 375 ? 5.116 -5.521 -35.122 1.00 69.38 375 ILE A CA 1
ATOM 2978 C C . ILE A 1 375 ? 4.460 -6.903 -35.055 1.00 69.38 375 ILE A C 1
ATOM 2980 O O . ILE A 1 375 ? 4.509 -7.551 -34.015 1.00 69.38 375 ILE A O 1
ATOM 2984 N N . CYS A 1 376 ? 3.925 -7.414 -36.167 1.00 76.12 376 CYS A N 1
ATOM 2985 C CA . CYS A 1 376 ? 3.371 -8.765 -36.236 1.00 76.12 376 CYS A CA 1
ATOM 2986 C C . CYS A 1 376 ? 4.433 -9.825 -35.939 1.00 76.12 376 CYS A C 1
ATOM 2988 O O . CYS A 1 376 ? 4.177 -10.722 -35.143 1.00 76.12 376 CYS A O 1
ATOM 2990 N N . LYS A 1 377 ? 5.641 -9.712 -36.510 1.00 76.25 377 LYS A N 1
ATOM 2991 C CA . LYS A 1 377 ? 6.753 -10.618 -36.176 1.00 76.25 377 LYS A CA 1
ATOM 2992 C C . LYS A 1 377 ? 7.095 -10.564 -34.693 1.00 76.25 377 LYS A C 1
ATOM 2994 O O . LYS A 1 377 ? 7.347 -11.607 -34.103 1.00 76.25 377 LYS A O 1
ATOM 2999 N N . PHE A 1 378 ? 7.100 -9.382 -34.082 1.00 70.19 378 PHE A N 1
ATOM 3000 C CA . PHE A 1 378 ? 7.308 -9.255 -32.647 1.00 70.19 378 PHE A CA 1
ATOM 3001 C C . PHE A 1 378 ? 6.198 -9.937 -31.856 1.00 70.19 378 PHE A C 1
ATOM 3003 O O . PHE A 1 378 ? 6.523 -10.759 -31.017 1.00 70.19 378 PHE A O 1
ATOM 3010 N N . ILE A 1 379 ? 4.924 -9.654 -32.138 1.00 73.12 379 ILE A N 1
ATOM 3011 C CA . ILE A 1 379 ? 3.783 -10.251 -31.426 1.00 73.12 379 ILE A CA 1
ATOM 3012 C C . ILE A 1 379 ? 3.818 -11.780 -31.538 1.00 73.12 379 ILE A C 1
ATOM 3014 O O . ILE A 1 379 ? 3.633 -12.475 -30.544 1.00 73.12 379 ILE A O 1
ATOM 3018 N N . VAL A 1 380 ? 4.123 -12.307 -32.725 1.00 79.62 380 VAL A N 1
ATOM 3019 C CA . VAL A 1 380 ? 4.234 -13.751 -32.976 1.00 79.62 380 VAL A CA 1
ATOM 3020 C C . VAL A 1 380 ? 5.436 -14.364 -32.247 1.00 79.62 380 VAL A C 1
ATOM 3022 O O . VAL A 1 380 ? 5.329 -15.459 -31.705 1.00 79.62 380 VAL A O 1
ATOM 3025 N N . ASN A 1 381 ? 6.574 -13.663 -32.195 1.00 75.69 381 ASN A N 1
ATOM 3026 C CA . ASN A 1 381 ? 7.790 -14.145 -31.530 1.00 75.69 381 ASN A CA 1
ATOM 3027 C C . ASN A 1 381 ? 7.832 -13.834 -30.028 1.00 75.69 381 ASN A C 1
ATOM 3029 O O . ASN A 1 381 ? 8.675 -14.380 -29.319 1.00 75.69 381 ASN A O 1
ATOM 3033 N N . PHE A 1 382 ? 6.952 -12.966 -29.531 1.00 73.88 382 PHE A N 1
ATOM 3034 C CA . PHE A 1 382 ? 6.940 -12.510 -28.148 1.00 73.88 382 PHE A CA 1
ATOM 3035 C C . PHE A 1 382 ? 6.819 -13.669 -27.154 1.00 73.88 382 PHE A C 1
ATOM 3037 O O . PHE A 1 382 ? 7.624 -13.685 -26.232 1.00 73.88 382 PHE A O 1
ATOM 3044 N N . PRO A 1 383 ? 5.943 -14.681 -27.338 1.00 73.94 383 PRO A N 1
ATOM 3045 C CA . PRO A 1 383 ? 5.863 -15.812 -26.414 1.00 73.94 383 PRO A CA 1
ATOM 3046 C C . PRO A 1 383 ? 7.176 -16.589 -26.314 1.00 73.94 383 PRO A C 1
ATOM 3048 O O . PRO A 1 383 ? 7.581 -16.971 -25.221 1.00 73.94 383 PRO A O 1
ATOM 3051 N N . ARG A 1 384 ? 7.864 -16.791 -27.445 1.00 76.12 384 ARG A N 1
ATOM 3052 C CA . ARG A 1 384 ? 9.150 -17.496 -27.489 1.00 76.12 384 ARG A CA 1
ATOM 3053 C C . ARG A 1 384 ? 10.252 -16.679 -26.822 1.00 76.12 384 ARG A C 1
ATOM 3055 O O . ARG A 1 384 ? 10.938 -17.197 -25.955 1.00 76.12 384 ARG A O 1
ATOM 3062 N N . ASN A 1 385 ? 10.353 -15.395 -27.162 1.00 72.12 385 ASN A N 1
ATOM 3063 C CA . ASN A 1 385 ? 11.312 -14.488 -26.535 1.00 72.12 385 ASN A CA 1
ATOM 3064 C C . ASN A 1 385 ? 11.050 -14.359 -25.029 1.00 72.12 385 ASN A C 1
ATOM 3066 O O . ASN A 1 385 ? 11.987 -14.341 -24.249 1.00 72.12 385 ASN A O 1
ATOM 3070 N N . LEU A 1 386 ? 9.784 -14.299 -24.609 1.00 69.06 386 LEU A N 1
ATOM 3071 C CA . LEU A 1 386 ? 9.396 -14.278 -23.202 1.00 69.06 386 LEU A CA 1
ATOM 3072 C C . LEU A 1 386 ? 9.814 -15.575 -22.500 1.00 69.06 386 LEU A C 1
ATOM 3074 O O . LEU A 1 386 ? 10.295 -15.519 -21.378 1.00 69.06 386 LEU A O 1
ATOM 3078 N N . LEU A 1 387 ? 9.665 -16.731 -23.148 1.00 73.06 387 LEU A N 1
ATOM 3079 C CA . LEU A 1 387 ? 10.142 -18.018 -22.637 1.00 73.06 387 LEU A CA 1
ATOM 3080 C C . LEU A 1 387 ? 11.665 -18.041 -22.477 1.00 73.06 387 LEU A C 1
ATOM 3082 O O . LEU A 1 387 ? 12.141 -18.417 -21.411 1.00 73.06 387 LEU A O 1
ATOM 3086 N N . ASP A 1 388 ? 12.414 -17.588 -23.482 1.00 72.44 388 ASP A N 1
ATOM 3087 C CA . ASP A 1 388 ? 13.878 -17.485 -23.417 1.00 72.44 388 ASP A CA 1
ATOM 3088 C C . ASP A 1 388 ? 14.315 -16.526 -22.294 1.00 72.44 388 ASP A C 1
ATOM 3090 O O . ASP A 1 388 ? 15.262 -16.791 -21.555 1.00 72.44 388 ASP A O 1
ATOM 3094 N N . GLU A 1 389 ? 13.565 -15.444 -22.094 1.00 73.50 389 GLU A N 1
ATOM 3095 C CA . GLU A 1 389 ? 13.769 -14.477 -21.016 1.00 73.50 389 GLU A CA 1
ATOM 3096 C C . GLU A 1 389 ? 13.418 -15.041 -19.639 1.00 73.50 389 GLU A C 1
ATOM 3098 O O . GLU A 1 389 ? 14.157 -14.824 -18.686 1.00 73.50 389 GLU A O 1
ATOM 3103 N N . ILE A 1 390 ? 12.337 -15.810 -19.513 1.00 68.94 390 ILE A N 1
ATOM 3104 C CA . ILE A 1 390 ? 11.996 -16.539 -18.286 1.00 68.94 390 ILE A CA 1
ATOM 3105 C C . ILE A 1 390 ? 13.108 -17.542 -17.968 1.00 68.94 390 ILE A C 1
ATOM 3107 O O . ILE A 1 390 ? 13.567 -17.628 -16.827 1.00 68.94 390 ILE A O 1
ATOM 3111 N N . VAL A 1 391 ? 13.596 -18.263 -18.980 1.00 71.69 391 VAL A N 1
ATOM 3112 C CA . VAL A 1 391 ? 14.751 -19.149 -18.838 1.00 71.69 391 VAL A CA 1
ATOM 3113 C C . VAL A 1 391 ? 15.970 -18.353 -18.389 1.00 71.69 391 VAL A C 1
ATOM 3115 O O . VAL A 1 391 ? 16.652 -18.812 -17.480 1.00 71.69 391 VAL A O 1
ATOM 3118 N N . PHE A 1 392 ? 16.233 -17.159 -18.922 1.00 73.69 392 PHE A N 1
ATOM 3119 C CA . PHE A 1 392 ? 17.333 -16.298 -18.479 1.00 73.69 392 PHE A CA 1
ATOM 3120 C C . PHE A 1 392 ? 17.144 -15.769 -17.044 1.00 73.69 392 PHE A C 1
ATOM 3122 O O . PHE A 1 392 ? 18.087 -15.824 -16.261 1.00 73.69 392 PHE A O 1
ATOM 3129 N N . ILE A 1 393 ? 15.937 -15.347 -16.651 1.00 69.31 393 ILE A N 1
ATOM 3130 C CA . ILE A 1 393 ? 15.587 -14.916 -15.283 1.00 69.31 393 ILE A CA 1
ATOM 3131 C C . ILE A 1 393 ? 15.928 -16.012 -14.276 1.00 69.31 393 ILE A C 1
ATOM 3133 O O . ILE A 1 393 ? 16.492 -15.736 -13.216 1.00 69.31 393 ILE A O 1
ATOM 3137 N N . PHE A 1 394 ? 15.595 -17.261 -14.604 1.00 63.72 394 PHE A N 1
ATOM 3138 C CA . PHE A 1 394 ? 15.871 -18.379 -13.716 1.00 63.72 394 PHE A CA 1
ATOM 3139 C C . PHE A 1 394 ? 17.319 -18.862 -13.822 1.00 63.72 394 PHE A C 1
ATOM 3141 O O . PHE A 1 394 ? 17.928 -19.163 -12.794 1.00 63.72 394 PHE A O 1
ATOM 3148 N N . SER A 1 395 ? 17.863 -18.996 -15.033 1.00 65.06 395 SER A N 1
ATOM 3149 C CA . SER A 1 395 ? 19.154 -19.647 -15.300 1.00 65.06 395 SER A CA 1
ATOM 3150 C C . SER A 1 395 ? 20.360 -18.733 -15.171 1.00 65.06 395 SER A C 1
ATOM 3152 O O . SER A 1 395 ? 21.418 -19.208 -14.762 1.00 65.06 395 SER A O 1
ATOM 3154 N N . GLY A 1 396 ? 20.214 -17.456 -15.512 1.00 61.59 396 GLY A N 1
ATOM 3155 C CA . GLY A 1 396 ? 21.304 -16.497 -15.612 1.00 61.59 396 GLY A CA 1
ATOM 3156 C C . GLY A 1 396 ? 22.359 -16.813 -16.670 1.00 61.59 396 GLY A C 1
ATOM 3157 O O . GLY A 1 396 ? 23.400 -16.156 -16.696 1.00 61.59 396 GLY A O 1
ATOM 3158 N N . ILE A 1 397 ? 22.121 -17.817 -17.518 1.00 62.75 397 ILE A N 1
ATOM 3159 C CA . ILE A 1 397 ? 23.054 -18.256 -18.553 1.00 62.75 397 ILE A CA 1
ATOM 3160 C C . ILE A 1 397 ? 22.774 -17.428 -19.807 1.00 62.75 397 ILE A C 1
ATOM 3162 O O . ILE A 1 397 ? 21.715 -17.555 -20.412 1.00 62.75 397 ILE A O 1
ATOM 3166 N N . ASN A 1 398 ? 23.727 -16.579 -20.189 1.00 55.12 398 ASN A N 1
ATOM 3167 C CA . ASN A 1 398 ? 23.808 -16.049 -21.549 1.00 55.12 398 ASN A CA 1
ATOM 3168 C C . ASN A 1 398 ? 24.729 -16.971 -22.359 1.00 55.12 398 ASN A C 1
ATOM 3170 O O . ASN A 1 398 ? 25.785 -17.352 -21.857 1.00 55.12 398 ASN A O 1
ATOM 3174 N N . ASP A 1 399 ? 24.382 -17.256 -23.616 1.00 47.78 399 ASP A N 1
ATOM 3175 C CA . ASP A 1 399 ? 25.159 -18.099 -24.550 1.00 47.78 399 ASP A CA 1
ATOM 3176 C C . ASP A 1 399 ? 26.594 -17.602 -24.834 1.00 47.78 399 ASP A C 1
ATOM 3178 O O . ASP A 1 399 ? 27.369 -18.256 -25.529 1.00 47.78 399 ASP A O 1
ATOM 3182 N N . THR A 1 400 ? 26.999 -16.453 -24.293 1.00 42.47 400 THR A N 1
ATOM 3183 C CA . THR A 1 400 ? 28.290 -15.831 -24.583 1.00 42.47 400 THR A CA 1
ATOM 3184 C C . THR A 1 400 ? 29.076 -15.535 -23.307 1.00 42.47 400 THR A C 1
ATOM 3186 O O . THR A 1 400 ? 28.930 -14.469 -22.710 1.00 42.47 400 THR A O 1
ATOM 3189 N N . GLY A 1 401 ? 29.979 -16.444 -22.938 1.00 45.31 401 GLY A N 1
ATOM 3190 C CA . GLY A 1 401 ? 31.208 -16.073 -22.232 1.00 45.31 401 GLY A CA 1
ATOM 3191 C C . GLY A 1 401 ? 31.384 -16.644 -20.828 1.00 45.31 401 GLY A C 1
ATOM 3192 O O . GLY A 1 401 ? 30.597 -16.393 -19.918 1.00 45.31 401 GLY A O 1
ATOM 3193 N N . LYS A 1 402 ? 32.501 -17.365 -20.671 1.00 48.12 402 LYS A N 1
ATOM 3194 C CA . LYS A 1 402 ? 33.102 -17.816 -19.410 1.00 48.12 402 LYS A CA 1
ATOM 3195 C C . LYS A 1 402 ? 33.040 -16.708 -18.352 1.00 48.12 402 LYS A C 1
ATOM 3197 O O . LYS A 1 402 ? 33.640 -15.652 -18.527 1.00 48.12 402 LYS A O 1
ATOM 3202 N N . GLN A 1 403 ? 32.333 -16.961 -17.255 1.00 50.44 403 GLN A N 1
ATOM 3203 C CA . GLN A 1 403 ? 32.419 -16.121 -16.064 1.00 50.44 403 GLN A CA 1
ATOM 3204 C C . GLN A 1 403 ? 33.745 -16.396 -15.347 1.00 50.44 403 GLN A C 1
ATOM 3206 O O . GLN A 1 403 ? 34.115 -17.552 -15.150 1.00 50.44 403 GLN A O 1
ATOM 3211 N N . ASP A 1 404 ? 34.443 -15.338 -14.931 1.00 46.62 404 ASP A N 1
ATOM 3212 C CA . ASP A 1 404 ? 35.643 -15.434 -14.097 1.00 46.62 404 ASP A CA 1
ATOM 3213 C C . ASP A 1 404 ? 35.299 -16.055 -12.729 1.00 46.62 404 ASP A C 1
ATOM 3215 O O . ASP A 1 404 ? 34.860 -15.379 -11.793 1.00 46.62 404 ASP A O 1
ATOM 3219 N N . GLY A 1 405 ? 35.512 -17.366 -12.610 1.00 49.88 405 GLY A N 1
ATOM 3220 C CA . GLY A 1 405 ? 35.216 -18.185 -11.428 1.00 49.88 405 GLY A CA 1
ATOM 3221 C C . GLY A 1 405 ? 36.112 -17.945 -10.203 1.00 49.88 405 GLY A C 1
ATOM 3222 O O . GLY A 1 405 ? 36.046 -18.703 -9.239 1.00 49.88 405 GLY A O 1
ATOM 3223 N N . SER A 1 406 ? 36.956 -16.906 -10.176 1.00 47.09 406 SER A N 1
ATOM 3224 C CA . SER A 1 406 ? 38.035 -16.801 -9.176 1.00 47.09 406 SER A CA 1
ATOM 3225 C C . SER A 1 406 ? 37.690 -16.069 -7.871 1.00 47.09 406 SER A C 1
ATOM 3227 O O . SER A 1 406 ? 38.522 -16.010 -6.963 1.00 47.09 406 SER A O 1
ATOM 3229 N N . ARG A 1 407 ? 36.476 -15.526 -7.688 1.00 51.22 407 ARG A N 1
ATOM 3230 C CA . ARG A 1 407 ? 36.114 -14.908 -6.393 1.00 51.22 407 ARG A CA 1
ATOM 3231 C C . ARG A 1 407 ? 35.744 -15.979 -5.365 1.00 51.22 407 ARG A C 1
ATOM 3233 O O . ARG A 1 407 ? 34.698 -16.601 -5.464 1.00 51.22 407 ARG A O 1
ATOM 3240 N N . GLY A 1 408 ? 36.599 -16.183 -4.365 1.00 58.25 408 GLY A N 1
ATOM 3241 C CA . GLY A 1 408 ? 36.603 -17.346 -3.469 1.00 58.25 408 GLY A CA 1
ATOM 3242 C C . GLY A 1 408 ? 35.310 -17.676 -2.703 1.00 58.25 408 GLY A C 1
ATOM 3243 O O . GLY A 1 408 ? 34.471 -16.819 -2.412 1.00 58.25 408 GLY A O 1
ATOM 3244 N N . LEU A 1 409 ? 35.189 -18.956 -2.334 1.00 64.56 409 LEU A N 1
ATOM 3245 C CA . LEU A 1 409 ? 34.140 -19.571 -1.502 1.00 64.56 409 LEU A CA 1
ATOM 3246 C C . LEU A 1 409 ? 33.821 -18.767 -0.223 1.00 64.56 409 LEU A C 1
ATOM 3248 O O . LEU A 1 409 ? 32.657 -18.620 0.135 1.00 64.56 409 LEU A O 1
ATOM 3252 N N . SER A 1 410 ? 34.841 -18.156 0.390 1.00 70.69 410 SER A N 1
ATOM 3253 C CA . SER A 1 410 ? 34.717 -17.298 1.579 1.00 70.69 410 SER A CA 1
ATOM 3254 C C . SER A 1 410 ? 33.746 -16.125 1.380 1.00 70.69 410 SER A C 1
ATOM 3256 O O . SER A 1 410 ? 32.887 -15.872 2.225 1.00 70.69 410 SER A O 1
ATOM 3258 N N . THR A 1 411 ? 33.794 -15.465 0.216 1.00 74.69 411 THR A N 1
ATOM 3259 C CA . THR A 1 411 ? 32.872 -14.357 -0.075 1.00 74.69 411 THR A CA 1
ATOM 3260 C C . THR A 1 411 ? 31.429 -14.843 -0.141 1.00 74.69 411 THR A C 1
ATOM 3262 O O . THR A 1 411 ? 30.543 -14.179 0.378 1.00 74.69 411 THR A O 1
ATOM 3265 N N . MET A 1 412 ? 31.163 -16.023 -0.700 1.00 75.31 412 MET A N 1
ATOM 3266 C CA . MET A 1 412 ? 29.805 -16.566 -0.759 1.00 75.31 412 MET A CA 1
ATOM 3267 C C . MET A 1 412 ? 29.250 -16.939 0.611 1.00 75.31 412 MET A C 1
ATOM 3269 O O . MET A 1 412 ? 28.088 -16.646 0.873 1.00 75.31 412 MET A O 1
ATOM 3273 N N . CYS A 1 413 ? 30.065 -17.526 1.489 1.00 77.44 413 CYS A N 1
ATOM 3274 C CA . CYS A 1 413 ? 29.642 -17.825 2.856 1.00 77.44 413 CYS A CA 1
ATOM 3275 C C . CYS A 1 413 ? 29.270 -16.545 3.617 1.00 77.44 413 CYS A C 1
ATOM 3277 O O . CYS A 1 413 ? 28.236 -16.512 4.279 1.00 77.44 413 CYS A O 1
ATOM 3279 N N . ALA A 1 414 ? 30.051 -15.469 3.460 1.00 80.12 414 ALA A N 1
ATOM 3280 C CA . ALA A 1 414 ? 29.745 -14.175 4.070 1.00 80.12 414 ALA A CA 1
ATOM 3281 C C . ALA A 1 414 ? 28.425 -13.577 3.544 1.00 80.12 414 ALA A C 1
ATOM 3283 O O . ALA A 1 414 ? 27.595 -13.128 4.333 1.00 80.12 414 ALA A O 1
ATOM 3284 N N . HIS A 1 415 ? 28.190 -13.622 2.227 1.00 81.25 415 HIS A N 1
ATOM 3285 C CA . HIS A 1 415 ? 26.931 -13.144 1.641 1.00 81.25 415 HIS A CA 1
ATOM 3286 C C . HIS A 1 415 ? 25.733 -14.021 2.024 1.00 81.25 415 HIS A C 1
ATOM 3288 O O . HIS A 1 415 ? 24.652 -13.488 2.252 1.00 81.25 415 HIS A O 1
ATOM 3294 N N . GLY A 1 416 ? 25.914 -15.340 2.135 1.00 81.81 416 GLY A N 1
ATOM 3295 C CA . GLY A 1 416 ? 24.870 -16.266 2.575 1.00 81.81 416 GLY A CA 1
ATOM 3296 C C . GLY A 1 416 ? 24.486 -16.064 4.037 1.00 81.81 416 GLY A C 1
ATOM 3297 O O . GLY A 1 416 ? 23.299 -16.032 4.362 1.00 81.81 416 GLY A O 1
ATOM 3298 N N . LEU A 1 417 ? 25.475 -15.841 4.910 1.00 85.69 417 LEU A N 1
ATOM 3299 C CA . LEU A 1 417 ? 25.239 -15.476 6.306 1.00 85.69 417 LEU A CA 1
ATOM 3300 C C . LEU A 1 417 ? 24.480 -14.147 6.393 1.00 85.69 417 LEU A C 1
ATOM 3302 O O . LEU A 1 417 ? 23.462 -14.073 7.073 1.00 85.69 417 LEU A O 1
ATOM 3306 N N . LEU A 1 418 ? 24.928 -13.122 5.660 1.00 87.06 418 LEU A N 1
ATOM 3307 C CA . LEU A 1 418 ? 24.265 -11.819 5.619 1.00 87.06 418 LEU A CA 1
ATOM 3308 C C . LEU A 1 418 ? 22.817 -11.932 5.117 1.00 87.06 418 LEU A C 1
ATOM 3310 O O . LEU A 1 418 ? 21.907 -11.426 5.765 1.00 87.06 418 LEU A O 1
ATOM 3314 N N . SER A 1 419 ? 22.592 -12.633 4.003 1.00 87.56 419 SER A N 1
ATOM 3315 C CA . SER A 1 419 ? 21.258 -12.898 3.441 1.00 87.56 419 SER A CA 1
ATOM 3316 C C . SER A 1 419 ? 20.348 -13.604 4.453 1.00 87.56 419 SER A C 1
ATOM 3318 O O . SER A 1 419 ? 19.203 -13.190 4.643 1.00 87.56 419 SER A O 1
ATOM 3320 N N . SER A 1 420 ? 20.871 -14.599 5.174 1.00 86.06 420 SER A N 1
ATOM 3321 C CA . SER A 1 420 ? 20.120 -15.337 6.198 1.00 86.06 420 SER A CA 1
ATOM 3322 C C . SER A 1 420 ? 19.764 -14.458 7.398 1.00 86.06 420 SER A C 1
ATOM 3324 O O . SER A 1 420 ? 18.614 -14.447 7.833 1.00 86.06 420 SER A O 1
ATOM 3326 N N . VAL A 1 421 ? 20.722 -13.672 7.906 1.00 90.44 421 VAL A N 1
ATOM 3327 C CA . VAL A 1 421 ? 20.509 -12.749 9.034 1.00 90.44 421 VAL A CA 1
ATOM 3328 C C . VAL A 1 421 ? 19.484 -11.675 8.669 1.00 90.44 421 VAL A C 1
ATOM 3330 O O . VAL A 1 421 ? 18.559 -11.418 9.441 1.00 90.44 421 VAL A O 1
ATOM 3333 N N . LEU A 1 422 ? 19.599 -11.080 7.479 1.00 91.81 422 LEU A N 1
ATOM 3334 C CA . LEU A 1 422 ? 18.664 -10.058 7.008 1.00 91.81 422 LEU A CA 1
ATOM 3335 C C . LEU A 1 422 ? 17.264 -10.635 6.785 1.00 91.81 422 LEU A C 1
ATOM 3337 O O . LEU A 1 422 ? 16.287 -10.030 7.217 1.00 91.81 422 LEU A O 1
ATOM 3341 N N . THR A 1 423 ? 17.153 -11.825 6.190 1.00 90.44 423 THR A N 1
ATOM 3342 C CA . THR A 1 423 ? 15.857 -12.496 5.998 1.00 90.44 423 THR A CA 1
ATOM 3343 C C . THR A 1 423 ? 15.208 -12.855 7.338 1.00 90.44 423 THR A C 1
ATOM 3345 O O . THR A 1 423 ? 14.014 -12.621 7.520 1.00 90.44 423 THR A O 1
ATOM 3348 N N . GLY A 1 424 ? 15.983 -13.343 8.313 1.00 90.50 424 GLY A N 1
ATOM 3349 C CA . GLY A 1 424 ? 15.497 -13.584 9.676 1.00 90.50 424 GLY A CA 1
ATOM 3350 C C . GLY A 1 424 ? 15.029 -12.301 10.371 1.00 90.50 424 GLY A C 1
ATOM 3351 O O . GLY A 1 424 ? 13.964 -12.275 10.986 1.00 90.50 424 GLY A O 1
ATOM 3352 N N . SER A 1 425 ? 15.778 -11.209 10.202 1.00 91.06 425 SER A N 1
ATOM 3353 C CA . SER A 1 425 ? 15.414 -9.887 10.728 1.00 91.06 425 SER A CA 1
ATOM 3354 C C . SER A 1 425 ? 14.110 -9.377 10.109 1.00 91.06 425 SER A C 1
ATOM 3356 O O . SER A 1 425 ? 13.235 -8.888 10.821 1.00 91.06 425 SER A O 1
ATOM 3358 N N . LEU A 1 426 ? 13.935 -9.560 8.797 1.00 92.50 426 LEU A N 1
ATOM 3359 C CA . LEU A 1 426 ? 12.706 -9.205 8.095 1.00 92.50 426 LEU A CA 1
ATOM 3360 C C . LEU A 1 426 ? 11.512 -10.036 8.562 1.00 92.50 426 LEU A C 1
ATOM 3362 O O . LEU A 1 426 ? 10.437 -9.475 8.734 1.00 92.50 426 LEU A O 1
ATOM 3366 N N . ALA A 1 427 ? 11.683 -11.335 8.814 1.00 91.44 427 ALA A N 1
ATOM 3367 C CA . ALA A 1 427 ? 10.607 -12.175 9.340 1.00 91.44 427 ALA A CA 1
ATOM 3368 C C . ALA A 1 427 ? 10.092 -11.657 10.695 1.00 91.44 427 ALA A C 1
ATOM 3370 O O . ALA A 1 427 ? 8.882 -11.590 10.911 1.00 91.44 427 ALA A O 1
ATOM 3371 N N . ILE A 1 428 ? 10.992 -11.206 11.578 1.00 91.62 428 ILE A N 1
ATOM 3372 C CA . ILE A 1 428 ? 10.620 -10.551 12.844 1.00 91.62 428 ILE A CA 1
ATOM 3373 C C . ILE A 1 428 ? 9.887 -9.231 12.571 1.00 91.62 428 ILE A C 1
ATOM 3375 O O . ILE A 1 428 ? 8.881 -8.936 13.216 1.00 91.62 428 ILE A O 1
ATOM 3379 N N . TYR A 1 429 ? 10.365 -8.447 11.603 1.00 91.94 429 TYR A N 1
ATOM 3380 C CA . TYR A 1 429 ? 9.756 -7.174 11.217 1.00 91.94 429 TYR A CA 1
ATOM 3381 C C . TYR A 1 429 ? 8.329 -7.355 10.677 1.00 91.94 429 TYR A C 1
ATOM 3383 O O . TYR A 1 429 ? 7.411 -6.664 11.114 1.00 91.94 429 TYR A O 1
ATOM 3391 N N . ILE A 1 430 ? 8.120 -8.348 9.808 1.00 91.00 430 ILE A N 1
ATOM 3392 C CA . ILE A 1 430 ? 6.805 -8.743 9.289 1.00 91.00 430 ILE A CA 1
ATOM 3393 C C . ILE A 1 430 ? 5.923 -9.269 10.416 1.00 91.00 430 ILE A C 1
ATOM 3395 O O . ILE A 1 430 ? 4.750 -8.932 10.473 1.00 91.00 430 ILE A O 1
ATOM 3399 N N . TRP A 1 431 ? 6.454 -10.060 11.345 1.00 92.06 431 TRP A N 1
ATOM 3400 C CA . TRP A 1 431 ? 5.670 -10.532 12.485 1.00 92.06 431 TRP A CA 1
ATOM 3401 C C . TRP A 1 431 ? 5.158 -9.368 13.346 1.00 92.06 431 TRP A C 1
ATOM 3403 O O . TRP A 1 431 ? 3.979 -9.333 13.700 1.00 92.06 431 TRP A O 1
ATOM 3413 N N . LYS A 1 432 ? 6.006 -8.368 13.622 1.00 91.62 432 LYS A N 1
ATOM 3414 C CA . LYS A 1 432 ? 5.589 -7.134 14.308 1.00 91.62 432 LYS A CA 1
ATOM 3415 C C . LYS A 1 432 ? 4.571 -6.335 13.497 1.00 91.62 432 LYS A C 1
ATOM 3417 O O . LYS A 1 432 ? 3.618 -5.831 14.082 1.00 91.62 432 LYS A O 1
ATOM 3422 N N . TYR A 1 433 ? 4.743 -6.260 12.177 1.00 90.25 433 TYR A N 1
ATOM 3423 C CA . TYR A 1 433 ? 3.772 -5.658 11.264 1.00 90.25 433 TYR A CA 1
ATOM 3424 C C . TYR A 1 433 ? 2.412 -6.352 11.361 1.00 90.25 433 TYR A C 1
ATOM 3426 O O . TYR A 1 433 ? 1.413 -5.706 11.650 1.00 90.25 433 TYR A O 1
ATOM 3434 N N . VAL A 1 434 ? 2.374 -7.675 11.213 1.00 90.94 434 VAL A N 1
ATOM 3435 C CA . VAL A 1 434 ? 1.142 -8.464 11.274 1.00 90.94 434 VAL A CA 1
ATOM 3436 C C . VAL A 1 434 ? 0.440 -8.263 12.614 1.00 90.94 434 VAL A C 1
ATOM 3438 O O . VAL A 1 434 ? -0.736 -7.921 12.616 1.00 90.94 434 VAL A O 1
ATOM 3441 N N . ILE A 1 435 ? 1.158 -8.370 13.739 1.00 89.69 435 ILE A N 1
ATOM 3442 C CA . ILE A 1 435 ? 0.570 -8.130 15.064 1.00 89.69 435 ILE A CA 1
ATOM 3443 C C . ILE A 1 435 ? 0.031 -6.705 15.184 1.00 89.69 435 ILE A C 1
ATOM 3445 O O . ILE A 1 435 ? -1.108 -6.535 15.605 1.00 89.69 435 ILE A O 1
ATOM 3449 N N . GLY A 1 436 ? 0.811 -5.687 14.809 1.00 87.38 436 GLY A N 1
ATOM 3450 C CA . GLY A 1 436 ? 0.387 -4.290 14.930 1.00 87.38 436 GLY A CA 1
ATOM 3451 C C . GLY A 1 436 ? -0.849 -3.955 14.088 1.00 87.38 436 GLY A C 1
ATOM 3452 O O . GLY A 1 436 ? -1.648 -3.114 14.491 1.00 87.38 436 GLY A O 1
ATOM 3453 N N . GLY A 1 437 ? -1.032 -4.631 12.949 1.00 86.62 437 GLY A N 1
ATOM 3454 C CA . GLY A 1 437 ? -2.173 -4.421 12.055 1.00 86.62 437 GLY A CA 1
ATOM 3455 C C . GLY A 1 437 ? -3.374 -5.338 12.310 1.00 86.62 437 GLY A C 1
ATOM 3456 O O . GLY A 1 437 ? -4.482 -5.007 11.886 1.00 86.62 437 GLY A O 1
ATOM 3457 N N . SER A 1 438 ? -3.180 -6.488 12.966 1.00 87.94 438 SER A N 1
ATOM 3458 C CA . SER A 1 438 ? -4.250 -7.443 13.290 1.00 87.94 438 SER A CA 1
ATOM 3459 C C . SER A 1 438 ? -4.720 -7.350 14.749 1.00 87.94 438 SER A C 1
ATOM 3461 O O . SER A 1 438 ? -5.784 -7.858 15.102 1.00 87.94 438 SER A O 1
ATOM 3463 N N . VAL A 1 439 ? -3.925 -6.721 15.618 1.00 86.25 439 VAL A N 1
ATOM 3464 C CA . VAL A 1 439 ? -4.198 -6.518 17.044 1.00 86.25 439 VAL A CA 1
ATOM 3465 C C . VAL A 1 439 ? -4.004 -5.035 17.368 1.00 86.25 439 VAL A C 1
ATOM 3467 O O . VAL A 1 439 ? -2.938 -4.642 17.837 1.00 86.25 439 VAL A O 1
ATOM 3470 N N . PRO A 1 440 ? -5.013 -4.188 17.095 1.00 70.38 440 PRO A N 1
ATOM 3471 C CA . PRO A 1 440 ? -4.812 -2.745 17.121 1.00 70.38 440 PRO A CA 1
ATOM 3472 C C . PRO A 1 440 ? -4.630 -2.201 18.548 1.00 70.38 440 PRO A C 1
ATOM 3474 O O . PRO A 1 440 ? -3.911 -1.222 18.713 1.00 70.38 440 PRO A O 1
ATOM 3477 N N . ASN A 1 441 ? -5.152 -2.892 19.575 1.00 80.69 441 ASN A N 1
ATOM 3478 C CA . ASN A 1 441 ? -4.803 -2.666 20.982 1.00 80.69 441 ASN A CA 1
ATOM 3479 C C . ASN A 1 441 ? -4.586 -3.969 21.781 1.00 80.69 441 ASN A C 1
ATOM 3481 O O . ASN A 1 441 ? -5.278 -4.964 21.514 1.00 80.69 441 ASN A O 1
ATOM 3485 N N . PRO A 1 442 ? -3.696 -3.957 22.798 1.00 77.88 442 PRO A N 1
ATOM 3486 C CA . PRO A 1 442 ? -2.853 -2.821 23.198 1.00 77.88 442 PRO A CA 1
ATOM 3487 C C . PRO A 1 442 ? -1.786 -2.505 22.146 1.00 77.88 442 PRO A C 1
ATOM 3489 O O . PRO A 1 442 ? -1.286 -3.409 21.469 1.00 77.88 442 PRO A O 1
ATOM 3492 N N . ARG A 1 443 ? -1.454 -1.221 21.990 1.00 80.69 443 ARG A N 1
ATOM 3493 C CA . ARG A 1 443 ? -0.491 -0.801 20.965 1.00 80.69 443 ARG A CA 1
ATOM 3494 C C . ARG A 1 443 ? 0.889 -1.351 21.273 1.00 80.69 443 ARG A C 1
ATOM 3496 O O . ARG A 1 443 ? 1.404 -1.283 22.386 1.00 80.69 443 ARG A O 1
ATOM 3503 N N . THR A 1 444 ? 1.509 -1.892 20.244 1.00 85.00 444 THR A N 1
ATOM 3504 C CA . THR A 1 444 ? 2.896 -2.334 20.261 1.00 85.00 444 THR A CA 1
ATOM 3505 C C . THR A 1 444 ? 3.841 -1.163 19.990 1.00 85.00 444 THR A C 1
ATOM 3507 O O . THR A 1 444 ? 3.436 -0.086 19.562 1.00 85.00 444 THR A O 1
ATOM 3510 N N . VAL A 1 445 ? 5.144 -1.399 20.154 1.00 83.31 445 VAL A N 1
ATOM 3511 C CA . VAL A 1 445 ? 6.199 -0.415 19.847 1.00 83.31 445 VAL A CA 1
ATOM 3512 C C . VAL A 1 445 ? 6.128 0.101 18.397 1.00 83.31 445 VAL A C 1
ATOM 3514 O O . VAL A 1 445 ? 6.599 1.197 18.123 1.00 83.31 445 VAL A O 1
ATOM 3517 N N . VAL A 1 446 ? 5.531 -0.656 17.466 1.00 84.69 446 VAL A N 1
ATOM 3518 C CA . VAL A 1 446 ? 5.481 -0.276 16.042 1.00 84.69 446 VAL A CA 1
ATOM 3519 C C . VAL A 1 446 ? 4.280 0.598 15.664 1.00 84.69 446 VAL A C 1
ATOM 3521 O O . VAL A 1 446 ? 4.310 1.241 14.621 1.00 84.69 446 VAL A O 1
ATOM 3524 N N . ASN A 1 447 ? 3.231 0.640 16.492 1.00 81.25 447 ASN A N 1
ATOM 3525 C CA . ASN A 1 447 ? 2.003 1.416 16.254 1.00 81.25 447 ASN A CA 1
ATOM 3526 C C . ASN A 1 447 ? 1.629 2.327 17.441 1.00 81.25 447 ASN A C 1
ATOM 3528 O O . ASN A 1 447 ? 0.481 2.764 17.557 1.00 81.25 447 ASN A O 1
ATOM 3532 N N . ASN A 1 448 ? 2.595 2.614 18.319 1.00 82.44 448 ASN A N 1
ATOM 3533 C CA . ASN A 1 448 ? 2.473 3.585 19.402 1.00 82.44 448 ASN A CA 1
ATOM 3534 C C . ASN A 1 448 ? 3.403 4.793 19.150 1.00 82.44 448 ASN A C 1
ATOM 3536 O O . ASN A 1 448 ? 4.625 4.607 19.147 1.00 82.44 448 ASN A O 1
ATOM 3540 N N . PRO A 1 449 ? 2.873 6.018 18.957 1.00 82.56 449 PRO A N 1
ATOM 3541 C CA . PRO A 1 449 ? 1.476 6.349 18.637 1.00 82.56 449 PRO A CA 1
ATOM 3542 C C . PRO A 1 449 ? 1.054 5.855 17.240 1.00 82.56 449 PRO A C 1
ATOM 3544 O O . PRO A 1 449 ? 1.871 5.342 16.474 1.00 82.56 449 PRO A O 1
ATOM 3547 N N . HIS A 1 450 ? -0.219 6.038 16.879 1.00 77.94 450 HIS A N 1
ATOM 3548 C CA . HIS A 1 450 ? -0.830 5.521 15.638 1.00 77.94 450 HIS A CA 1
ATOM 3549 C C . HIS A 1 450 ? -0.082 5.978 14.403 1.00 77.94 450 HIS A C 1
ATOM 3551 O O . HIS A 1 450 ? 0.135 5.223 13.460 1.00 77.94 450 HIS A O 1
ATOM 3557 N N . GLN A 1 451 ? 0.374 7.224 14.460 1.00 78.50 451 GLN A N 1
ATOM 3558 C CA . GLN A 1 451 ? 1.103 7.891 13.397 1.00 78.50 451 GLN A CA 1
ATOM 3559 C C . GLN A 1 451 ? 2.375 7.127 12.987 1.00 78.50 451 GLN A C 1
ATOM 3561 O O . GLN A 1 451 ? 2.799 7.241 11.840 1.00 78.50 451 GLN A O 1
ATOM 3566 N N . ASN A 1 452 ? 2.941 6.284 13.863 1.00 82.19 452 ASN A N 1
ATOM 3567 C CA . ASN A 1 452 ? 4.107 5.450 13.552 1.00 82.19 452 ASN A CA 1
ATOM 3568 C C . ASN A 1 452 ? 3.777 4.230 12.678 1.00 82.19 452 ASN A C 1
ATOM 3570 O O . ASN A 1 452 ? 4.668 3.691 12.018 1.00 82.19 452 ASN A O 1
ATOM 3574 N N . TRP A 1 453 ? 2.511 3.806 12.617 1.00 82.38 453 TRP A N 1
ATOM 3575 C CA . TRP A 1 453 ? 2.099 2.623 11.862 1.00 82.38 453 TRP A CA 1
ATOM 3576 C C . TRP A 1 453 ? 2.381 2.764 10.361 1.00 82.38 453 TRP A C 1
ATOM 3578 O O . TRP A 1 453 ? 2.945 1.862 9.736 1.00 82.38 453 TRP A O 1
ATOM 3588 N N . LYS A 1 454 ? 2.031 3.914 9.775 1.00 78.31 454 LYS A N 1
ATOM 3589 C CA . LYS A 1 454 ? 2.208 4.174 8.341 1.00 78.31 454 LYS A CA 1
ATOM 3590 C C . LYS A 1 454 ? 3.684 4.140 7.907 1.00 78.31 454 LYS A C 1
ATOM 3592 O O . LYS A 1 454 ? 3.996 3.327 7.033 1.00 78.31 454 LYS A O 1
ATOM 3597 N N . PRO A 1 455 ? 4.616 4.914 8.499 1.00 72.88 455 PRO A N 1
ATOM 3598 C CA . PRO A 1 455 ? 6.028 4.842 8.124 1.00 72.88 455 PRO A CA 1
ATOM 3599 C C . PRO A 1 455 ? 6.634 3.459 8.394 1.00 72.88 455 PRO A C 1
ATOM 3601 O O . PRO A 1 455 ? 7.417 2.977 7.576 1.00 72.88 455 PRO A O 1
ATOM 3604 N N . PHE A 1 456 ? 6.229 2.778 9.475 1.00 81.12 456 PHE A N 1
ATOM 3605 C CA . PHE A 1 456 ? 6.669 1.409 9.744 1.00 81.12 456 PHE A CA 1
ATOM 3606 C C . PHE A 1 456 ? 6.234 0.441 8.635 1.00 81.12 456 PHE A C 1
ATOM 3608 O O . PHE A 1 456 ? 7.059 -0.312 8.117 1.00 81.12 456 PHE A O 1
ATOM 3615 N N . SER A 1 457 ? 4.966 0.500 8.212 1.00 79.31 457 SER A N 1
ATOM 3616 C CA . SER A 1 457 ? 4.446 -0.336 7.124 1.00 79.31 457 SER A CA 1
ATOM 3617 C C . SER A 1 457 ? 5.226 -0.133 5.822 1.00 79.31 457 SER A C 1
ATOM 3619 O O . SER A 1 457 ? 5.674 -1.105 5.219 1.00 79.31 457 SER A O 1
ATOM 3621 N N . ILE A 1 458 ? 5.494 1.122 5.441 1.00 75.25 458 ILE A N 1
ATOM 3622 C CA . ILE A 1 458 ? 6.300 1.467 4.261 1.00 75.25 458 ILE A CA 1
ATOM 3623 C C . ILE A 1 458 ? 7.718 0.893 4.394 1.00 75.25 458 ILE A C 1
ATOM 3625 O O . ILE A 1 458 ? 8.239 0.294 3.450 1.00 75.25 458 ILE A O 1
ATOM 3629 N N . GLY A 1 459 ? 8.328 1.015 5.576 1.00 78.56 459 GLY A N 1
ATOM 3630 C CA . GLY A 1 459 ? 9.647 0.457 5.867 1.00 78.56 459 GLY A CA 1
ATOM 3631 C C . GLY A 1 459 ? 9.716 -1.062 5.690 1.00 78.56 459 GLY A C 1
ATOM 3632 O O . GLY A 1 459 ? 10.706 -1.566 5.152 1.00 78.56 459 GLY A O 1
ATOM 3633 N N . VAL A 1 460 ? 8.664 -1.794 6.072 1.00 85.06 460 VAL A N 1
ATOM 3634 C CA . VAL A 1 460 ? 8.555 -3.250 5.868 1.00 85.06 460 VAL A CA 1
ATOM 3635 C C . VAL A 1 460 ? 8.549 -3.590 4.375 1.00 85.06 460 VAL A C 1
ATOM 3637 O O . VAL A 1 460 ? 9.304 -4.469 3.960 1.00 85.06 460 VAL A O 1
ATOM 3640 N N . TYR A 1 461 ? 7.777 -2.867 3.556 1.00 80.25 461 TYR A N 1
ATOM 3641 C CA . TYR A 1 461 ? 7.728 -3.088 2.103 1.00 80.25 461 TYR A CA 1
ATOM 3642 C C . TYR A 1 461 ? 9.069 -2.810 1.418 1.00 80.25 461 TYR A C 1
ATOM 3644 O O . TYR A 1 461 ? 9.555 -3.637 0.643 1.00 80.25 461 TYR A O 1
ATOM 3652 N N . ILE A 1 462 ? 9.703 -1.676 1.734 1.00 78.06 462 ILE A N 1
ATOM 3653 C CA . ILE A 1 462 ? 11.013 -1.312 1.174 1.00 78.06 462 ILE A CA 1
ATOM 3654 C C . ILE A 1 462 ? 12.064 -2.356 1.570 1.00 78.06 462 ILE A C 1
ATOM 3656 O O . ILE A 1 462 ? 12.817 -2.835 0.722 1.00 78.06 462 ILE A O 1
ATOM 3660 N N . SER A 1 463 ? 12.091 -2.752 2.845 1.00 85.12 463 SER A N 1
ATOM 3661 C CA . SER A 1 463 ? 13.029 -3.765 3.342 1.00 85.12 463 SER A CA 1
ATOM 3662 C C . SER A 1 463 ? 12.796 -5.122 2.678 1.00 85.12 463 SER A C 1
ATOM 3664 O O . SER A 1 463 ? 13.757 -5.776 2.274 1.00 85.12 463 SER A O 1
ATOM 3666 N N . GLY A 1 464 ? 11.532 -5.517 2.503 1.00 86.25 464 GLY A N 1
ATOM 3667 C CA . GLY A 1 464 ? 11.140 -6.728 1.787 1.00 86.25 464 GLY A CA 1
ATOM 3668 C C . GLY A 1 464 ? 11.654 -6.760 0.351 1.00 86.25 464 GLY A C 1
ATOM 3669 O O . GLY A 1 464 ? 12.267 -7.744 -0.066 1.00 86.25 464 GLY A O 1
ATOM 3670 N N . PHE A 1 465 ? 11.504 -5.655 -0.382 1.00 80.88 465 PHE A N 1
ATOM 3671 C CA . PHE A 1 465 ? 12.038 -5.518 -1.737 1.00 80.88 465 PHE A CA 1
ATOM 3672 C C . PHE A 1 465 ? 13.571 -5.619 -1.784 1.00 80.88 465 PHE A C 1
ATOM 3674 O O . PHE A 1 465 ? 14.121 -6.382 -2.583 1.00 80.88 465 PHE A O 1
ATOM 3681 N N . LEU A 1 466 ? 14.272 -4.887 -0.911 1.00 82.19 466 LEU A N 1
ATOM 3682 C CA . LEU A 1 466 ? 15.738 -4.885 -0.869 1.00 82.19 466 LEU A CA 1
ATOM 3683 C C . LEU A 1 466 ? 16.302 -6.267 -0.521 1.00 82.19 466 LEU A C 1
ATOM 3685 O O . LEU A 1 466 ? 17.241 -6.735 -1.167 1.00 82.19 466 LEU A O 1
ATOM 3689 N N . ILE A 1 467 ? 15.710 -6.945 0.463 1.00 87.75 467 ILE A N 1
ATOM 3690 C CA . ILE A 1 467 ? 16.120 -8.291 0.878 1.00 87.75 467 ILE A CA 1
ATOM 3691 C C . ILE A 1 467 ? 15.786 -9.317 -0.204 1.00 87.75 467 ILE A C 1
ATOM 3693 O O . ILE A 1 467 ? 16.615 -10.177 -0.489 1.00 87.75 467 ILE A O 1
ATOM 3697 N N . GLY A 1 468 ? 14.641 -9.186 -0.880 1.00 85.69 468 GLY A N 1
ATOM 3698 C CA . GLY A 1 468 ? 14.323 -9.981 -2.067 1.00 85.69 468 GLY A CA 1
ATOM 3699 C C . GLY A 1 468 ? 15.407 -9.860 -3.143 1.00 85.69 468 GLY A C 1
ATOM 3700 O O . GLY A 1 468 ? 15.920 -10.874 -3.615 1.00 85.69 468 GLY A O 1
ATOM 3701 N N . CYS A 1 469 ? 15.844 -8.637 -3.466 1.00 79.94 469 CYS A N 1
ATOM 3702 C CA . CYS A 1 469 ? 16.929 -8.397 -4.426 1.00 79.94 469 CYS A CA 1
ATOM 3703 C C . CYS A 1 469 ? 18.273 -8.996 -3.971 1.00 79.94 469 CYS A C 1
ATOM 3705 O O . CYS A 1 469 ? 18.992 -9.593 -4.776 1.00 79.94 469 CYS A O 1
ATOM 3707 N N . LEU A 1 470 ? 18.614 -8.874 -2.683 1.00 84.06 470 LEU A N 1
ATOM 3708 C CA . LEU A 1 470 ? 19.819 -9.485 -2.107 1.00 84.06 470 LEU A CA 1
ATOM 3709 C C . LEU A 1 470 ? 19.773 -11.015 -2.166 1.00 84.06 470 LEU A C 1
ATOM 3711 O O . LEU A 1 470 ? 20.779 -11.648 -2.488 1.00 84.06 470 LEU A O 1
ATOM 3715 N N . ASN A 1 471 ? 18.611 -11.612 -1.910 1.00 87.19 471 ASN A N 1
ATOM 3716 C CA . ASN A 1 471 ? 18.418 -13.055 -1.994 1.00 87.19 471 ASN A CA 1
ATOM 3717 C C . ASN A 1 471 ? 18.556 -13.531 -3.443 1.00 87.19 471 ASN A C 1
ATOM 3719 O O . ASN A 1 471 ? 19.287 -14.487 -3.692 1.00 87.19 471 ASN A O 1
ATOM 3723 N N . VAL A 1 472 ? 17.978 -12.820 -4.415 1.00 83.00 472 VAL A N 1
ATOM 3724 C CA . VAL A 1 472 ? 18.187 -13.105 -5.846 1.00 83.00 472 VAL A CA 1
ATOM 3725 C C . VAL A 1 472 ? 19.672 -13.037 -6.207 1.00 83.00 472 VAL A C 1
ATOM 3727 O O . VAL A 1 472 ? 20.192 -13.896 -6.925 1.00 83.00 472 VAL A O 1
ATOM 3730 N N . TRP A 1 473 ? 20.396 -12.050 -5.679 1.00 80.94 473 TRP A N 1
ATOM 3731 C CA . TRP A 1 473 ? 21.838 -11.938 -5.882 1.00 80.94 473 TRP A CA 1
ATOM 3732 C C . TRP A 1 473 ? 22.627 -13.115 -5.316 1.00 80.94 473 TRP A C 1
ATOM 3734 O O . TRP A 1 473 ? 23.482 -13.681 -6.010 1.00 80.94 473 TRP A O 1
ATOM 3744 N N . PHE A 1 474 ? 22.327 -13.513 -4.085 1.00 85.44 474 PHE A N 1
ATOM 3745 C CA . PHE A 1 474 ? 22.959 -14.658 -3.450 1.00 85.44 474 PHE A CA 1
ATOM 3746 C C . PHE A 1 474 ? 22.656 -15.958 -4.208 1.00 85.44 474 PHE A C 1
ATOM 3748 O O . PHE A 1 474 ? 23.581 -16.670 -4.603 1.00 85.44 474 PHE A O 1
ATOM 3755 N N . TRP A 1 475 ? 21.380 -16.235 -4.485 1.00 84.44 475 TRP A N 1
ATOM 3756 C CA . TRP A 1 475 ? 20.935 -17.486 -5.099 1.00 84.44 475 TRP A CA 1
ATOM 3757 C C . TRP A 1 475 ? 21.352 -17.628 -6.565 1.00 84.44 475 TRP A C 1
ATOM 3759 O O . TRP A 1 475 ? 21.744 -18.721 -6.971 1.00 84.44 475 TRP A O 1
ATOM 3769 N N . SER A 1 476 ? 21.371 -16.542 -7.347 1.00 76.62 476 SER A N 1
ATOM 3770 C CA . SER A 1 476 ? 21.932 -16.562 -8.712 1.00 76.62 476 SER A CA 1
ATOM 3771 C C . SER A 1 476 ? 23.430 -16.881 -8.702 1.00 76.62 476 SER A C 1
ATOM 3773 O O . SER A 1 476 ? 23.908 -17.701 -9.486 1.00 76.62 476 SER A O 1
ATOM 3775 N N . SER A 1 477 ? 24.175 -16.294 -7.759 1.00 79.44 477 SER A N 1
ATOM 3776 C CA . SER A 1 477 ? 25.609 -16.554 -7.593 1.00 79.44 477 SER A CA 1
ATOM 3777 C C . SER A 1 477 ? 25.883 -17.984 -7.121 1.00 79.44 477 SER A C 1
ATOM 3779 O O . SER A 1 477 ? 26.835 -18.611 -7.584 1.00 79.44 477 SER A O 1
ATOM 3781 N N . TYR A 1 478 ? 25.037 -18.511 -6.233 1.00 83.81 478 TYR A N 1
ATOM 3782 C CA . TYR A 1 478 ? 25.091 -19.902 -5.794 1.00 83.81 478 TYR A CA 1
ATOM 3783 C C . TYR A 1 478 ? 24.816 -20.867 -6.937 1.00 83.81 478 TYR A C 1
ATOM 3785 O O . TYR A 1 478 ? 25.601 -21.789 -7.151 1.00 83.81 478 TYR A O 1
ATOM 3793 N N . ARG A 1 479 ? 23.757 -20.623 -7.714 1.00 80.62 479 ARG A N 1
ATOM 3794 C CA . ARG A 1 479 ? 23.391 -21.468 -8.849 1.00 80.62 479 ARG A CA 1
ATOM 3795 C C . ARG A 1 479 ? 24.520 -21.557 -9.872 1.00 80.62 479 ARG A C 1
ATOM 3797 O O . ARG A 1 479 ? 24.833 -22.664 -10.297 1.00 80.62 479 ARG A O 1
ATOM 3804 N N . ALA A 1 480 ? 25.143 -20.434 -10.235 1.00 73.94 480 ALA A N 1
ATOM 3805 C CA . ALA A 1 480 ? 26.243 -20.421 -11.201 1.00 73.94 480 ALA A CA 1
ATOM 3806 C C . ALA A 1 480 ? 27.382 -21.375 -10.788 1.00 73.94 480 ALA A C 1
ATOM 3808 O O . ALA A 1 480 ? 27.831 -22.189 -11.592 1.00 73.94 480 ALA A O 1
ATOM 3809 N N . ARG A 1 481 ? 27.771 -21.361 -9.504 1.00 76.62 481 ARG A N 1
ATOM 3810 C CA . ARG A 1 481 ? 28.802 -22.272 -8.976 1.00 76.62 481 ARG A CA 1
ATOM 3811 C C . ARG A 1 481 ? 28.324 -23.705 -8.811 1.00 76.62 481 ARG A C 1
ATOM 3813 O O . ARG A 1 481 ? 29.087 -24.633 -9.057 1.00 76.62 481 ARG A O 1
ATOM 3820 N N . ALA A 1 482 ? 27.079 -23.898 -8.384 1.00 78.06 482 ALA A N 1
ATOM 3821 C CA . ALA A 1 482 ? 26.498 -25.226 -8.252 1.00 78.06 482 ALA A CA 1
ATOM 3822 C C . ALA A 1 482 ? 26.465 -25.941 -9.611 1.00 78.06 482 ALA A C 1
ATOM 3824 O O . ALA A 1 482 ? 26.819 -27.112 -9.684 1.00 78.06 482 ALA A O 1
ATOM 3825 N N . VAL A 1 483 ? 26.115 -25.234 -10.691 1.00 73.69 483 VAL A N 1
ATOM 3826 C CA . VAL A 1 483 ? 26.140 -25.770 -12.061 1.00 73.69 483 VAL A CA 1
ATOM 3827 C C . VAL A 1 483 ? 27.564 -26.115 -12.498 1.00 73.69 483 VAL A C 1
ATOM 3829 O O . VAL A 1 483 ? 27.777 -27.214 -12.998 1.00 73.69 483 VAL A O 1
ATOM 3832 N N . GLU A 1 484 ? 28.544 -25.239 -12.264 1.00 74.81 484 GLU A N 1
ATOM 3833 C CA . GLU A 1 484 ? 29.956 -25.521 -12.574 1.00 74.81 484 GLU A CA 1
ATOM 3834 C C . GLU A 1 484 ? 30.456 -26.784 -11.852 1.00 74.81 484 GLU A C 1
ATOM 3836 O O . GLU A 1 484 ? 31.071 -27.663 -12.456 1.00 74.81 484 GLU A O 1
ATOM 3841 N N . TRP A 1 485 ? 30.111 -26.932 -10.573 1.00 73.44 485 TRP A N 1
ATOM 3842 C CA . TRP A 1 485 ? 30.469 -28.107 -9.784 1.00 73.44 485 TRP A CA 1
ATOM 3843 C C . TRP A 1 485 ? 29.736 -29.384 -10.231 1.00 73.44 485 TRP A C 1
ATOM 3845 O O . TRP A 1 485 ? 30.340 -30.457 -10.303 1.00 73.44 485 TRP A O 1
ATOM 3855 N N . LEU A 1 486 ? 28.449 -29.283 -10.580 1.00 72.94 486 LEU A N 1
ATOM 3856 C CA . LEU A 1 486 ? 27.643 -30.397 -11.094 1.00 72.94 486 LEU A CA 1
ATOM 3857 C C . LEU A 1 486 ? 28.113 -30.872 -12.479 1.00 72.94 486 LEU A C 1
ATOM 3859 O O . LEU A 1 486 ? 28.033 -32.068 -12.770 1.00 72.94 486 LEU A O 1
ATOM 3863 N N . CYS A 1 487 ? 28.604 -29.955 -13.315 1.00 70.81 487 CYS A N 1
ATOM 3864 C CA . CYS A 1 487 ? 29.114 -30.237 -14.657 1.00 70.81 487 CYS A CA 1
ATOM 3865 C C . CYS A 1 487 ? 30.590 -30.665 -14.681 1.00 70.81 487 CYS A C 1
ATOM 3867 O O . CYS A 1 487 ? 31.066 -31.088 -15.730 1.00 70.81 487 CYS A O 1
ATOM 3869 N N . SER A 1 488 ? 31.306 -30.591 -13.554 1.00 74.50 488 SER A N 1
ATOM 3870 C CA . SER A 1 488 ? 32.699 -31.033 -13.465 1.00 74.50 488 SER A CA 1
ATOM 3871 C C . SER A 1 488 ? 32.840 -32.537 -13.736 1.00 74.50 488 SER A C 1
ATOM 3873 O O . SER A 1 488 ? 32.143 -33.371 -13.142 1.00 74.50 488 SER A O 1
ATOM 3875 N N . ASP A 1 489 ? 33.781 -32.888 -14.618 1.00 65.19 489 ASP A N 1
ATOM 3876 C CA . ASP A 1 489 ? 34.037 -34.260 -15.077 1.00 65.19 489 ASP A CA 1
ATOM 3877 C C . ASP A 1 489 ? 34.495 -35.217 -13.964 1.00 65.19 489 ASP A C 1
ATOM 3879 O O . ASP A 1 489 ? 34.421 -36.434 -14.130 1.00 65.19 489 ASP A O 1
ATOM 3883 N N . SER A 1 490 ? 34.902 -34.707 -12.794 1.00 69.06 490 SER A N 1
ATOM 3884 C CA . SER A 1 490 ? 35.356 -35.554 -11.681 1.00 69.06 490 SER A CA 1
ATOM 3885 C C . SER A 1 490 ? 34.223 -36.280 -10.936 1.00 69.06 490 SER A C 1
ATOM 3887 O O . SER A 1 490 ? 34.483 -37.205 -10.163 1.00 69.06 490 SER A O 1
ATOM 3889 N N . ASN A 1 491 ? 32.957 -35.910 -11.167 1.00 67.19 491 ASN A N 1
ATOM 3890 C CA . ASN A 1 491 ? 31.818 -36.479 -10.448 1.00 67.19 491 ASN A CA 1
ATOM 3891 C C . ASN A 1 491 ? 31.253 -37.741 -11.126 1.00 67.19 491 ASN A C 1
ATOM 3893 O O . ASN A 1 491 ? 30.786 -37.703 -12.268 1.00 67.19 491 ASN A O 1
ATOM 3897 N N . ARG A 1 492 ? 31.202 -38.857 -10.375 1.00 78.81 492 ARG A N 1
ATOM 3898 C CA . ARG A 1 492 ? 30.516 -40.108 -10.765 1.00 78.81 492 ARG A CA 1
ATOM 3899 C C . ARG A 1 492 ? 29.064 -39.828 -11.193 1.00 78.81 492 ARG A C 1
ATOM 3901 O O . ARG A 1 492 ? 28.350 -39.054 -10.557 1.00 78.81 492 ARG A O 1
ATOM 3908 N N . ARG A 1 493 ? 28.597 -40.530 -12.235 1.00 81.44 493 ARG A N 1
ATOM 3909 C CA . ARG A 1 493 ? 27.259 -40.365 -12.851 1.00 81.44 493 ARG A CA 1
ATOM 3910 C C . ARG A 1 493 ? 26.104 -40.379 -11.838 1.00 81.44 493 ARG A C 1
ATOM 3912 O O . ARG A 1 493 ? 25.201 -39.556 -11.937 1.00 81.44 493 ARG A O 1
ATOM 3919 N N . TRP A 1 494 ? 26.150 -41.273 -10.849 1.00 75.94 494 TRP A N 1
ATOM 3920 C CA . TRP A 1 494 ? 25.124 -41.378 -9.803 1.00 75.94 494 TRP A CA 1
ATOM 3921 C C . TRP A 1 494 ? 25.109 -40.186 -8.847 1.00 75.94 494 TRP A C 1
ATOM 3923 O O . TRP A 1 494 ? 24.039 -39.669 -8.532 1.00 75.94 494 TRP A O 1
ATOM 3933 N N . THR A 1 495 ? 26.283 -39.705 -8.436 1.00 78.69 495 THR A N 1
ATOM 3934 C CA . THR A 1 495 ? 26.414 -38.517 -7.587 1.00 78.69 495 THR A CA 1
ATOM 3935 C C . THR A 1 495 ? 25.858 -37.291 -8.302 1.00 78.69 495 THR A C 1
ATOM 3937 O O . THR A 1 495 ? 25.119 -36.518 -7.703 1.00 78.69 495 THR A O 1
ATOM 3940 N N . ARG A 1 496 ? 26.127 -37.160 -9.607 1.00 78.38 496 ARG A N 1
ATOM 3941 C CA . ARG A 1 496 ? 25.600 -36.074 -10.443 1.00 78.38 496 ARG A CA 1
ATOM 3942 C C . ARG A 1 496 ? 24.071 -36.064 -10.483 1.00 78.38 496 ARG A C 1
ATOM 3944 O O . ARG A 1 496 ? 23.477 -35.020 -10.245 1.00 78.38 496 ARG A O 1
ATOM 3951 N N . ILE A 1 497 ? 23.443 -37.218 -10.732 1.00 80.75 497 ILE A N 1
ATOM 3952 C CA . ILE A 1 497 ? 21.975 -37.344 -10.760 1.00 80.75 497 ILE A CA 1
ATOM 3953 C C . ILE A 1 497 ? 21.385 -36.988 -9.392 1.00 80.75 497 ILE A C 1
ATOM 3955 O O . ILE A 1 497 ? 20.482 -36.164 -9.315 1.00 80.75 497 ILE A O 1
ATOM 3959 N N . PHE A 1 498 ? 21.920 -37.558 -8.311 1.00 82.94 498 PHE A N 1
ATOM 3960 C CA . PHE A 1 498 ? 21.435 -37.303 -6.953 1.00 82.94 498 PHE A CA 1
ATOM 3961 C C . PHE A 1 498 ? 21.520 -35.820 -6.565 1.00 82.94 498 PHE A C 1
ATOM 3963 O O . PHE A 1 498 ? 20.546 -35.239 -6.087 1.00 82.94 498 PHE A O 1
ATOM 3970 N N . LEU A 1 499 ? 22.668 -35.187 -6.815 1.00 81.12 499 LEU A N 1
ATOM 3971 C CA . LEU A 1 499 ? 22.884 -33.778 -6.496 1.00 81.12 499 LEU A CA 1
ATOM 3972 C C . LEU A 1 499 ? 22.003 -32.863 -7.347 1.00 81.12 499 LEU A C 1
ATOM 3974 O O . LEU A 1 499 ? 21.461 -31.897 -6.814 1.00 81.12 499 LEU A O 1
ATOM 3978 N N . TRP A 1 500 ? 21.817 -33.178 -8.631 1.00 81.44 500 TRP A N 1
ATOM 3979 C CA . TRP A 1 500 ? 20.912 -32.435 -9.506 1.00 81.44 500 TRP A CA 1
ATOM 3980 C C . TRP A 1 500 ? 19.466 -32.519 -9.002 1.00 81.44 500 TRP A C 1
ATOM 3982 O O . TRP A 1 500 ? 18.813 -31.491 -8.844 1.00 81.44 500 TRP A O 1
ATOM 3992 N N . THR A 1 501 ? 19.000 -33.715 -8.624 1.00 82.50 501 THR A N 1
ATOM 3993 C CA . THR A 1 501 ? 17.667 -33.920 -8.036 1.00 82.50 501 THR A CA 1
ATOM 3994 C C . THR A 1 501 ? 17.472 -33.117 -6.748 1.00 82.50 501 THR A C 1
ATOM 3996 O O . THR A 1 501 ? 16.448 -32.455 -6.601 1.00 82.50 501 THR A O 1
ATOM 3999 N N . ILE A 1 502 ? 18.451 -33.102 -5.834 1.00 84.88 502 ILE A N 1
ATOM 4000 C CA . ILE A 1 502 ? 18.380 -32.287 -4.606 1.00 84.88 502 ILE A CA 1
ATOM 4001 C C . ILE A 1 502 ? 18.310 -30.794 -4.930 1.00 84.88 502 ILE A C 1
ATOM 4003 O O . ILE A 1 502 ? 17.494 -30.071 -4.353 1.00 84.88 502 ILE A O 1
ATOM 4007 N N . HIS A 1 503 ? 19.152 -30.317 -5.850 1.00 84.06 503 HIS A N 1
ATOM 4008 C CA . HIS A 1 503 ? 19.167 -28.902 -6.210 1.00 84.06 503 HIS A CA 1
ATOM 4009 C C . HIS A 1 503 ? 17.837 -28.475 -6.831 1.00 84.06 503 HIS A C 1
ATOM 4011 O O . HIS A 1 503 ? 17.320 -27.417 -6.482 1.00 84.06 503 HIS A O 1
ATOM 4017 N N . SER A 1 504 ? 17.253 -29.310 -7.687 1.00 78.94 504 SER A N 1
ATOM 4018 C CA . SER A 1 504 ? 15.989 -29.010 -8.357 1.00 78.94 504 SER A CA 1
ATOM 4019 C C . SER A 1 504 ? 14.763 -29.149 -7.453 1.00 78.94 504 SER A C 1
ATOM 4021 O O . SER A 1 504 ? 13.859 -28.325 -7.554 1.00 78.94 504 SER A O 1
ATOM 4023 N N . LEU A 1 505 ? 14.708 -30.155 -6.570 1.00 84.75 505 LEU A N 1
ATOM 4024 C CA . LEU A 1 505 ? 13.520 -30.429 -5.746 1.00 84.75 505 LEU A CA 1
ATOM 4025 C C . LEU A 1 505 ? 13.517 -29.726 -4.389 1.00 84.75 505 LEU A C 1
ATOM 4027 O O . LEU A 1 505 ? 12.449 -29.530 -3.819 1.00 84.75 505 LEU A O 1
ATOM 4031 N N . VAL A 1 506 ? 14.684 -29.364 -3.852 1.00 86.06 506 VAL A N 1
ATOM 4032 C CA . VAL A 1 506 ? 14.788 -28.785 -2.504 1.00 86.06 506 VAL A CA 1
ATOM 4033 C C . VAL A 1 506 ? 15.369 -27.384 -2.566 1.00 86.06 506 VAL A C 1
ATOM 4035 O O . VAL A 1 506 ? 14.734 -26.425 -2.131 1.00 86.06 506 VAL A O 1
ATOM 4038 N N . ILE A 1 507 ? 16.564 -27.241 -3.138 1.00 85.31 507 ILE A N 1
ATOM 4039 C CA . ILE A 1 507 ? 17.301 -25.975 -3.056 1.00 85.31 507 ILE A CA 1
ATOM 4040 C C . ILE A 1 507 ? 16.639 -24.896 -3.912 1.00 85.31 507 ILE A C 1
ATOM 4042 O O . ILE A 1 507 ? 16.494 -23.767 -3.456 1.00 85.31 507 ILE A O 1
ATOM 4046 N N . PHE A 1 508 ? 16.189 -25.230 -5.121 1.00 82.00 508 PHE A N 1
ATOM 4047 C CA . PHE A 1 508 ? 15.531 -24.277 -6.008 1.00 82.00 508 PHE A CA 1
ATOM 4048 C C . PHE A 1 508 ? 14.189 -23.765 -5.449 1.00 82.00 508 PHE A C 1
ATOM 4050 O O . PHE A 1 508 ? 14.017 -22.546 -5.417 1.00 82.00 508 PHE A O 1
ATOM 4057 N N . PRO A 1 509 ? 13.269 -24.608 -4.932 1.00 85.19 509 PRO A N 1
ATOM 4058 C CA . PRO A 1 509 ? 12.062 -24.117 -4.264 1.00 85.19 509 PRO A CA 1
ATOM 4059 C C . PRO A 1 509 ? 12.353 -23.234 -3.049 1.00 85.19 509 PRO A C 1
ATOM 4061 O O . PRO A 1 509 ? 11.717 -22.194 -2.889 1.00 85.19 509 PRO A O 1
ATOM 4064 N N . VAL A 1 510 ? 13.344 -23.594 -2.223 1.00 87.00 510 VAL A N 1
ATOM 4065 C CA . VAL A 1 510 ? 13.763 -22.762 -1.083 1.00 87.00 510 VAL A CA 1
ATOM 4066 C C . VAL A 1 510 ? 14.328 -21.427 -1.564 1.00 87.00 510 VAL A C 1
ATOM 4068 O O . VAL A 1 510 ? 13.962 -20.384 -1.028 1.00 87.00 510 VAL A O 1
ATOM 4071 N N . ALA A 1 511 ? 15.168 -21.432 -2.599 1.00 85.50 511 ALA A N 1
ATOM 4072 C CA . ALA A 1 511 ? 15.721 -20.226 -3.201 1.00 85.50 511 ALA A CA 1
ATOM 4073 C C . ALA A 1 511 ? 14.620 -19.312 -3.747 1.00 85.50 511 ALA A C 1
ATOM 4075 O O . ALA A 1 511 ? 14.609 -18.116 -3.454 1.00 85.50 511 ALA A O 1
ATOM 4076 N N . LEU A 1 512 ? 13.665 -19.880 -4.486 1.00 83.56 512 LEU A N 1
ATOM 4077 C CA . LEU A 1 512 ? 12.513 -19.161 -5.014 1.00 83.56 512 LEU A CA 1
ATOM 4078 C C . LEU A 1 512 ? 11.696 -18.543 -3.877 1.00 83.56 512 LEU A C 1
ATOM 4080 O O . LEU A 1 512 ? 11.425 -17.345 -3.899 1.00 83.56 512 LEU A O 1
ATOM 4084 N N . PHE A 1 513 ? 11.372 -19.331 -2.851 1.00 86.19 513 PHE A N 1
ATOM 4085 C CA . PHE A 1 513 ? 10.650 -18.848 -1.680 1.00 86.19 513 PHE A CA 1
ATOM 4086 C C . PHE A 1 513 ? 11.412 -17.719 -0.976 1.00 86.19 513 PHE A C 1
ATOM 4088 O O . PHE A 1 513 ? 10.833 -16.678 -0.700 1.00 86.19 513 PHE A O 1
ATOM 4095 N N . MET A 1 514 ? 12.721 -17.853 -0.765 1.00 86.06 514 MET A N 1
ATOM 4096 C CA . MET A 1 514 ? 13.550 -16.810 -0.150 1.00 86.06 514 MET A CA 1
ATOM 4097 C C . MET A 1 514 ? 13.642 -15.534 -1.003 1.00 86.06 514 MET A C 1
ATOM 4099 O O . MET A 1 514 ? 13.801 -14.449 -0.453 1.00 86.06 514 MET A O 1
ATOM 4103 N N . CYS A 1 515 ? 13.541 -15.627 -2.330 1.00 85.06 515 CYS A N 1
ATOM 4104 C CA . CYS A 1 515 ? 13.558 -14.461 -3.220 1.00 85.06 515 CYS A CA 1
ATOM 4105 C C . CYS A 1 515 ? 12.199 -13.753 -3.308 1.00 85.06 515 CYS A C 1
ATOM 4107 O O . CYS A 1 515 ? 12.153 -12.537 -3.488 1.00 85.06 515 CYS A O 1
ATOM 4109 N N . VAL A 1 516 ? 11.105 -14.513 -3.209 1.00 82.94 516 VAL A N 1
ATOM 4110 C CA . VAL A 1 516 ? 9.731 -14.039 -3.429 1.00 82.94 516 VAL A CA 1
ATOM 4111 C C . VAL A 1 516 ? 9.049 -13.667 -2.108 1.00 82.94 516 VAL A C 1
ATOM 4113 O O . VAL A 1 516 ? 8.422 -12.616 -2.010 1.00 82.94 516 VAL A O 1
ATOM 4116 N N . ALA A 1 517 ? 9.200 -14.475 -1.057 1.00 85.25 517 ALA A N 1
ATOM 4117 C CA . ALA A 1 517 ? 8.512 -14.276 0.218 1.00 85.25 517 ALA A CA 1
ATOM 4118 C C . ALA A 1 517 ? 8.773 -12.902 0.861 1.00 85.25 517 ALA A C 1
ATOM 4120 O O . ALA A 1 517 ? 7.795 -12.297 1.296 1.00 85.25 517 ALA A O 1
ATOM 4121 N N . PRO A 1 518 ? 9.999 -12.337 0.885 1.00 86.69 518 PRO A N 1
ATOM 4122 C CA . PRO A 1 518 ? 10.234 -10.983 1.401 1.00 86.69 518 PRO A CA 1
ATOM 4123 C C . PRO A 1 518 ? 9.346 -9.907 0.769 1.00 86.69 518 PRO A C 1
ATOM 4125 O O . PRO A 1 518 ? 8.941 -8.968 1.446 1.00 86.69 518 PRO A O 1
ATOM 4128 N N . LEU A 1 519 ? 9.022 -10.064 -0.515 1.00 80.38 519 LEU A N 1
ATOM 4129 C CA . LEU A 1 519 ? 8.223 -9.111 -1.276 1.00 80.38 519 LEU A CA 1
ATOM 4130 C C . LEU A 1 519 ? 6.724 -9.298 -1.028 1.00 80.38 519 LEU A C 1
ATOM 4132 O O . LEU A 1 519 ? 6.006 -8.321 -0.856 1.00 80.38 519 LEU A O 1
ATOM 4136 N N . PHE A 1 520 ? 6.255 -10.548 -0.998 1.00 79.56 520 PHE A N 1
ATOM 4137 C CA . PHE A 1 520 ? 4.822 -10.859 -0.948 1.00 79.56 520 PHE A CA 1
ATOM 4138 C C . PHE A 1 520 ? 4.263 -11.057 0.462 1.00 79.56 520 PHE A C 1
ATOM 4140 O O . PHE A 1 520 ? 3.065 -10.889 0.684 1.00 79.56 520 PHE A O 1
ATOM 4147 N N . SER A 1 521 ? 5.110 -11.405 1.428 1.00 81.00 521 SER A N 1
ATOM 4148 C CA . SER A 1 521 ? 4.670 -11.712 2.791 1.00 81.00 521 SER A CA 1
ATOM 4149 C C . SER A 1 521 ? 3.959 -10.559 3.502 1.00 81.00 521 SER A C 1
ATOM 4151 O O . SER A 1 521 ? 2.970 -10.863 4.166 1.00 81.00 521 SER A O 1
ATOM 4153 N N . PRO A 1 522 ? 4.323 -9.266 3.351 1.00 78.00 522 PRO A N 1
ATOM 4154 C CA . PRO A 1 522 ? 3.543 -8.206 3.985 1.00 78.00 522 PRO A CA 1
ATOM 4155 C C . PRO A 1 522 ? 2.122 -8.106 3.399 1.00 78.00 522 PRO A C 1
ATOM 4157 O O . PRO A 1 522 ? 1.173 -7.897 4.151 1.00 78.00 522 PRO A O 1
ATOM 4160 N N . PHE A 1 523 ? 1.959 -8.345 2.088 1.00 74.69 523 PHE A N 1
ATOM 4161 C CA . PHE A 1 523 ? 0.654 -8.321 1.410 1.00 74.69 523 PHE A CA 1
ATOM 4162 C C . PHE A 1 523 ? -0.227 -9.522 1.757 1.00 74.69 523 PHE A C 1
ATOM 4164 O O . PHE A 1 523 ? -1.442 -9.388 1.799 1.00 74.69 523 PHE A O 1
ATOM 4171 N N . ALA A 1 524 ? 0.364 -10.698 1.974 1.00 80.69 524 ALA A N 1
ATOM 4172 C CA . ALA A 1 524 ? -0.391 -11.923 2.228 1.00 80.69 524 ALA A CA 1
ATOM 4173 C C . ALA A 1 524 ? -0.651 -12.163 3.722 1.00 80.69 524 ALA A C 1
ATOM 4175 O O . ALA A 1 524 ? -1.736 -12.595 4.103 1.00 80.69 524 ALA A O 1
ATOM 4176 N N . ALA A 1 525 ? 0.333 -11.894 4.583 1.00 86.62 525 ALA A N 1
ATOM 4177 C CA . ALA A 1 525 ? 0.263 -12.290 5.986 1.00 86.62 525 ALA A CA 1
ATOM 4178 C C . ALA A 1 525 ? -0.714 -11.432 6.796 1.00 86.62 525 ALA A C 1
ATOM 4180 O O . ALA A 1 525 ? -1.454 -11.973 7.616 1.00 86.62 525 ALA A O 1
ATOM 4181 N N . LEU A 1 526 ? -0.740 -10.111 6.573 1.00 86.25 526 LEU A N 1
ATOM 4182 C CA . LEU A 1 526 ? -1.629 -9.225 7.326 1.00 86.25 526 LEU A CA 1
ATOM 4183 C C . LEU A 1 526 ? -3.116 -9.515 7.043 1.00 86.25 526 LEU A C 1
ATOM 4185 O O . LEU A 1 526 ? -3.849 -9.671 8.016 1.00 86.25 526 LEU A O 1
ATOM 4189 N N . PRO A 1 527 ? -3.583 -9.658 5.787 1.00 82.38 527 PRO A N 1
ATOM 4190 C CA . PRO A 1 527 ? -5.004 -9.900 5.517 1.00 82.38 527 PRO A CA 1
ATOM 4191 C C . PRO A 1 527 ? -5.481 -11.255 6.032 1.00 82.38 527 PRO A C 1
ATOM 4193 O O . PRO A 1 527 ? -6.556 -11.338 6.619 1.00 82.38 527 PRO A O 1
ATOM 4196 N N . LEU A 1 528 ? -4.653 -12.299 5.896 1.00 85.62 528 LEU A N 1
ATOM 4197 C CA . LEU A 1 528 ? -4.936 -13.617 6.473 1.00 85.62 528 LEU A CA 1
ATOM 4198 C C . LEU A 1 528 ? -5.057 -13.542 7.998 1.00 85.62 528 LEU A C 1
ATOM 4200 O O . LEU A 1 528 ? -5.983 -14.104 8.579 1.00 85.62 528 LEU A O 1
ATOM 4204 N N . ALA A 1 529 ? -4.150 -12.811 8.652 1.00 89.38 529 ALA A N 1
ATOM 4205 C CA . ALA A 1 529 ? -4.223 -12.603 10.090 1.00 89.38 529 ALA A CA 1
ATOM 4206 C C . ALA A 1 529 ? -5.455 -11.780 10.487 1.00 89.38 529 ALA A C 1
ATOM 4208 O O . ALA A 1 529 ? -6.097 -12.105 11.477 1.00 89.38 529 ALA A O 1
ATOM 4209 N N . GLN A 1 530 ? -5.815 -10.740 9.732 1.00 88.50 530 GLN A N 1
ATOM 4210 C CA . GLN A 1 530 ? -7.008 -9.932 9.994 1.00 88.50 530 GLN A CA 1
ATOM 4211 C C . GLN A 1 530 ? -8.292 -10.749 9.847 1.00 88.50 530 GLN A C 1
ATOM 4213 O O . GLN A 1 530 ? -9.156 -10.667 10.712 1.00 88.50 530 GLN A O 1
ATOM 4218 N N . GLU A 1 531 ? -8.398 -11.589 8.819 1.00 88.62 531 GLU A N 1
ATOM 4219 C CA . GLU A 1 531 ? -9.538 -12.489 8.629 1.00 88.62 531 GLU A CA 1
ATOM 4220 C C . GLU A 1 531 ? -9.637 -13.521 9.758 1.00 88.62 531 GLU A C 1
ATOM 4222 O O . GLU A 1 531 ? -10.704 -13.708 10.343 1.00 88.62 531 GLU A O 1
ATOM 4227 N N . GLN A 1 532 ? -8.508 -14.119 10.149 1.00 91.00 532 GLN A N 1
ATOM 4228 C CA . GLN A 1 532 ? -8.460 -15.039 11.282 1.00 91.00 532 GLN A CA 1
ATOM 4229 C C . GLN A 1 532 ? -8.838 -14.345 12.602 1.00 91.00 532 GLN A C 1
ATOM 4231 O O . GLN A 1 532 ? -9.563 -14.915 13.418 1.00 91.00 532 GLN A O 1
ATOM 4236 N N . GLN A 1 533 ? -8.367 -13.114 12.826 1.00 90.38 533 GLN A N 1
ATOM 4237 C CA . GLN A 1 533 ? -8.723 -12.322 14.005 1.00 90.38 533 GLN A CA 1
ATOM 4238 C C . GLN A 1 533 ? -10.204 -11.932 13.984 1.00 90.38 533 GLN A C 1
ATOM 4240 O O . GLN A 1 533 ? -10.874 -12.076 15.000 1.00 90.38 533 GLN A O 1
ATOM 4245 N N . TRP A 1 534 ? -10.750 -11.511 12.843 1.00 90.81 534 TRP A N 1
ATOM 4246 C CA . TRP A 1 534 ? -12.179 -11.233 12.699 1.00 90.81 534 TRP A CA 1
ATOM 4247 C C . TRP A 1 534 ? -13.035 -12.458 13.047 1.00 90.81 534 TRP A C 1
ATOM 4249 O O . TRP A 1 534 ? -14.019 -12.348 13.781 1.00 90.81 534 TRP A O 1
ATOM 4259 N N . ALA A 1 535 ? -12.648 -13.633 12.547 1.00 90.25 535 ALA A N 1
ATOM 4260 C CA . ALA A 1 535 ? -13.392 -14.867 12.755 1.00 90.25 535 ALA A CA 1
ATOM 4261 C C . ALA A 1 535 ? -13.303 -15.384 14.198 1.00 90.25 535 ALA A C 1
ATOM 4263 O O . ALA A 1 535 ? -14.297 -15.871 14.720 1.00 90.25 535 ALA A O 1
ATOM 4264 N N . HIS A 1 536 ? -12.135 -15.293 14.844 1.00 90.44 536 HIS A N 1
ATOM 4265 C CA . HIS A 1 536 ? -11.865 -16.075 16.059 1.00 90.44 536 HIS A CA 1
ATOM 4266 C C . HIS A 1 536 ? -11.493 -15.267 17.301 1.00 90.44 536 HIS A C 1
ATOM 4268 O O . HIS A 1 536 ? -11.421 -15.837 18.391 1.00 90.44 536 HIS A O 1
ATOM 4274 N N . ARG A 1 537 ? -11.248 -13.956 17.197 1.00 89.38 537 ARG A N 1
ATOM 4275 C CA . ARG A 1 537 ? -10.782 -13.165 18.348 1.00 89.38 537 ARG A CA 1
ATOM 4276 C C . ARG A 1 537 ? -11.787 -13.142 19.495 1.00 89.38 537 ARG A C 1
ATOM 4278 O O . ARG A 1 537 ? -11.377 -13.252 20.649 1.00 89.38 537 ARG A O 1
ATOM 4285 N N . CYS A 1 538 ? -13.079 -13.063 19.184 1.00 90.38 538 CYS A N 1
ATOM 4286 C CA . CYS A 1 538 ? -14.125 -12.999 20.200 1.00 90.38 538 CYS A CA 1
ATOM 4287 C C . CYS A 1 538 ? -14.541 -14.368 20.766 1.00 90.38 538 CYS A C 1
ATOM 4289 O O . CYS A 1 538 ? -15.318 -14.412 21.707 1.00 90.38 538 CYS A O 1
ATOM 4291 N N . HIS A 1 539 ? -13.969 -15.489 20.300 1.00 89.44 539 HIS A N 1
ATOM 4292 C CA . HIS A 1 539 ? -14.316 -16.831 20.805 1.00 89.44 539 HIS A CA 1
ATOM 4293 C C . HIS A 1 539 ? -14.036 -17.037 22.302 1.00 89.44 539 HIS A C 1
ATOM 4295 O O . HIS A 1 539 ? -14.593 -17.940 22.916 1.00 89.44 539 HIS A O 1
ATOM 4301 N N . LYS A 1 540 ? -13.126 -16.247 22.885 1.00 88.56 540 LYS A N 1
ATOM 4302 C CA . LYS A 1 540 ? -12.791 -16.309 24.318 1.00 88.56 540 LYS A CA 1
ATOM 4303 C C . LYS A 1 540 ? -13.718 -15.460 25.194 1.00 88.56 540 LYS A C 1
ATOM 4305 O O . LYS A 1 540 ? -13.554 -15.467 26.409 1.00 88.56 540 LYS A O 1
ATOM 4310 N N . PHE A 1 541 ? -14.615 -14.692 24.584 1.00 89.50 541 PHE A N 1
ATOM 4311 C CA . PHE A 1 541 ? -15.483 -13.727 25.247 1.00 89.50 541 PHE A CA 1
ATOM 4312 C C . PHE A 1 541 ? -16.903 -14.284 25.382 1.00 89.50 541 PHE A C 1
ATOM 4314 O O . PHE A 1 541 ? -17.262 -15.253 24.714 1.00 89.50 541 PHE A O 1
ATOM 4321 N N . ALA A 1 542 ? -17.704 -13.682 26.263 1.00 87.75 542 ALA A N 1
ATOM 4322 C CA . ALA A 1 542 ? -19.075 -14.122 26.504 1.00 87.75 542 ALA A CA 1
ATOM 4323 C C . ALA A 1 542 ? -19.981 -13.871 25.289 1.00 87.75 542 ALA A C 1
ATOM 4325 O O . ALA A 1 542 ? -20.871 -14.672 25.020 1.00 87.75 542 ALA A O 1
ATOM 4326 N N . GLY A 1 543 ? -19.739 -12.784 24.551 1.00 89.00 543 GLY A N 1
ATOM 4327 C CA . GLY A 1 543 ? -20.441 -12.467 23.311 1.00 89.00 543 GLY A CA 1
ATOM 4328 C C . GLY A 1 543 ? -19.624 -11.585 22.375 1.00 89.00 543 GLY A C 1
ATOM 4329 O O . GLY A 1 543 ? -18.510 -11.153 22.690 1.00 89.00 543 GLY A O 1
ATOM 4330 N N . GLU A 1 544 ? -20.195 -11.300 21.212 1.00 92.19 544 GLU A N 1
ATOM 4331 C CA . GLU A 1 544 ? -19.645 -10.366 20.235 1.00 92.19 544 GLU A CA 1
ATOM 4332 C C . GLU A 1 544 ? -20.713 -9.388 19.752 1.00 92.19 544 GLU A C 1
ATOM 4334 O O . GLU A 1 544 ? -21.883 -9.732 19.629 1.00 92.19 544 GLU A O 1
ATOM 4339 N N . ALA A 1 545 ? -20.312 -8.154 19.473 1.00 91.44 545 ALA A N 1
ATOM 4340 C CA . ALA A 1 545 ? -21.128 -7.167 18.790 1.00 91.44 545 ALA A CA 1
ATOM 4341 C C . ALA A 1 545 ? -20.521 -6.874 17.421 1.00 91.44 545 ALA A C 1
ATOM 4343 O O . ALA A 1 545 ? -19.321 -6.620 17.318 1.00 91.44 545 ALA A O 1
ATOM 4344 N N . ILE A 1 546 ? -21.344 -6.878 16.381 1.00 92.62 546 ILE A N 1
ATOM 4345 C CA . ILE A 1 546 ? -20.986 -6.372 15.060 1.00 92.62 546 ILE A CA 1
ATOM 4346 C C . ILE A 1 546 ? -21.620 -4.991 14.930 1.00 92.62 546 ILE A C 1
ATOM 4348 O O . ILE A 1 546 ? -22.833 -4.831 15.038 1.00 92.62 546 ILE A O 1
ATOM 4352 N N . LEU A 1 547 ? -20.766 -3.995 14.760 1.00 91.62 547 LEU A N 1
ATOM 4353 C CA . LEU A 1 547 ? -21.107 -2.609 14.516 1.00 91.62 547 LEU A CA 1
ATOM 4354 C C . LEU A 1 547 ? -21.100 -2.395 13.006 1.00 91.62 547 LEU A C 1
ATOM 4356 O O . LEU A 1 547 ? -20.080 -2.600 12.353 1.00 91.62 547 LEU A O 1
ATOM 4360 N N . GLU A 1 548 ? -22.245 -2.010 12.470 1.00 90.62 548 GLU A N 1
ATOM 4361 C CA . GLU A 1 548 ? -22.444 -1.648 11.077 1.00 90.62 548 GLU A CA 1
ATOM 4362 C C . GLU A 1 548 ? -22.639 -0.133 11.012 1.00 90.62 548 GLU A C 1
ATOM 4364 O O . GLU A 1 548 ? -23.679 0.393 11.418 1.00 90.62 548 GLU A O 1
ATOM 4369 N N . GLY A 1 549 ? -21.610 0.589 10.572 1.00 85.69 549 GLY A N 1
ATOM 4370 C CA . GLY A 1 549 ? -21.700 2.035 10.384 1.00 85.69 549 GLY A CA 1
ATOM 4371 C C . GLY A 1 549 ? -22.448 2.399 9.102 1.00 85.69 549 GLY A C 1
ATOM 4372 O O . GLY A 1 549 ? -22.759 1.548 8.264 1.00 85.69 549 GLY A O 1
ATOM 4373 N N . ARG A 1 550 ? -22.741 3.688 8.904 1.00 84.31 550 ARG A N 1
ATOM 4374 C CA . ARG A 1 550 ? -23.406 4.122 7.674 1.00 84.31 550 ARG A CA 1
ATOM 4375 C C . ARG A 1 550 ? -22.477 3.988 6.480 1.00 84.31 550 ARG A C 1
ATOM 4377 O O . ARG A 1 550 ? -21.393 4.575 6.439 1.00 84.31 550 ARG A O 1
ATOM 4384 N N . SER A 1 551 ? -22.948 3.251 5.480 1.00 73.19 551 SER A N 1
ATOM 4385 C CA . SER A 1 551 ? -22.430 3.350 4.121 1.00 73.19 551 SER A CA 1
ATOM 4386 C C . SER A 1 551 ? -22.835 4.693 3.511 1.00 73.19 551 SER A C 1
ATOM 4388 O O . SER A 1 551 ? -23.898 5.232 3.832 1.00 73.19 551 SER A O 1
ATOM 4390 N N . TYR A 1 552 ? -22.030 5.200 2.573 1.00 66.69 552 TYR A N 1
ATOM 4391 C CA . TYR A 1 552 ? -22.376 6.333 1.706 1.00 66.69 552 TYR A CA 1
ATOM 4392 C C . TYR A 1 552 ? -23.804 6.222 1.125 1.00 66.69 552 TYR A C 1
ATOM 4394 O O . TYR A 1 552 ? -24.486 7.228 0.936 1.00 66.69 552 TYR A O 1
ATOM 4402 N N . ILE A 1 553 ? -24.299 4.995 0.916 1.00 59.34 553 ILE A N 1
ATOM 4403 C CA . ILE A 1 553 ? -25.671 4.698 0.487 1.00 59.34 553 ILE A CA 1
ATOM 4404 C C . ILE A 1 553 ? -26.588 4.538 1.719 1.00 59.34 553 ILE A C 1
ATOM 4406 O O . ILE A 1 553 ? -27.014 3.441 2.065 1.00 59.34 553 ILE A O 1
ATOM 4410 N N . SER A 1 554 ? -26.829 5.657 2.407 1.00 57.84 554 SER A N 1
ATOM 4411 C CA . SER A 1 554 ? -27.939 5.978 3.330 1.00 57.84 554 SER A CA 1
ATOM 4412 C C . SER A 1 554 ? -28.671 4.835 4.074 1.00 57.84 554 SER A C 1
ATOM 4414 O O . SER A 1 554 ? -29.905 4.789 4.069 1.00 57.84 554 SER A O 1
ATOM 4416 N N . GLN A 1 555 ? -27.966 3.939 4.759 1.00 70.62 555 GLN A N 1
ATOM 4417 C CA . GLN A 1 555 ? -28.571 3.097 5.806 1.00 70.62 555 GLN A CA 1
ATOM 4418 C C . GLN A 1 555 ? -28.305 3.729 7.177 1.00 70.62 555 GLN A C 1
ATOM 4420 O O . GLN A 1 555 ? -27.338 4.473 7.273 1.00 70.62 555 GLN A O 1
ATOM 4425 N N . PRO A 1 556 ? -29.144 3.539 8.214 1.00 78.94 556 PRO A N 1
ATOM 4426 C CA . PRO A 1 556 ? -28.817 3.959 9.577 1.00 78.94 556 PRO A CA 1
ATOM 4427 C C . PRO A 1 556 ? -27.787 3.002 10.205 1.00 78.94 556 PRO A C 1
ATOM 4429 O O . PRO A 1 556 ? -27.825 1.811 9.893 1.00 78.94 556 PRO A O 1
ATOM 4432 N N . PRO A 1 557 ? -26.909 3.484 11.101 1.00 85.69 557 PRO A N 1
ATOM 4433 C CA . PRO A 1 557 ? -25.928 2.637 11.761 1.00 85.69 557 PRO A CA 1
ATOM 4434 C C . PRO A 1 557 ? -26.604 1.697 12.768 1.00 85.69 557 PRO A C 1
ATOM 4436 O O . PRO A 1 557 ? -27.566 2.065 13.455 1.00 85.69 557 PRO A O 1
ATOM 4439 N N . ARG A 1 558 ? -26.110 0.461 12.846 1.00 88.50 558 ARG A N 1
ATOM 4440 C CA . ARG A 1 558 ? -26.708 -0.646 13.603 1.00 88.50 558 ARG A CA 1
ATOM 4441 C C . ARG A 1 558 ? -25.648 -1.384 14.412 1.00 88.50 558 ARG A C 1
ATOM 4443 O O . ARG A 1 558 ? -24.503 -1.490 13.999 1.00 88.50 558 ARG A O 1
ATOM 4450 N N . ALA A 1 559 ? -26.040 -1.926 15.557 1.00 86.69 559 ALA A N 1
ATOM 4451 C CA . ALA A 1 559 ? -25.241 -2.876 16.322 1.00 86.69 559 ALA A CA 1
ATOM 4452 C C . ALA A 1 559 ? -26.026 -4.177 16.491 1.00 86.69 559 ALA A C 1
ATOM 4454 O O . ALA A 1 559 ? -27.120 -4.164 17.050 1.00 86.69 559 ALA A O 1
ATOM 4455 N N . SER A 1 560 ? -25.470 -5.297 16.044 1.00 86.62 560 SER A N 1
ATOM 4456 C CA . SER A 1 560 ? -26.008 -6.636 16.300 1.00 86.62 560 SER A CA 1
ATOM 4457 C C . SER A 1 560 ? -25.143 -7.341 17.340 1.00 86.62 560 SER A C 1
ATOM 4459 O O . SER A 1 560 ? -23.955 -7.563 17.111 1.00 86.62 560 SER A O 1
ATOM 4461 N N . LEU A 1 561 ? -25.717 -7.678 18.489 1.00 86.12 561 LEU A N 1
ATOM 4462 C CA . LEU A 1 561 ? -25.060 -8.420 19.559 1.00 86.12 561 LEU A CA 1
ATOM 4463 C C . LEU A 1 561 ? -25.441 -9.888 19.434 1.00 86.12 561 LEU A C 1
ATOM 4465 O O . LEU A 1 561 ? -26.624 -10.201 19.404 1.00 86.12 561 LEU A O 1
ATOM 4469 N N . SER A 1 562 ? -24.451 -10.770 19.425 1.00 84.81 562 SER A N 1
ATOM 4470 C CA . SER A 1 562 ? -24.616 -12.215 19.359 1.00 84.81 562 SER A CA 1
ATOM 4471 C C . SER A 1 562 ? -23.938 -12.880 20.553 1.00 84.81 562 SER A C 1
ATOM 4473 O O . SER A 1 562 ? -22.766 -12.627 20.849 1.00 84.81 562 SER A O 1
ATOM 4475 N N . TYR A 1 563 ? -24.687 -13.739 21.241 1.00 79.81 563 TYR A N 1
ATOM 4476 C CA . TYR A 1 563 ? -24.210 -14.539 22.363 1.00 79.81 563 TYR A CA 1
ATOM 4477 C C . TYR A 1 563 ? -24.372 -16.032 22.037 1.00 79.81 563 TYR A C 1
ATOM 4479 O O . TYR A 1 563 ? -25.507 -16.500 21.876 1.00 79.81 563 TYR A O 1
ATOM 4487 N N . PRO A 1 564 ? -23.276 -16.809 21.940 1.00 71.00 564 PRO A N 1
ATOM 4488 C CA . PRO A 1 564 ? -23.369 -18.244 21.705 1.00 71.00 564 PRO A CA 1
ATOM 4489 C C . PRO A 1 564 ? -24.032 -18.939 22.904 1.00 71.00 564 PRO A C 1
ATOM 4491 O O . PRO A 1 564 ? -23.612 -18.762 24.049 1.00 71.00 564 PRO A O 1
ATOM 4494 N N . ARG A 1 565 ? -25.068 -19.758 22.663 1.00 64.12 565 ARG A N 1
ATOM 4495 C CA . ARG A 1 565 ? -25.655 -20.602 23.717 1.00 64.12 565 ARG A CA 1
ATOM 4496 C C . ARG A 1 565 ? -24.631 -21.646 24.163 1.00 64.12 565 ARG A C 1
ATOM 4498 O O . ARG A 1 565 ? -24.072 -22.371 23.346 1.00 64.12 565 ARG A O 1
ATOM 4505 N N . LEU A 1 566 ? -24.457 -21.778 25.478 1.00 55.78 566 LEU A N 1
ATOM 4506 C CA . LEU A 1 566 ? -23.628 -22.815 26.111 1.00 55.78 566 LEU A CA 1
ATOM 4507 C C . LEU A 1 566 ? -24.131 -24.251 25.836 1.00 55.78 566 LEU A C 1
ATOM 4509 O O . LEU A 1 566 ? -23.399 -25.209 26.070 1.00 55.78 566 LEU A O 1
ATOM 4513 N N . THR A 1 567 ? -25.353 -24.418 25.318 1.00 44.91 567 THR A N 1
ATOM 4514 C CA . THR A 1 567 ? -25.983 -25.714 25.032 1.00 44.91 567 THR A CA 1
ATOM 4515 C C . THR A 1 567 ? -26.633 -25.726 23.642 1.00 44.91 567 THR A C 1
ATOM 4517 O O . THR A 1 567 ? -27.718 -25.189 23.454 1.00 44.91 567 THR A O 1
ATOM 4520 N N . SER A 1 568 ? -25.936 -26.325 22.665 1.00 45.22 568 SER A N 1
ATOM 4521 C CA . SER A 1 568 ? -26.433 -26.929 21.405 1.00 45.22 568 SER A CA 1
ATOM 4522 C C . SER A 1 568 ? -27.689 -26.335 20.724 1.00 45.22 568 SER A C 1
ATOM 4524 O O . SER A 1 568 ? -28.524 -27.094 20.233 1.00 45.22 568 SER A O 1
ATOM 4526 N N . GLY A 1 569 ? -27.841 -25.012 20.671 1.00 53.31 569 GLY A N 1
ATOM 4527 C CA . GLY A 1 569 ? -28.950 -24.328 19.999 1.00 53.31 569 GLY A CA 1
ATOM 4528 C C . GLY A 1 569 ? -28.516 -22.986 19.411 1.00 53.31 569 GLY A C 1
ATOM 4529 O O . GLY A 1 569 ? -27.413 -22.521 19.705 1.00 53.31 569 GLY A O 1
ATOM 4530 N N . ASP A 1 570 ? -29.385 -22.380 18.596 1.00 57.94 570 ASP A N 1
ATOM 4531 C CA . ASP A 1 570 ? -29.148 -21.070 17.976 1.00 57.94 570 ASP A CA 1
ATOM 4532 C C . ASP A 1 570 ? -28.867 -19.998 19.046 1.00 57.94 570 ASP A C 1
ATOM 4534 O O . ASP A 1 570 ? -29.496 -19.972 20.111 1.00 57.94 570 ASP A O 1
ATOM 4538 N N . GLY A 1 571 ? -27.854 -19.161 18.794 1.00 65.56 571 GLY A N 1
ATOM 4539 C CA . GLY A 1 571 ? -27.426 -18.087 19.695 1.00 65.56 571 GLY A CA 1
ATOM 4540 C C . GLY A 1 571 ? -28.509 -17.027 19.907 1.00 65.56 571 GLY A C 1
ATOM 4541 O O . GLY A 1 571 ? -29.473 -16.941 19.150 1.00 65.56 571 GLY A O 1
ATOM 4542 N N . ILE A 1 572 ? -28.357 -16.217 20.955 1.00 73.50 572 ILE A N 1
ATOM 4543 C CA . ILE A 1 572 ? -29.265 -15.091 21.207 1.00 73.50 572 ILE A CA 1
ATOM 4544 C C . ILE A 1 572 ? -28.727 -13.875 20.459 1.00 73.50 572 ILE A C 1
ATOM 4546 O O . ILE A 1 572 ? -27.571 -13.498 20.669 1.00 73.50 572 ILE A O 1
ATOM 4550 N N . GLU A 1 573 ? -29.565 -13.262 19.624 1.00 77.81 573 GLU A N 1
ATOM 4551 C CA . GLU A 1 573 ? -29.214 -12.071 18.855 1.00 77.81 573 GLU A CA 1
ATOM 4552 C C . GLU A 1 573 ? -30.089 -10.872 19.247 1.00 77.81 573 GLU A C 1
ATOM 4554 O O . GLU A 1 573 ? -31.320 -10.942 19.235 1.00 77.81 573 GLU A O 1
ATOM 4559 N N . TYR A 1 574 ? -29.448 -9.753 19.583 1.00 80.38 574 TYR A N 1
ATOM 4560 C CA . TYR A 1 574 ? -30.106 -8.476 19.855 1.00 80.38 574 TYR A CA 1
ATOM 4561 C C . TYR A 1 574 ? -29.658 -7.438 18.840 1.00 80.38 574 TYR A C 1
ATOM 4563 O O . TYR A 1 574 ? -28.468 -7.306 18.571 1.00 80.38 574 TYR A O 1
ATOM 4571 N N . GLN A 1 575 ? -30.594 -6.646 18.328 1.00 85.19 575 GLN A N 1
ATOM 4572 C CA . GLN A 1 575 ? -30.279 -5.560 17.409 1.00 85.19 575 GLN A CA 1
ATOM 4573 C C . GLN A 1 575 ? -30.562 -4.215 18.070 1.00 85.19 575 GLN A C 1
ATOM 4575 O O . GLN A 1 575 ? -31.658 -3.984 18.571 1.00 85.19 575 GLN A O 1
ATOM 4580 N N . TYR A 1 576 ? -29.585 -3.316 18.029 1.00 87.31 576 TYR A N 1
ATOM 4581 C CA . TYR A 1 576 ? -29.712 -1.923 18.432 1.00 87.31 576 TYR A CA 1
ATOM 4582 C C . TYR A 1 576 ? -29.500 -1.013 17.227 1.00 87.31 576 TYR A C 1
ATOM 4584 O O . TYR A 1 576 ? -28.692 -1.297 16.341 1.00 87.31 576 TYR A O 1
ATOM 4592 N N . ILE A 1 577 ? -30.231 0.092 17.194 1.00 89.00 577 ILE A N 1
ATOM 4593 C CA . ILE A 1 577 ? -30.169 1.093 16.133 1.00 89.00 577 ILE A CA 1
ATOM 4594 C C . ILE A 1 577 ? -29.706 2.401 16.759 1.00 89.00 577 ILE A C 1
ATOM 4596 O O . ILE A 1 577 ? -30.208 2.803 17.809 1.00 89.00 577 ILE A O 1
ATOM 4600 N N . LEU A 1 578 ? -28.739 3.057 16.121 1.00 89.69 578 LEU A N 1
ATOM 4601 C CA . LEU A 1 578 ? -28.243 4.351 16.560 1.00 89.69 578 LEU A CA 1
ATOM 4602 C C . LEU A 1 578 ? -28.871 5.457 15.703 1.00 89.69 578 LEU A C 1
ATOM 4604 O O . LEU A 1 578 ? -28.552 5.617 14.526 1.00 89.69 578 LEU A O 1
ATOM 4608 N N . ASN A 1 579 ? -29.761 6.233 16.314 1.00 88.00 579 ASN A N 1
ATOM 4609 C CA . ASN A 1 579 ? -30.485 7.327 15.677 1.00 88.00 579 ASN A CA 1
ATOM 4610 C C . ASN A 1 579 ? -29.888 8.685 16.069 1.00 88.00 579 ASN A C 1
ATOM 4612 O O . ASN A 1 579 ? -29.504 8.904 17.217 1.00 88.00 579 ASN A O 1
ATOM 4616 N N . SER A 1 580 ? -29.850 9.626 15.125 1.00 84.69 580 SER A N 1
ATOM 4617 C CA . SER A 1 580 ? -29.486 11.025 15.386 1.00 84.69 580 SER A CA 1
ATOM 4618 C C . SER A 1 580 ? -30.738 11.903 15.331 1.00 84.69 580 SER A C 1
ATOM 4620 O O . SER A 1 580 ? -31.319 12.066 14.257 1.00 84.69 580 SER A O 1
ATOM 4622 N N . HIS A 1 581 ? -31.152 12.485 16.459 1.00 75.00 581 HIS A N 1
ATOM 4623 C CA . HIS A 1 581 ? -32.298 13.409 16.503 1.00 75.00 581 HIS A CA 1
ATOM 4624 C C . HIS A 1 581 ? -31.889 14.859 16.196 1.00 75.00 581 HIS A C 1
ATOM 4626 O O . HIS A 1 581 ? -32.660 15.619 15.610 1.00 75.00 581 HIS A O 1
ATOM 4632 N N . ARG A 1 582 ? -30.670 15.244 16.593 1.00 71.38 582 ARG A N 1
ATOM 4633 C CA . ARG A 1 582 ? -29.996 16.522 16.298 1.00 71.38 582 ARG A CA 1
ATOM 4634 C C . ARG A 1 582 ? -28.517 16.239 16.006 1.00 71.38 582 ARG A C 1
ATOM 4636 O O . ARG A 1 582 ? -28.079 15.110 16.198 1.00 71.38 582 ARG A O 1
ATOM 4643 N N . SER A 1 583 ? -27.742 17.240 15.574 1.00 71.25 583 SER A N 1
ATOM 4644 C CA . SER A 1 583 ? -26.292 17.086 15.330 1.00 71.25 583 SER A CA 1
ATOM 4645 C C . SER A 1 583 ? -25.544 16.463 16.515 1.00 71.25 583 SER A C 1
ATOM 4647 O O . SER A 1 583 ? -24.665 15.626 16.314 1.00 71.25 583 SER A O 1
ATOM 4649 N N . ASP A 1 584 ? -25.952 16.819 17.735 1.00 85.00 584 ASP A N 1
ATOM 4650 C CA . ASP A 1 584 ? -25.195 16.533 18.959 1.00 85.00 584 ASP A CA 1
ATOM 4651 C C . ASP A 1 584 ? -25.932 15.604 19.936 1.00 85.00 584 ASP A C 1
ATOM 4653 O O . ASP A 1 584 ? -25.390 15.274 20.986 1.00 85.00 584 ASP A O 1
ATOM 4657 N N . ILE A 1 585 ? -27.148 15.156 19.593 1.00 89.44 585 ILE A N 1
ATOM 4658 C CA . ILE A 1 585 ? -27.935 14.226 20.418 1.00 89.44 585 ILE A CA 1
ATOM 4659 C C . ILE A 1 585 ? -28.192 12.950 19.631 1.00 89.44 585 ILE A C 1
ATOM 4661 O O . ILE A 1 585 ? -28.852 12.965 18.583 1.00 89.44 585 ILE A O 1
ATOM 4665 N N . TRP A 1 586 ? -27.696 11.850 20.183 1.00 91.38 586 TRP A N 1
ATOM 4666 C CA . TRP A 1 586 ? -27.778 10.524 19.591 1.00 91.38 586 TRP A CA 1
ATOM 4667 C C . TRP A 1 586 ? -28.448 9.562 20.554 1.00 91.38 586 TRP A C 1
ATOM 4669 O O . TRP A 1 586 ? -28.314 9.686 21.770 1.00 91.38 586 TRP A O 1
ATOM 4679 N N . THR A 1 587 ? -29.185 8.600 20.022 1.00 91.81 587 THR A N 1
ATOM 4680 C CA . THR A 1 587 ? -29.924 7.641 20.836 1.00 91.81 587 THR A CA 1
ATOM 4681 C C . THR A 1 587 ? -29.688 6.241 20.306 1.00 91.81 587 THR A C 1
ATOM 4683 O O . THR A 1 587 ? -29.932 5.967 19.135 1.00 91.81 587 THR A O 1
ATOM 4686 N N . LEU A 1 588 ? -29.166 5.371 21.169 1.00 91.81 588 LEU A N 1
ATOM 4687 C CA . LEU A 1 588 ? -29.059 3.941 20.915 1.00 91.81 588 LEU A CA 1
ATOM 4688 C C . LEU A 1 588 ? -30.333 3.288 21.440 1.00 91.81 588 LEU A C 1
ATOM 4690 O O . LEU A 1 588 ? -30.593 3.337 22.641 1.00 91.81 588 LEU A O 1
ATOM 4694 N N . GLU A 1 589 ? -31.121 2.688 20.560 1.00 89.94 589 GLU A N 1
ATOM 4695 C CA . GLU A 1 589 ? -32.415 2.097 20.896 1.00 89.94 589 GLU A CA 1
ATOM 4696 C C . GLU A 1 589 ? -32.436 0.624 20.516 1.00 89.94 589 GLU A C 1
ATOM 4698 O O . GLU A 1 589 ? -31.898 0.236 19.478 1.00 89.94 589 GLU A O 1
ATOM 4703 N N . LEU A 1 590 ? -33.062 -0.203 21.351 1.00 85.50 590 LEU A N 1
ATOM 4704 C CA . LEU A 1 590 ? -33.341 -1.591 21.007 1.00 85.50 590 LEU A CA 1
ATOM 4705 C C . LEU A 1 590 ? -34.277 -1.612 19.788 1.00 85.50 590 LEU A C 1
ATOM 4707 O O . LEU A 1 590 ? -35.372 -1.048 19.828 1.00 85.50 590 LEU A O 1
ATOM 4711 N N . GLY A 1 591 ? -33.825 -2.227 18.696 1.00 74.62 591 GLY A N 1
ATOM 4712 C CA . GLY A 1 591 ? -34.600 -2.368 17.470 1.00 74.62 591 GLY A CA 1
ATOM 4713 C C . GLY A 1 591 ? -35.820 -3.267 17.671 1.00 74.62 591 GLY A C 1
ATOM 4714 O O . GLY A 1 591 ? -35.867 -4.073 18.600 1.00 74.62 591 GLY A O 1
ATOM 4715 N N . ASN A 1 592 ? -36.804 -3.151 16.775 1.00 63.12 592 ASN A N 1
ATOM 4716 C CA . ASN A 1 592 ? -37.958 -4.053 16.720 1.00 63.12 592 ASN A CA 1
ATOM 4717 C C . ASN A 1 592 ? -37.505 -5.456 16.275 1.00 63.12 592 ASN A C 1
ATOM 4719 O O . ASN A 1 592 ? -37.738 -5.851 15.134 1.00 63.12 592 ASN A O 1
ATOM 4723 N N . SER A 1 593 ? -36.828 -6.212 17.139 1.00 49.72 593 SER A N 1
ATOM 4724 C CA . SER A 1 593 ? -36.677 -7.644 16.922 1.00 49.72 593 SER A CA 1
ATOM 4725 C C . SER A 1 593 ? -37.972 -8.333 17.348 1.00 49.72 593 SER A C 1
ATOM 4727 O O . SER A 1 593 ? -38.530 -8.077 18.416 1.00 49.72 593 SER A O 1
ATOM 4729 N N . SER A 1 594 ? -38.450 -9.244 16.509 1.00 42.12 594 SER A N 1
ATOM 4730 C CA . SER A 1 594 ? -39.607 -10.124 16.727 1.00 42.12 594 SER A CA 1
ATOM 4731 C C . SER A 1 594 ? -39.453 -11.091 17.917 1.00 42.12 594 SER A C 1
ATOM 4733 O O . SER A 1 594 ? -40.212 -12.044 18.034 1.00 42.12 594 SER A O 1
ATOM 4735 N N . PHE A 1 595 ? -38.460 -10.876 18.786 1.00 47.44 595 PHE A N 1
ATOM 4736 C CA . PHE A 1 595 ? -38.106 -11.734 19.918 1.00 47.44 595 PHE A CA 1
ATOM 4737 C C . PHE A 1 595 ? -38.597 -11.203 21.270 1.00 47.44 595 PHE A C 1
ATOM 4739 O O . PHE A 1 595 ? -38.581 -11.941 22.250 1.00 47.44 595 PHE A O 1
ATOM 4746 N N . ILE A 1 596 ? -39.075 -9.953 21.338 1.00 48.50 596 ILE A N 1
ATOM 4747 C CA . ILE A 1 596 ? -39.701 -9.417 22.563 1.00 48.50 596 ILE A CA 1
ATOM 4748 C C . ILE A 1 596 ? -41.007 -10.180 22.888 1.00 48.50 596 ILE A C 1
ATOM 4750 O O . ILE A 1 596 ? -41.435 -10.206 24.038 1.00 48.50 596 ILE A O 1
ATOM 4754 N N . GLU A 1 597 ? -41.608 -10.867 21.909 1.00 44.03 597 GLU A N 1
ATOM 4755 C CA . GLU A 1 597 ? -42.854 -11.626 22.091 1.00 44.03 597 GLU A CA 1
ATOM 4756 C C . GLU A 1 597 ? -42.669 -13.044 22.667 1.00 44.03 597 GLU A C 1
ATOM 4758 O O . GLU A 1 597 ? -43.648 -13.643 23.108 1.00 44.03 597 GLU A O 1
ATOM 4763 N N . SER A 1 598 ? -41.443 -13.578 22.752 1.00 43.69 598 SER A N 1
ATOM 4764 C CA . SER A 1 598 ? -41.175 -14.868 23.406 1.00 43.69 598 SER A CA 1
ATOM 4765 C C . SER A 1 598 ? -40.243 -14.679 24.603 1.00 43.69 598 SER A C 1
ATOM 4767 O O . SER A 1 598 ? -39.023 -14.644 24.458 1.00 43.69 598 SER A O 1
ATOM 4769 N N . MET A 1 599 ? -40.834 -14.575 25.795 1.00 46.81 599 MET A N 1
ATOM 4770 C CA . MET A 1 599 ? -40.214 -14.422 27.125 1.00 46.81 599 MET A CA 1
ATOM 4771 C C . MET A 1 599 ? -39.239 -15.554 27.560 1.00 46.81 599 MET A C 1
ATOM 4773 O O . MET A 1 599 ? -39.020 -15.757 28.748 1.00 46.81 599 MET A O 1
ATOM 4777 N N . GLU A 1 600 ? -38.609 -16.289 26.641 1.00 52.06 600 GLU A N 1
ATOM 4778 C CA . GLU A 1 600 ? -37.666 -17.384 26.935 1.00 52.06 600 GLU A CA 1
ATOM 4779 C C . GLU A 1 600 ? -36.188 -16.968 26.767 1.00 52.06 600 GLU A C 1
ATOM 4781 O O . GLU A 1 600 ? -35.366 -17.708 26.219 1.00 52.06 600 GLU A O 1
ATOM 4786 N N . SER A 1 601 ? -35.810 -15.775 27.242 1.00 54.25 601 SER A N 1
ATOM 4787 C CA . SER A 1 601 ? -34.386 -15.470 27.449 1.00 54.25 601 SER A CA 1
ATOM 4788 C C . SER A 1 601 ? -33.925 -16.088 28.777 1.00 54.25 601 SER A C 1
ATOM 4790 O O . SER A 1 601 ? -34.574 -15.850 29.795 1.00 54.25 601 SER A O 1
ATOM 4792 N N . PRO A 1 602 ? -32.793 -16.818 28.822 1.00 58.16 602 PRO A N 1
ATOM 4793 C CA . PRO A 1 602 ? -32.194 -17.287 30.071 1.00 58.16 602 PRO A CA 1
ATOM 4794 C C . PRO A 1 602 ? -31.976 -16.138 31.067 1.00 58.16 602 PRO A C 1
ATOM 4796 O O . PRO A 1 602 ? -31.649 -15.013 30.662 1.00 58.16 602 PRO A O 1
ATOM 4799 N N . GLU A 1 603 ? -32.126 -16.423 32.365 1.00 57.44 603 GLU A N 1
ATOM 4800 C CA . GLU A 1 603 ? -31.865 -15.457 33.439 1.00 57.44 603 GLU A CA 1
ATOM 4801 C C . GLU A 1 603 ? -30.471 -14.821 33.278 1.00 57.44 603 GLU A C 1
ATOM 4803 O O . GLU A 1 603 ? -29.469 -15.508 33.078 1.00 57.44 603 GLU A O 1
ATOM 4808 N N . GLY A 1 604 ? -30.410 -13.487 33.334 1.00 59.97 604 GLY A N 1
ATOM 4809 C CA . GLY A 1 604 ? -29.168 -12.711 33.216 1.00 59.97 604 GLY A CA 1
ATOM 4810 C C . GLY A 1 604 ? -28.789 -12.239 31.804 1.00 59.97 604 GLY A C 1
ATOM 4811 O O . GLY A 1 604 ? -27.918 -11.381 31.692 1.00 59.97 604 GLY A O 1
ATOM 4812 N N . PHE A 1 605 ? -29.454 -12.716 30.743 1.00 62.47 605 PHE A N 1
ATOM 4813 C CA . PHE A 1 605 ? -29.190 -12.285 29.354 1.00 62.47 605 PHE A CA 1
ATOM 4814 C C . PHE A 1 605 ? -30.261 -11.366 28.753 1.00 62.47 605 PHE A C 1
ATOM 4816 O O . PHE A 1 605 ? -30.134 -10.966 27.596 1.00 62.47 605 PHE A O 1
ATOM 4823 N N . TYR A 1 606 ? -31.285 -10.995 29.528 1.00 67.12 606 TYR A N 1
ATOM 4824 C CA . TYR A 1 606 ? -32.298 -10.030 29.101 1.00 67.12 606 TYR A CA 1
ATOM 4825 C C . TYR A 1 606 ? -31.717 -8.603 29.079 1.00 67.12 606 TYR A C 1
ATOM 4827 O O . TYR A 1 606 ? -31.181 -8.155 30.101 1.00 67.12 606 TYR A O 1
ATOM 4835 N N . PRO A 1 607 ? -31.830 -7.855 27.964 1.00 66.06 607 PRO A N 1
ATOM 4836 C CA . PRO A 1 607 ? -31.357 -6.483 27.896 1.00 66.06 607 PRO A CA 1
ATOM 4837 C C . PRO A 1 607 ? -32.236 -5.604 28.785 1.00 66.06 607 PRO A C 1
ATOM 4839 O O . PRO A 1 607 ? -33.322 -5.169 28.409 1.00 66.06 607 PRO A O 1
ATOM 4842 N N . SER A 1 608 ? -31.754 -5.315 29.993 1.00 72.19 608 SER A N 1
ATOM 4843 C CA . SER A 1 608 ? -32.486 -4.455 30.932 1.00 72.19 608 SER A CA 1
ATOM 4844 C C . SER A 1 608 ? -32.620 -3.006 30.444 1.00 72.19 608 SER A C 1
ATOM 4846 O O . SER A 1 608 ? -33.429 -2.254 30.981 1.00 72.19 608 SER A O 1
ATOM 4848 N N . VAL A 1 609 ? -31.855 -2.618 29.416 1.00 81.88 609 VAL A N 1
ATOM 4849 C CA . VAL A 1 609 ? -31.793 -1.268 28.850 1.00 81.88 609 VAL A CA 1
ATOM 4850 C C . VAL A 1 609 ? -32.507 -1.228 27.502 1.00 81.88 609 VAL A C 1
ATOM 4852 O O . VAL A 1 609 ? -32.133 -1.942 26.570 1.00 81.88 609 VAL A O 1
ATOM 4855 N N . ARG A 1 610 ? -33.506 -0.347 27.391 1.00 84.88 610 ARG A N 1
ATOM 4856 C CA . ARG A 1 610 ? -34.276 -0.123 26.162 1.00 84.88 610 ARG A CA 1
ATOM 4857 C C . ARG A 1 610 ? -33.637 0.925 25.269 1.00 84.88 610 ARG A C 1
ATOM 4859 O O . ARG A 1 610 ? -33.554 0.726 24.061 1.00 84.88 610 ARG A O 1
ATOM 4866 N N . SER A 1 611 ? -33.230 2.045 25.856 1.00 90.00 611 SER A N 1
ATOM 4867 C CA . SER A 1 611 ? -32.589 3.125 25.117 1.00 90.00 611 SER A CA 1
ATOM 4868 C C . SER A 1 611 ? -31.573 3.877 25.962 1.00 90.00 611 SER A C 1
ATOM 4870 O O . SER A 1 611 ? -31.702 3.970 27.185 1.00 90.00 611 SER A O 1
ATOM 4872 N N . ILE A 1 612 ? -30.554 4.409 25.291 1.00 93.38 612 ILE A N 1
ATOM 4873 C CA . ILE A 1 612 ? -29.513 5.255 25.871 1.00 93.38 612 ILE A CA 1
ATOM 4874 C C . ILE A 1 612 ? -29.412 6.516 25.024 1.00 93.38 612 ILE A C 1
ATOM 4876 O O . ILE A 1 612 ? -29.214 6.438 23.814 1.00 93.38 612 ILE A O 1
ATOM 4880 N N . VAL A 1 613 ? -29.545 7.674 25.659 1.00 94.50 613 VAL A N 1
ATOM 4881 C CA . VAL A 1 613 ? -29.381 8.989 25.040 1.00 94.50 613 VAL A CA 1
ATOM 4882 C C . VAL A 1 613 ? -27.986 9.508 25.367 1.00 94.50 613 VAL A C 1
ATOM 4884 O O . VAL A 1 613 ? -27.597 9.524 26.534 1.00 94.50 613 VAL A O 1
ATOM 4887 N N . TYR A 1 614 ? -27.264 9.956 24.344 1.00 94.38 614 TYR A N 1
ATOM 4888 C CA . TYR A 1 614 ? -25.950 10.584 24.428 1.00 94.38 614 TYR A CA 1
ATOM 4889 C C . TYR A 1 614 ? -26.064 12.050 24.011 1.00 94.38 614 TYR A C 1
ATOM 4891 O O . TYR A 1 614 ? -26.488 12.342 22.890 1.00 94.38 614 TYR A O 1
ATOM 4899 N N . ASP A 1 615 ? -25.660 12.954 24.899 1.00 93.50 615 ASP A N 1
ATOM 4900 C CA . ASP A 1 615 ? -25.527 14.382 24.623 1.00 93.50 615 ASP A CA 1
ATOM 4901 C C . ASP A 1 615 ? -24.040 14.737 24.500 1.00 93.50 615 ASP A C 1
ATOM 4903 O O . ASP A 1 615 ? -23.283 14.689 25.474 1.00 93.50 615 ASP A O 1
ATOM 4907 N N . PHE A 1 616 ? -23.606 15.069 23.285 1.00 90.50 6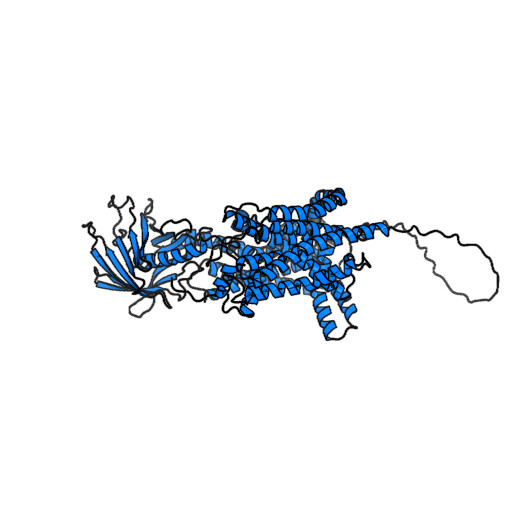16 PHE A N 1
ATOM 4908 C CA . PHE A 1 616 ? -22.213 15.399 22.985 1.00 90.50 616 PHE A CA 1
ATOM 4909 C C . PHE A 1 616 ? -21.834 16.856 23.289 1.00 90.50 616 PHE A C 1
ATOM 4911 O O . PHE A 1 616 ? -20.640 17.162 23.227 1.00 90.50 616 PHE A O 1
ATOM 4918 N N . ASN A 1 617 ? -22.793 17.731 23.619 1.00 90.56 617 ASN A N 1
ATOM 4919 C CA . ASN A 1 617 ? -22.501 19.098 24.061 1.00 90.56 617 ASN A CA 1
ATOM 4920 C C . ASN A 1 617 ? -21.999 19.093 25.505 1.00 90.56 617 ASN A C 1
ATOM 4922 O O . ASN A 1 617 ? -20.947 19.659 25.797 1.00 90.56 617 ASN A O 1
ATOM 4926 N N . ASP A 1 618 ? -22.708 18.372 26.375 1.00 90.19 618 ASP A N 1
ATOM 4927 C CA . ASP A 1 618 ? -22.363 18.262 27.797 1.00 90.19 618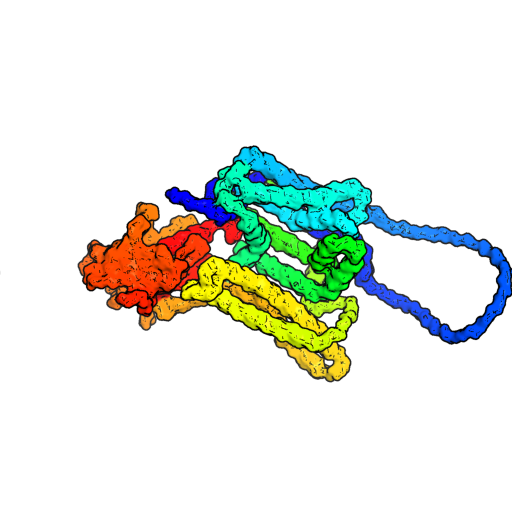 ASP A CA 1
ATOM 4928 C C . ASP A 1 618 ? -21.518 17.011 28.111 1.00 90.19 618 ASP A C 1
ATOM 4930 O O . ASP A 1 618 ? -21.073 16.813 29.241 1.00 90.19 618 ASP A O 1
ATOM 4934 N N . ASN A 1 619 ? -21.279 16.156 27.108 1.00 92.75 619 ASN A N 1
ATOM 4935 C CA . ASN A 1 619 ? -20.690 14.818 27.236 1.00 92.75 619 ASN A CA 1
ATOM 4936 C C . ASN A 1 619 ? -21.384 13.956 28.311 1.00 92.75 619 ASN A C 1
ATOM 4938 O O . ASN A 1 619 ? -20.735 13.273 29.112 1.00 92.75 619 ASN A O 1
ATOM 4942 N N . THR A 1 620 ? -22.717 13.989 28.336 1.00 94.50 620 THR A N 1
ATOM 4943 C CA . THR A 1 620 ? -23.538 13.235 29.291 1.00 94.50 620 THR A CA 1
ATOM 4944 C C . THR A 1 620 ? -24.308 12.116 28.610 1.00 94.50 620 THR A C 1
ATOM 4946 O O . THR A 1 620 ? -24.546 12.126 27.402 1.00 94.50 620 THR A O 1
ATOM 4949 N N . MET A 1 621 ? -24.684 11.107 29.388 1.00 94.50 621 MET A N 1
ATOM 4950 C CA . MET A 1 621 ? -25.538 10.024 28.923 1.00 94.50 621 MET A CA 1
ATOM 4951 C C . MET A 1 621 ? -26.607 9.687 29.954 1.00 94.50 621 MET A C 1
ATOM 4953 O O . MET A 1 621 ? -26.392 9.813 31.161 1.00 94.50 621 MET A O 1
ATOM 4957 N N . SER A 1 622 ? -27.757 9.231 29.478 1.00 94.12 622 SER A N 1
ATOM 4958 C CA . SER A 1 622 ? -28.848 8.745 30.323 1.00 94.12 622 SER A CA 1
ATOM 4959 C C . SER A 1 622 ? -29.510 7.539 29.676 1.00 94.12 622 SER A C 1
ATOM 4961 O O . SER A 1 622 ? -29.547 7.443 28.451 1.00 94.12 622 SER A O 1
ATOM 4963 N N . ALA A 1 623 ? -30.011 6.603 30.481 1.00 92.31 623 ALA A N 1
ATOM 4964 C CA . ALA A 1 623 ? -30.652 5.399 29.965 1.00 92.31 623 ALA A CA 1
ATOM 4965 C C . ALA A 1 623 ? -32.032 5.151 30.566 1.00 92.31 623 ALA A C 1
ATOM 4967 O O . ALA A 1 623 ? -32.291 5.416 31.746 1.00 92.31 623 ALA A O 1
ATOM 4968 N N . MET A 1 624 ? -32.887 4.575 29.728 1.00 90.62 624 MET A N 1
ATOM 4969 C CA . MET A 1 624 ? -34.218 4.103 30.067 1.00 90.62 624 MET A CA 1
ATOM 4970 C C . MET A 1 624 ? -34.221 2.575 30.075 1.00 90.62 624 MET A C 1
ATOM 4972 O O . MET A 1 624 ? -33.858 1.933 29.084 1.00 90.62 624 MET A O 1
ATOM 4976 N N . CYS A 1 625 ? -34.645 1.988 31.188 1.00 86.25 625 CYS A N 1
ATOM 4977 C CA . CYS A 1 625 ? -34.711 0.544 31.375 1.00 86.25 625 CYS A CA 1
ATOM 4978 C C . CYS A 1 625 ? -36.147 0.031 31.302 1.00 86.25 625 CYS A C 1
ATOM 4980 O O . CYS A 1 625 ? -37.092 0.780 31.547 1.00 86.25 625 CYS A O 1
ATOM 4982 N N . MET A 1 626 ? -36.299 -1.259 31.003 1.00 78.75 626 MET A N 1
ATOM 4983 C CA . MET A 1 626 ? -37.566 -1.978 31.172 1.00 78.75 626 MET A CA 1
ATOM 4984 C C . MET A 1 626 ? -37.518 -2.827 32.439 1.00 78.75 626 MET A C 1
ATOM 4986 O O . MET A 1 626 ? -36.475 -3.385 32.782 1.00 78.75 626 MET A O 1
ATOM 4990 N N . ALA A 1 627 ? -38.650 -2.921 33.132 1.00 68.81 627 ALA A N 1
ATOM 4991 C CA . ALA A 1 627 ? -38.832 -3.899 34.197 1.00 68.81 627 ALA A CA 1
ATOM 4992 C C . ALA A 1 627 ? -39.403 -5.185 33.588 1.00 68.81 627 ALA A C 1
ATOM 4994 O O . ALA A 1 627 ? -40.153 -5.112 32.618 1.00 68.81 627 ALA A O 1
ATOM 4995 N N . MET A 1 628 ? -39.093 -6.345 34.177 1.00 63.62 628 MET A N 1
ATOM 4996 C CA . MET A 1 628 ? -39.688 -7.633 33.771 1.00 63.62 628 MET A CA 1
ATOM 4997 C C . MET A 1 628 ? -41.229 -7.588 33.786 1.00 63.62 628 MET A C 1
ATOM 4999 O O . MET A 1 628 ? -41.868 -8.188 32.929 1.00 63.62 628 MET A O 1
ATOM 5003 N N . ASP A 1 629 ? -41.807 -6.799 34.701 1.00 64.31 629 ASP A N 1
ATOM 5004 C CA . ASP A 1 629 ? -43.253 -6.751 34.955 1.00 64.31 629 ASP A CA 1
ATOM 5005 C C . ASP A 1 629 ? -43.954 -5.515 34.353 1.00 64.31 629 ASP A C 1
ATOM 5007 O O . ASP A 1 629 ? -45.153 -5.319 34.551 1.00 64.31 629 ASP A O 1
ATOM 5011 N N . SER A 1 630 ? -43.228 -4.635 33.646 1.00 64.56 630 SER A N 1
ATOM 5012 C CA . SER A 1 630 ? -43.788 -3.391 33.096 1.00 64.56 630 SER A CA 1
ATOM 5013 C C . SER A 1 630 ? -43.173 -3.010 31.751 1.00 64.56 630 SER A C 1
ATOM 5015 O O . SER A 1 630 ? -41.962 -2.844 31.616 1.00 64.56 630 SER A O 1
ATOM 5017 N N . LEU A 1 631 ? -44.049 -2.764 30.773 1.00 68.19 631 LEU A N 1
ATOM 5018 C CA . LEU A 1 631 ? -43.706 -2.252 29.441 1.00 68.19 631 LEU A CA 1
ATOM 5019 C C . LEU A 1 631 ? -43.357 -0.751 29.434 1.00 68.19 631 LEU A C 1
ATOM 5021 O O . LEU A 1 631 ? -42.943 -0.225 28.395 1.00 68.19 631 LEU A O 1
ATOM 5025 N N . ILE A 1 632 ? -43.539 -0.046 30.559 1.00 76.69 632 ILE A N 1
ATOM 5026 C CA . ILE A 1 632 ? -43.259 1.390 30.663 1.00 76.69 632 ILE A CA 1
ATOM 5027 C C . ILE A 1 632 ? -41.774 1.587 31.000 1.00 76.69 632 ILE A C 1
ATOM 5029 O O . ILE A 1 632 ? -41.338 1.174 32.077 1.00 76.69 632 ILE A O 1
ATOM 5033 N N . PRO A 1 633 ? -40.991 2.227 30.112 1.00 80.00 633 PRO A N 1
ATOM 5034 C CA . PRO A 1 633 ? -39.594 2.508 30.386 1.00 80.00 633 PRO A CA 1
ATOM 5035 C C . PRO A 1 633 ? -39.442 3.538 31.512 1.00 80.00 633 PRO A C 1
ATOM 5037 O O . PRO A 1 633 ? -40.186 4.517 31.569 1.00 80.00 633 PRO A O 1
ATOM 5040 N N . PHE A 1 634 ? -38.456 3.339 32.386 1.00 85.75 634 PHE A N 1
ATOM 5041 C CA . PHE A 1 634 ? -38.139 4.249 33.491 1.00 85.75 634 PHE A CA 1
ATOM 5042 C C . PHE A 1 634 ? -36.646 4.618 33.495 1.00 85.75 634 PHE A C 1
ATOM 5044 O O . PHE A 1 634 ? -35.815 3.807 33.069 1.00 85.75 634 PHE A O 1
ATOM 5051 N N . PRO A 1 635 ? -36.273 5.819 33.974 1.00 88.94 635 PRO A N 1
ATOM 5052 C CA . PRO A 1 635 ? -34.878 6.241 34.032 1.00 88.94 635 PRO A CA 1
ATOM 5053 C C . PRO A 1 635 ? -34.109 5.392 35.047 1.00 88.94 635 PRO A C 1
ATOM 5055 O O . PRO A 1 635 ? -34.470 5.330 36.222 1.00 88.94 635 PRO A O 1
ATOM 5058 N N . CYS A 1 636 ? -33.044 4.741 34.590 1.00 88.44 636 CYS A N 1
ATOM 5059 C CA . CYS A 1 636 ? -32.290 3.776 35.396 1.00 88.44 636 CYS A CA 1
ATOM 5060 C C . CYS A 1 636 ? -30.793 4.070 35.491 1.00 88.44 636 CYS A C 1
ATOM 5062 O O . CYS A 1 636 ? -30.093 3.460 36.294 1.00 88.44 636 CYS A O 1
ATOM 5064 N N . MET A 1 637 ? -30.275 4.971 34.659 1.00 91.81 637 MET A N 1
ATOM 5065 C CA . MET A 1 637 ? -28.861 5.316 34.673 1.00 91.81 637 MET A CA 1
ATOM 5066 C C . MET A 1 637 ? -28.650 6.731 34.168 1.00 91.81 637 MET A C 1
ATOM 5068 O O . MET A 1 637 ? -29.355 7.212 33.278 1.00 91.81 637 MET A O 1
ATOM 5072 N N . TRP A 1 638 ? -27.642 7.372 34.740 1.00 93.69 638 TRP A N 1
ATOM 5073 C CA . TRP A 1 638 ? -27.055 8.594 34.223 1.00 93.69 638 TRP A CA 1
ATOM 5074 C C . TRP A 1 638 ? -25.534 8.504 34.329 1.00 93.69 638 TRP A C 1
ATOM 5076 O O . TRP A 1 638 ? -24.991 7.765 35.154 1.00 93.69 638 TRP A O 1
ATOM 5086 N N . GLY A 1 639 ? -24.835 9.247 33.484 1.00 93.62 639 GLY A N 1
ATOM 5087 C CA . GLY A 1 639 ? -23.387 9.208 33.430 1.00 93.62 639 GLY A CA 1
ATOM 5088 C C . GLY A 1 639 ? -22.793 10.333 32.602 1.00 93.62 639 GLY A C 1
ATOM 5089 O O . GLY A 1 639 ? -23.504 11.126 31.986 1.00 93.62 639 GLY A O 1
ATOM 5090 N N . TYR A 1 640 ? -21.470 10.377 32.577 1.00 94.44 640 TYR A N 1
ATOM 5091 C CA . TYR A 1 640 ? -20.699 11.270 31.721 1.00 94.44 640 TYR A CA 1
ATOM 5092 C C . TYR A 1 640 ? -19.574 10.495 31.051 1.00 94.44 640 TYR A C 1
ATOM 5094 O O . TYR A 1 640 ? -19.101 9.475 31.560 1.00 94.44 640 TYR A O 1
ATOM 5102 N N . PHE A 1 641 ? -19.146 10.975 29.893 1.00 92.62 641 PHE A N 1
ATOM 5103 C CA . PHE A 1 641 ? -18.028 10.408 29.159 1.00 92.62 641 PHE A CA 1
ATOM 5104 C C . PHE A 1 641 ? -16.998 11.484 28.848 1.00 92.62 641 PHE A C 1
ATOM 5106 O O . PHE A 1 641 ? -17.314 12.659 28.716 1.00 92.62 641 PHE A O 1
ATOM 5113 N N . ASN A 1 642 ? -15.741 11.081 28.733 1.00 89.88 642 ASN A N 1
ATOM 5114 C CA . ASN A 1 642 ? -14.681 11.934 28.230 1.00 89.88 642 ASN A CA 1
ATOM 5115 C C . ASN A 1 642 ? -14.079 11.290 26.981 1.00 89.88 642 ASN A C 1
ATOM 5117 O O . ASN A 1 642 ? -13.758 10.097 26.973 1.00 89.88 642 ASN A O 1
ATOM 5121 N N . ARG A 1 643 ? -13.957 12.098 25.928 1.00 81.94 643 ARG A N 1
ATOM 5122 C CA . ARG A 1 643 ? -13.356 11.719 24.645 1.00 81.94 643 ARG A CA 1
ATOM 5123 C C . ARG A 1 643 ? -11.877 12.104 24.572 1.00 81.94 643 ARG A C 1
ATOM 5125 O O . ARG A 1 643 ? -11.154 11.511 23.773 1.00 81.94 643 ARG A O 1
ATOM 5132 N N . ASP A 1 644 ? -11.438 13.039 25.414 1.00 69.50 644 ASP A N 1
ATOM 5133 C CA . ASP A 1 644 ? -10.110 13.640 25.382 1.00 69.50 644 ASP A CA 1
ATOM 5134 C C . ASP A 1 644 ? -9.097 12.836 26.201 1.00 69.50 644 ASP A C 1
ATOM 5136 O O . ASP A 1 644 ? -9.328 12.467 27.354 1.00 69.50 644 ASP A O 1
ATOM 5140 N N . ALA A 1 645 ? -7.929 12.614 25.599 1.00 64.44 645 ALA A N 1
ATOM 5141 C CA . ALA A 1 645 ? -6.774 11.885 26.124 1.00 64.44 645 ALA A CA 1
ATOM 5142 C C . ALA A 1 645 ? -6.987 10.402 26.460 1.00 64.44 645 ALA A C 1
ATOM 5144 O O . ALA A 1 645 ? -6.087 9.643 26.163 1.00 64.44 645 ALA A O 1
ATOM 5145 N N . TYR A 1 646 ? -8.096 9.967 27.056 1.00 77.88 646 TYR A N 1
ATOM 5146 C CA . TYR A 1 646 ? -8.458 8.555 27.230 1.00 77.88 646 TYR A CA 1
ATOM 5147 C C . TYR A 1 646 ? -9.974 8.431 27.145 1.00 77.88 646 TYR A C 1
ATOM 5149 O O . TYR A 1 646 ? -10.682 9.148 27.855 1.00 77.88 646 TYR A O 1
ATOM 5157 N N . PHE A 1 647 ? -10.472 7.482 26.349 1.00 87.06 647 PHE A N 1
ATOM 5158 C CA . PHE A 1 647 ? -11.893 7.147 26.375 1.00 87.06 647 PHE A CA 1
ATOM 5159 C C . PHE A 1 647 ? -12.261 6.678 27.778 1.00 87.06 647 PHE A C 1
ATOM 5161 O O . PHE A 1 647 ? -11.785 5.638 28.235 1.00 87.06 647 PHE A O 1
ATOM 5168 N N . SER A 1 648 ? -13.049 7.472 28.495 1.00 90.50 648 SER A N 1
ATOM 5169 C CA . SER A 1 648 ? -13.451 7.146 29.858 1.00 90.50 648 SER A CA 1
ATOM 5170 C C . SER A 1 648 ? -14.917 7.444 30.070 1.00 90.50 648 SER A C 1
ATOM 5172 O O . SER A 1 648 ? -15.468 8.383 29.500 1.00 90.50 648 SER A O 1
ATOM 5174 N N . ILE A 1 649 ? -15.554 6.606 30.873 1.00 92.56 649 ILE A N 1
ATOM 5175 C CA . ILE A 1 649 ? -16.981 6.668 31.137 1.00 92.56 649 ILE A CA 1
ATOM 5176 C C . ILE A 1 649 ? -17.182 6.526 32.634 1.00 92.56 649 ILE A C 1
ATOM 5178 O O . ILE A 1 649 ? -16.576 5.671 33.281 1.00 92.56 649 ILE A O 1
ATOM 5182 N N . PHE A 1 650 ? -18.054 7.355 33.181 1.00 93.00 650 PHE A N 1
ATOM 5183 C CA . PHE A 1 650 ? -18.582 7.191 34.518 1.00 93.00 650 PHE A CA 1
ATOM 5184 C C . PHE A 1 650 ? -20.079 6.934 34.423 1.00 93.00 650 PHE A C 1
ATOM 5186 O O . PHE A 1 650 ? -20.811 7.737 33.846 1.00 93.00 650 PHE A O 1
ATOM 5193 N N . LEU A 1 651 ? -20.518 5.816 34.986 1.00 92.44 651 LEU A N 1
ATOM 5194 C CA . LEU A 1 651 ? -21.907 5.378 35.000 1.00 92.44 651 LEU A CA 1
ATOM 5195 C C . LEU A 1 651 ? -22.396 5.330 36.440 1.00 92.44 651 LEU A C 1
ATOM 5197 O O . LEU A 1 651 ? -21.686 4.836 37.313 1.00 92.44 651 LEU A O 1
ATOM 5201 N N . ASN A 1 652 ? -23.618 5.785 36.681 1.00 91.50 652 ASN A N 1
ATOM 5202 C CA . ASN A 1 652 ? -24.298 5.614 37.954 1.00 91.50 652 ASN A CA 1
ATOM 5203 C C . ASN A 1 652 ? -25.640 4.917 37.717 1.00 91.50 652 ASN A C 1
ATOM 5205 O O . ASN A 1 652 ? -26.538 5.486 37.093 1.00 91.50 652 ASN A O 1
ATOM 5209 N N . ASP A 1 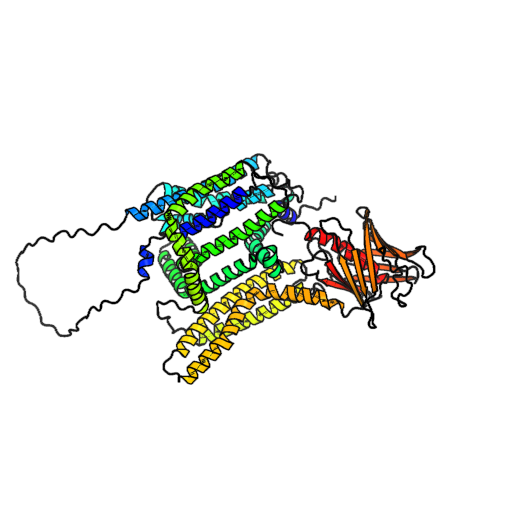653 ? -25.757 3.673 38.181 1.00 87.75 653 ASP A N 1
ATOM 5210 C CA . ASP A 1 653 ? -26.998 2.903 38.086 1.00 87.75 653 ASP A CA 1
ATOM 5211 C C . ASP A 1 653 ? -27.903 3.279 39.265 1.00 87.75 653 ASP A C 1
ATOM 5213 O O . ASP A 1 653 ? -27.562 3.064 40.430 1.00 87.75 653 ASP A O 1
ATOM 5217 N N . THR A 1 654 ? -29.062 3.865 38.969 1.00 85.00 654 THR A N 1
ATOM 5218 C CA . THR A 1 654 ? -30.017 4.311 39.992 1.00 85.00 654 THR A CA 1
ATOM 5219 C C . THR A 1 654 ? -30.791 3.153 40.617 1.00 85.00 654 THR A C 1
ATOM 5221 O O . THR A 1 654 ? -31.424 3.347 41.651 1.00 85.00 654 THR A O 1
ATOM 5224 N N . ARG A 1 655 ? -30.732 1.947 40.034 1.00 81.69 655 ARG A N 1
ATOM 5225 C CA . ARG A 1 655 ? -31.393 0.741 40.558 1.00 81.69 655 ARG A CA 1
ATOM 5226 C C . ARG A 1 655 ? -30.576 0.094 41.672 1.00 81.69 655 ARG A C 1
ATOM 5228 O O . ARG A 1 655 ? -31.137 -0.364 42.661 1.00 81.69 655 ARG A O 1
ATOM 5235 N N . THR A 1 656 ? -29.255 0.052 41.504 1.00 82.12 656 THR A N 1
ATOM 5236 C CA . THR A 1 656 ? -28.313 -0.566 42.453 1.00 82.12 656 THR A CA 1
ATOM 5237 C C . THR A 1 656 ? -27.575 0.454 43.318 1.00 82.12 656 THR A C 1
ATOM 5239 O O . THR A 1 656 ? -26.873 0.059 44.246 1.00 82.12 656 THR A O 1
ATOM 5242 N N . PHE A 1 657 ? -27.706 1.752 43.017 1.00 80.88 657 PHE A N 1
ATOM 5243 C CA . PHE A 1 657 ? -26.951 2.850 43.634 1.00 80.88 657 PHE A CA 1
ATOM 5244 C C . PHE A 1 657 ? -25.427 2.666 43.542 1.00 80.88 657 PHE A C 1
ATOM 5246 O O . PHE A 1 657 ? -24.677 3.128 44.404 1.00 80.88 657 PHE A O 1
ATOM 5253 N N . SER A 1 658 ? -24.957 1.980 42.495 1.00 83.50 658 SER A N 1
ATOM 5254 C CA . SER A 1 658 ? -23.537 1.714 42.276 1.00 83.50 658 SER A CA 1
ATOM 5255 C C . SER A 1 658 ? -22.978 2.580 41.151 1.00 83.50 658 SER A C 1
ATOM 5257 O O . SER A 1 658 ? -23.455 2.518 40.015 1.00 83.50 658 SER A O 1
ATOM 5259 N N . GLY A 1 659 ? -21.911 3.319 41.457 1.00 85.69 659 GLY A N 1
ATOM 5260 C CA . GLY A 1 659 ? -21.091 4.001 40.462 1.00 85.69 659 GLY A CA 1
ATOM 5261 C C . GLY A 1 659 ? -20.046 3.062 39.857 1.00 85.69 659 GLY A C 1
ATOM 5262 O O . GLY A 1 659 ? -19.406 2.290 40.571 1.00 85.69 659 GLY A O 1
ATOM 5263 N N . MET A 1 660 ? -19.841 3.144 38.547 1.00 89.81 660 MET A N 1
ATOM 5264 C CA . MET A 1 660 ? -18.802 2.417 37.828 1.00 89.81 660 MET A CA 1
ATOM 5265 C C . MET A 1 660 ? -17.985 3.381 36.979 1.00 89.81 660 MET A C 1
ATOM 5267 O O . MET A 1 660 ? -18.532 4.249 36.302 1.00 89.81 660 MET A O 1
ATOM 5271 N N . ARG A 1 661 ? -16.664 3.200 36.985 1.00 91.25 661 ARG A N 1
ATOM 5272 C CA . ARG A 1 661 ? -15.753 3.945 36.122 1.00 91.25 661 ARG A CA 1
ATOM 5273 C C . ARG A 1 661 ? -15.081 2.995 35.140 1.00 91.25 661 ARG A C 1
ATOM 5275 O O . ARG A 1 661 ? -14.495 1.994 35.545 1.00 91.25 661 ARG A O 1
ATOM 5282 N N . LEU A 1 662 ? -15.170 3.328 33.862 1.00 91.81 662 LEU A N 1
ATOM 5283 C CA . LEU A 1 662 ? -14.567 2.603 32.754 1.00 91.81 662 LEU A CA 1
ATOM 5284 C C . LEU A 1 662 ? -13.518 3.493 32.095 1.00 91.81 662 LEU A C 1
ATOM 5286 O O . LEU A 1 662 ? -13.718 4.703 31.964 1.00 91.81 662 LEU A O 1
ATOM 5290 N N . GLN A 1 663 ? -12.401 2.910 31.677 1.00 91.31 663 GLN A N 1
ATOM 5291 C CA . GLN A 1 663 ? -11.346 3.638 30.982 1.00 91.31 663 GLN A CA 1
ATOM 5292 C C . GLN A 1 663 ? -10.636 2.746 29.966 1.00 91.31 663 GLN A C 1
ATOM 5294 O O . GLN A 1 663 ? -10.353 1.575 30.229 1.00 91.31 663 GLN A O 1
ATOM 5299 N N . ALA A 1 664 ? -10.362 3.304 28.790 1.00 89.56 664 ALA A N 1
ATOM 5300 C CA . ALA A 1 664 ? -9.566 2.651 27.770 1.00 89.56 664 ALA A CA 1
ATOM 5301 C C . ALA A 1 664 ? -8.082 2.647 28.150 1.00 89.56 664 ALA A C 1
ATOM 5303 O O . ALA A 1 664 ? -7.567 3.619 28.701 1.00 89.56 664 ALA A O 1
ATOM 5304 N N . VAL A 1 665 ? -7.391 1.555 27.819 1.00 86.06 665 VAL A N 1
ATOM 5305 C CA . VAL A 1 665 ? -5.952 1.390 28.091 1.00 86.06 665 VAL A CA 1
ATOM 5306 C C . VAL A 1 665 ? -5.110 2.433 27.351 1.00 86.06 665 VAL A C 1
ATOM 5308 O O . VAL A 1 665 ? -4.179 3.005 27.916 1.00 86.06 665 VAL A O 1
ATOM 5311 N N . ASP A 1 666 ? -5.452 2.689 26.090 1.00 82.38 666 ASP A N 1
ATOM 5312 C CA . ASP A 1 666 ? -4.697 3.558 25.195 1.00 82.38 666 ASP A CA 1
ATOM 5313 C C . ASP A 1 666 ? -5.400 4.907 24.998 1.00 82.38 666 ASP A C 1
ATOM 5315 O O . ASP A 1 666 ? -6.630 5.001 24.981 1.00 82.38 666 ASP A O 1
ATOM 5319 N N . LYS A 1 667 ? -4.600 5.964 24.802 1.00 79.50 667 LYS A N 1
ATOM 5320 C CA . LYS A 1 667 ? -5.093 7.340 24.595 1.00 79.50 667 LYS A CA 1
ATOM 5321 C C . LYS A 1 667 ? -5.834 7.553 23.275 1.00 79.50 667 LYS A C 1
ATOM 5323 O O . LYS A 1 667 ? -6.543 8.529 23.059 1.00 79.50 667 LYS A O 1
ATOM 5328 N N . GLU A 1 668 ? -5.592 6.634 22.366 1.00 79.12 668 GLU A N 1
ATOM 5329 C CA . GLU A 1 668 ? -5.657 6.807 20.933 1.00 79.12 668 GLU A CA 1
ATOM 5330 C C . GLU A 1 668 ? -6.721 5.857 20.370 1.00 79.12 668 GLU A C 1
ATOM 5332 O O . GLU A 1 668 ? -6.417 4.853 19.718 1.00 79.12 668 GLU A O 1
ATOM 5337 N N . TRP A 1 669 ? -7.976 6.138 20.727 1.00 84.06 669 TRP A N 1
ATOM 5338 C CA . TRP A 1 669 ? -9.099 5.225 20.506 1.00 84.06 669 TRP A CA 1
ATOM 5339 C C . TRP A 1 669 ? -9.980 5.566 19.302 1.00 84.06 669 TRP A C 1
ATOM 5341 O O . TRP A 1 669 ? -10.669 4.684 18.796 1.00 84.06 669 TRP A O 1
ATOM 5351 N N . PHE A 1 670 ? -9.959 6.824 18.854 1.00 83.44 670 PHE A N 1
ATOM 5352 C CA . PHE A 1 670 ? -10.812 7.347 17.790 1.00 83.44 670 PHE A CA 1
ATOM 5353 C C . PHE A 1 670 ? -9.994 8.168 16.788 1.00 83.44 670 PHE A C 1
ATOM 5355 O O . PHE A 1 670 ? -9.214 9.035 17.187 1.00 83.44 670 PHE A O 1
ATOM 5362 N N . TYR A 1 671 ? -10.220 7.909 15.498 1.00 78.62 671 TYR A N 1
ATOM 5363 C CA . TYR A 1 671 ? -9.620 8.607 14.361 1.00 78.62 671 TYR A CA 1
ATOM 5364 C C . TYR A 1 671 ? -10.679 8.896 13.305 1.00 78.62 671 TYR A C 1
ATOM 5366 O O . TYR A 1 671 ? -11.702 8.220 13.232 1.00 78.62 671 TYR A O 1
ATOM 5374 N N . SER A 1 672 ? -10.429 9.899 12.465 1.00 73.31 672 SER A N 1
ATOM 5375 C CA . SER A 1 672 ? -11.270 10.149 11.293 1.00 73.31 672 SER A CA 1
ATOM 5376 C C . SER A 1 672 ? -10.941 9.219 10.121 1.00 73.31 672 SER A C 1
ATOM 5378 O O . SER A 1 672 ? -11.783 9.042 9.245 1.00 73.31 672 SER A O 1
ATOM 5380 N N . ASP A 1 673 ? -9.738 8.641 10.087 1.00 72.44 673 ASP A N 1
ATOM 5381 C CA . ASP A 1 673 ? -9.197 7.877 8.962 1.00 72.44 673 ASP A CA 1
ATOM 5382 C C . ASP A 1 673 ? -8.865 6.407 9.267 1.00 72.44 673 ASP A C 1
ATOM 5384 O O . ASP A 1 673 ? -8.490 5.674 8.347 1.00 72.44 673 ASP A O 1
ATOM 5388 N N . ASP A 1 674 ? -9.057 5.956 10.508 1.00 80.88 674 ASP A N 1
ATOM 5389 C CA . ASP A 1 674 ? -8.924 4.553 10.916 1.00 80.88 674 ASP A CA 1
ATOM 5390 C C . ASP A 1 674 ? -10.076 4.131 11.833 1.00 80.88 674 ASP A C 1
ATOM 5392 O O . ASP A 1 674 ? -10.690 4.966 12.505 1.00 80.88 674 ASP A O 1
ATOM 5396 N N . ALA A 1 675 ? -10.363 2.830 11.850 1.00 85.94 675 ALA A N 1
ATOM 5397 C CA . ALA A 1 675 ? -11.416 2.277 12.689 1.00 85.94 675 ALA A CA 1
ATOM 5398 C C . ALA A 1 675 ? -11.092 2.520 14.176 1.00 85.94 675 ALA A C 1
ATOM 5400 O O . ALA A 1 675 ? -9.925 2.411 14.581 1.00 85.94 675 ALA A O 1
ATOM 5401 N N . PRO A 1 676 ? -12.095 2.827 15.019 1.00 88.69 676 PRO A N 1
ATOM 5402 C CA . PRO A 1 676 ? -11.878 2.974 16.438 1.00 88.69 676 PRO A CA 1
ATOM 5403 C C . PRO A 1 676 ? -11.350 1.663 17.008 1.00 88.69 676 PRO A C 1
ATOM 5405 O O . PRO A 1 676 ? -11.872 0.572 16.769 1.00 88.69 676 PRO A O 1
ATOM 5408 N N . SER A 1 677 ? -10.293 1.785 17.799 1.00 88.62 677 SER A N 1
ATOM 5409 C CA . SER A 1 677 ? -9.669 0.652 18.453 1.00 88.62 677 SER A CA 1
ATOM 5410 C C . SER A 1 677 ? -9.491 0.963 19.922 1.00 88.62 677 SER A C 1
ATOM 5412 O O . SER A 1 677 ? -8.870 1.963 20.271 1.00 88.62 677 SER A O 1
ATOM 5414 N N . PHE A 1 678 ? -9.948 0.082 20.809 1.00 89.62 678 PHE A N 1
ATOM 5415 C CA . PHE A 1 678 ? -9.814 0.249 22.255 1.00 89.62 678 PHE A CA 1
ATOM 5416 C C . PHE A 1 678 ? -9.945 -1.080 23.006 1.00 89.62 678 PHE A C 1
ATOM 5418 O O . PHE A 1 678 ? -10.589 -2.028 22.561 1.00 89.62 678 PHE A O 1
ATOM 5425 N N . THR A 1 679 ? -9.338 -1.116 24.188 1.00 91.88 679 THR A N 1
ATOM 5426 C CA . THR A 1 679 ? -9.592 -2.121 25.222 1.00 91.88 679 THR A CA 1
ATOM 5427 C C . THR A 1 679 ? -10.121 -1.364 26.427 1.00 91.88 679 THR A C 1
ATOM 5429 O O . THR A 1 679 ? -9.402 -0.512 26.952 1.00 91.88 679 THR A O 1
ATOM 5432 N N . LEU A 1 680 ? -11.365 -1.623 26.826 1.00 91.75 680 LEU A N 1
ATOM 5433 C CA . LEU A 1 680 ? -12.040 -0.900 27.899 1.00 91.75 680 LEU A CA 1
ATOM 5434 C C . LEU A 1 680 ? -12.014 -1.725 29.185 1.00 91.75 680 LEU A C 1
ATOM 5436 O O . LEU A 1 680 ? -12.559 -2.829 29.227 1.00 91.75 680 LEU A O 1
ATOM 5440 N N . ASN A 1 681 ? -11.420 -1.162 30.235 1.00 92.75 681 ASN A N 1
ATOM 5441 C CA . ASN A 1 681 ? -11.322 -1.797 31.542 1.00 92.75 681 ASN A CA 1
ATOM 5442 C C . ASN A 1 681 ? -12.181 -1.066 32.573 1.00 92.75 681 ASN A C 1
ATOM 5444 O O . ASN A 1 681 ? -12.324 0.158 32.537 1.00 92.75 681 ASN A O 1
ATOM 5448 N N . LYS A 1 682 ? -12.696 -1.820 33.537 1.00 91.62 682 LYS A N 1
ATOM 5449 C CA . LYS A 1 682 ? -13.273 -1.301 34.769 1.00 91.62 682 LYS A CA 1
ATOM 5450 C C . LYS A 1 682 ? -12.151 -0.880 35.711 1.00 91.62 682 LYS A C 1
ATOM 5452 O O . LYS A 1 682 ? -11.219 -1.648 35.955 1.00 91.62 682 LYS A O 1
ATOM 5457 N N . LEU A 1 683 ? -12.243 0.339 36.227 1.00 90.19 683 LEU A N 1
ATOM 5458 C CA . LEU A 1 683 ? -11.296 0.861 37.204 1.00 90.19 683 LEU A CA 1
ATOM 5459 C C . LEU A 1 683 ? -11.745 0.510 38.621 1.00 90.19 683 LEU A C 1
ATOM 5461 O O . LEU A 1 683 ? -12.918 0.675 38.970 1.00 90.19 683 LEU A O 1
ATOM 5465 N N . GLY A 1 684 ? -10.795 0.050 39.429 1.00 84.38 684 GLY A N 1
ATOM 5466 C CA . GLY A 1 684 ? -10.972 -0.116 40.862 1.00 84.38 684 GLY A CA 1
ATOM 5467 C C . GLY A 1 684 ? -11.045 1.222 41.608 1.00 84.38 684 GLY A C 1
ATOM 5468 O O . GLY A 1 684 ? -10.796 2.287 41.030 1.00 84.38 684 GLY A O 1
ATOM 5469 N N . PRO A 1 685 ? -11.356 1.189 42.915 1.00 79.56 685 PRO A N 1
ATOM 5470 C CA . PRO A 1 685 ? -11.332 2.373 43.781 1.00 79.56 685 PRO A CA 1
ATOM 5471 C C . PRO A 1 685 ? -9.948 3.040 43.856 1.00 79.56 685 PRO A C 1
ATOM 5473 O O . PRO A 1 685 ? -9.843 4.235 44.112 1.00 79.56 685 PRO A O 1
ATOM 5476 N N . ASP A 1 686 ? -8.895 2.259 43.625 1.00 81.56 686 ASP A N 1
ATOM 5477 C CA . ASP A 1 686 ? -7.487 2.655 43.567 1.00 81.56 686 ASP A CA 1
ATOM 5478 C C . ASP A 1 686 ? -7.075 3.265 42.213 1.00 81.56 686 ASP A C 1
ATOM 5480 O O . ASP A 1 686 ? -5.945 3.731 42.058 1.00 81.56 686 ASP A O 1
ATOM 5484 N N . GLY A 1 687 ? -7.982 3.278 41.231 1.00 78.94 687 GLY A N 1
ATOM 5485 C CA . GLY A 1 687 ? -7.721 3.759 39.879 1.00 78.94 687 GLY A CA 1
ATOM 5486 C C . GLY A 1 687 ? -6.925 2.785 39.007 1.00 78.94 687 GLY A C 1
ATOM 5487 O O . GLY A 1 687 ? -6.502 3.183 37.923 1.00 78.94 687 GLY A O 1
ATOM 5488 N N . GLN A 1 688 ? -6.722 1.535 39.441 1.00 84.00 688 GLN A N 1
ATOM 5489 C CA . GLN A 1 688 ? -6.068 0.504 38.632 1.00 84.00 688 GLN A CA 1
ATOM 5490 C C . GLN A 1 688 ? -7.090 -0.264 37.774 1.00 84.00 688 GLN A C 1
ATOM 5492 O O . GLN A 1 688 ? -8.241 -0.442 38.186 1.00 84.00 688 GLN A O 1
ATOM 5497 N N . PRO A 1 689 ? -6.707 -0.725 36.569 1.00 83.44 689 PRO A N 1
ATOM 5498 C CA . PRO A 1 689 ? -7.569 -1.556 35.738 1.00 83.44 689 PRO A CA 1
ATOM 5499 C C . PRO A 1 689 ? -7.723 -2.957 36.349 1.00 83.44 689 PRO A C 1
ATOM 5501 O O . PRO A 1 689 ? -6.730 -3.646 36.569 1.00 83.44 689 PRO A O 1
ATOM 5504 N N . HIS A 1 690 ? -8.967 -3.383 36.580 1.00 81.19 690 HIS A N 1
ATOM 5505 C CA . HIS A 1 690 ? -9.301 -4.717 37.088 1.00 81.19 690 HIS A CA 1
ATOM 5506 C C . HIS A 1 690 ? -9.814 -5.630 35.970 1.00 81.19 690 HIS A C 1
ATOM 5508 O O . HIS A 1 690 ? -9.081 -6.489 35.483 1.00 81.19 690 HIS A O 1
ATOM 5514 N N . ASP A 1 691 ? -11.058 -5.408 35.538 1.00 86.94 691 ASP A N 1
ATOM 5515 C CA . ASP A 1 691 ? -11.769 -6.310 34.632 1.00 86.94 691 ASP A CA 1
ATOM 5516 C C . ASP A 1 691 ? -11.910 -5.682 33.246 1.00 86.94 691 ASP A C 1
ATOM 5518 O O . ASP A 1 691 ? -12.349 -4.538 33.114 1.00 86.94 691 ASP A O 1
ATOM 5522 N N . MET A 1 692 ? -11.570 -6.429 32.196 1.00 90.06 692 MET A N 1
ATOM 5523 C CA . MET A 1 692 ? -11.832 -6.008 30.819 1.00 90.06 692 MET A CA 1
ATOM 5524 C C . MET A 1 692 ? -13.320 -6.178 30.521 1.00 90.06 692 MET A C 1
ATOM 5526 O O . MET A 1 692 ? -13.829 -7.292 30.596 1.00 90.06 692 MET A O 1
ATOM 5530 N N . ILE A 1 693 ? -14.004 -5.102 30.142 1.00 91.19 693 ILE A N 1
ATOM 5531 C CA . ILE A 1 693 ? -15.433 -5.126 29.796 1.00 91.19 693 ILE A CA 1
ATOM 5532 C C . ILE A 1 693 ? -15.628 -5.458 28.321 1.00 91.19 693 ILE A C 1
ATOM 5534 O O . ILE A 1 693 ? -16.466 -6.286 27.963 1.00 91.19 693 ILE A O 1
ATOM 5538 N N . MET A 1 694 ? -14.839 -4.823 27.457 1.00 92.00 694 MET A N 1
ATOM 5539 C CA . MET A 1 694 ? -14.898 -5.062 26.022 1.00 92.00 694 MET A CA 1
ATOM 5540 C C . MET A 1 694 ? -13.585 -4.719 25.333 1.00 92.00 694 MET A C 1
ATOM 5542 O O . MET A 1 694 ? -12.779 -3.925 25.829 1.00 92.00 694 MET A O 1
ATOM 5546 N N . GLN A 1 695 ? -13.405 -5.286 24.149 1.00 92.25 695 GLN A N 1
ATOM 5547 C CA . GLN A 1 695 ? -12.258 -5.023 23.298 1.00 92.25 695 GLN A CA 1
ATOM 5548 C C . GLN A 1 695 ? -12.693 -4.966 21.838 1.00 92.25 695 GLN A C 1
ATOM 5550 O O . GLN A 1 695 ? -13.360 -5.876 21.352 1.00 92.25 695 GLN A O 1
ATOM 5555 N N . SER A 1 696 ? -12.275 -3.935 21.112 1.00 90.50 696 SER A N 1
ATOM 5556 C CA . SER A 1 696 ? -12.473 -3.888 19.666 1.00 90.50 696 SER A CA 1
ATOM 5557 C C . SER A 1 696 ? -11.604 -4.937 18.957 1.00 90.50 696 SER A C 1
ATOM 5559 O O . SER A 1 696 ? -10.434 -5.168 19.289 1.00 90.50 696 SER A O 1
ATOM 5561 N N . ALA A 1 697 ? -12.172 -5.573 17.943 1.00 87.62 697 ALA A N 1
ATOM 5562 C CA . ALA A 1 697 ? -11.451 -6.382 16.978 1.00 87.62 697 ALA A CA 1
ATOM 5563 C C . ALA A 1 697 ? -11.020 -5.514 15.781 1.00 87.62 697 ALA A C 1
ATOM 5565 O O . ALA A 1 697 ? -11.139 -4.292 15.795 1.00 87.62 697 ALA A O 1
ATOM 5566 N N . VAL A 1 698 ? -10.460 -6.153 14.755 1.00 88.25 698 VAL A N 1
ATOM 5567 C CA . VAL A 1 698 ? -10.236 -5.508 13.451 1.00 88.25 698 VAL A CA 1
ATOM 5568 C C . VAL A 1 698 ? -11.561 -5.351 12.707 1.00 88.25 698 VAL A C 1
ATOM 5570 O O . VAL A 1 698 ? -12.536 -5.998 13.077 1.00 88.25 698 VAL A O 1
ATOM 5573 N N . THR A 1 699 ? -11.606 -4.524 11.665 1.00 87.62 699 THR A N 1
ATOM 5574 C CA . THR A 1 699 ? -12.739 -4.486 10.730 1.00 87.62 699 THR A CA 1
ATOM 5575 C C . THR A 1 699 ? -12.786 -5.744 9.868 1.00 87.62 699 THR A C 1
ATOM 5577 O O . THR A 1 699 ? -11.779 -6.444 9.693 1.00 87.62 699 THR A O 1
ATOM 5580 N N . LYS A 1 700 ? -13.965 -6.061 9.329 1.00 87.38 700 LYS A N 1
ATOM 5581 C CA . LYS A 1 700 ? -14.122 -7.210 8.440 1.00 87.38 700 LYS A CA 1
ATOM 5582 C C . LYS A 1 700 ? -13.357 -6.951 7.147 1.00 87.38 700 LYS A C 1
ATOM 5584 O O . LYS A 1 700 ? -13.396 -5.866 6.566 1.00 87.38 700 LYS A O 1
ATOM 5589 N N . ARG A 1 701 ? -12.679 -7.988 6.655 1.00 81.12 701 ARG A N 1
ATOM 5590 C CA . ARG A 1 701 ? -11.988 -7.935 5.365 1.00 81.12 701 ARG A CA 1
ATOM 5591 C C . ARG A 1 701 ? -12.960 -7.473 4.273 1.00 81.12 701 ARG A C 1
ATOM 5593 O O . ARG A 1 701 ? -14.042 -8.037 4.140 1.00 81.12 701 ARG A O 1
ATOM 5600 N N . ASN A 1 702 ? -12.550 -6.461 3.509 1.00 75.12 702 ASN A N 1
ATOM 5601 C CA . ASN A 1 702 ? -13.295 -5.846 2.397 1.00 75.12 702 ASN A CA 1
ATOM 5602 C C . ASN A 1 702 ? -14.601 -5.135 2.774 1.00 75.12 702 ASN A C 1
ATOM 5604 O O . ASN A 1 702 ? -15.309 -4.681 1.882 1.00 75.12 702 ASN A O 1
ATOM 5608 N N . HIS A 1 703 ? -14.886 -5.008 4.067 1.00 83.75 703 HIS A N 1
ATOM 5609 C CA . HIS A 1 703 ? -16.089 -4.385 4.597 1.00 83.75 703 HIS A CA 1
ATOM 5610 C C . HIS A 1 703 ? -15.686 -3.467 5.745 1.00 83.75 703 HIS A C 1
ATOM 5612 O O . HIS A 1 703 ? -15.743 -3.841 6.917 1.00 83.75 703 HIS A O 1
ATOM 5618 N N . CYS A 1 704 ? -15.199 -2.278 5.399 1.00 85.25 704 CYS A N 1
ATOM 5619 C CA . CYS A 1 704 ? -14.789 -1.298 6.400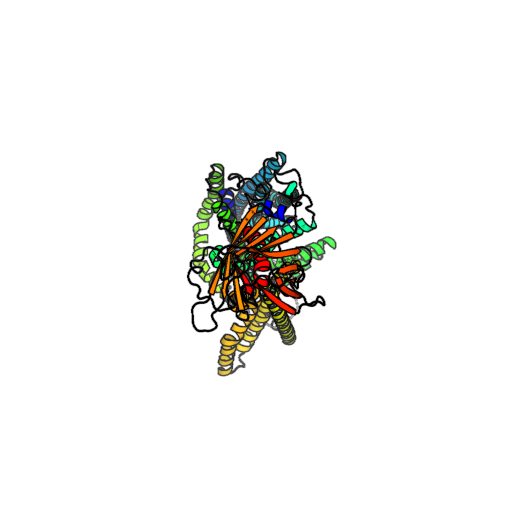 1.00 85.25 704 CYS A CA 1
ATOM 5620 C C . CYS A 1 704 ? -15.967 -0.637 7.114 1.00 85.25 704 CYS A C 1
ATOM 5622 O O . CYS A 1 704 ? -15.746 0.120 8.045 1.00 85.25 704 CYS A O 1
ATOM 5624 N N . GLU A 1 705 ? -17.189 -0.919 6.672 1.00 87.81 705 GLU A N 1
ATOM 5625 C CA . GLU A 1 705 ? -18.426 -0.585 7.356 1.00 87.81 705 GLU A CA 1
ATOM 5626 C C . GLU A 1 705 ? -18.752 -1.523 8.526 1.00 87.81 705 GLU A C 1
ATOM 5628 O O . GLU A 1 705 ? -19.661 -1.227 9.297 1.00 87.81 705 GLU A O 1
ATOM 5633 N N . LEU A 1 706 ? -18.029 -2.645 8.651 1.00 90.56 706 LEU A N 1
ATOM 5634 C CA . LEU A 1 706 ? -18.250 -3.660 9.675 1.00 90.56 706 LEU A CA 1
ATOM 5635 C C . LEU A 1 706 ? -17.065 -3.733 10.641 1.00 90.56 706 LEU A C 1
ATOM 5637 O O . LEU A 1 706 ? -15.987 -4.235 10.302 1.00 90.56 706 LEU A O 1
ATOM 5641 N N . LEU A 1 707 ? -17.309 -3.338 11.886 1.00 91.62 707 LEU A N 1
ATOM 5642 C CA . LEU A 1 707 ? -16.395 -3.503 13.011 1.00 91.62 707 LEU A CA 1
ATOM 5643 C C . LEU A 1 707 ? -16.950 -4.536 13.991 1.00 91.62 707 LEU A C 1
ATOM 5645 O O . LEU A 1 707 ? -18.150 -4.623 14.213 1.00 91.62 707 LEU A O 1
ATOM 5649 N N . LYS A 1 708 ? -16.078 -5.331 14.607 1.00 92.56 708 LYS A N 1
ATOM 5650 C CA . LYS A 1 708 ? -16.464 -6.307 15.628 1.00 92.56 708 LYS A CA 1
ATOM 5651 C C . LYS A 1 708 ? -15.911 -5.875 16.978 1.00 92.56 708 LYS A C 1
ATOM 5653 O O . LYS A 1 708 ? -14.776 -5.418 17.068 1.00 92.56 708 LYS A O 1
ATOM 5658 N N . VAL A 1 709 ? -16.694 -6.046 18.034 1.00 93.75 709 VAL A N 1
ATOM 5659 C CA . VAL A 1 709 ? -16.317 -5.772 19.422 1.00 93.75 709 VAL A CA 1
ATOM 5660 C C . VAL A 1 709 ? -16.588 -7.023 20.247 1.00 93.75 709 VAL A C 1
ATOM 5662 O O . VAL A 1 709 ? -17.686 -7.566 20.223 1.00 93.75 709 VAL A O 1
ATOM 5665 N N . CYS A 1 710 ? -15.587 -7.497 20.975 1.00 93.50 710 CYS A N 1
ATOM 5666 C CA . CYS A 1 710 ? -15.721 -8.634 21.872 1.00 93.50 710 CYS A CA 1
ATOM 5667 C C . CYS A 1 710 ? -16.218 -8.165 23.244 1.00 93.50 710 CYS A C 1
ATOM 5669 O O . CYS A 1 710 ? -15.686 -7.192 23.785 1.00 93.50 710 CYS A O 1
ATOM 5671 N N . LEU A 1 711 ? -17.214 -8.854 23.806 1.00 92.38 711 LEU A N 1
ATOM 5672 C CA . LEU A 1 711 ? -17.909 -8.475 25.039 1.00 92.38 711 LEU A CA 1
ATOM 5673 C C . LEU A 1 711 ? -17.630 -9.498 26.144 1.00 92.38 711 LEU A C 1
ATOM 5675 O O . LEU A 1 711 ? -17.956 -10.678 26.008 1.00 92.38 711 LEU A O 1
ATOM 5679 N N . SER A 1 712 ? -17.046 -9.064 27.259 1.00 90.62 712 SER A N 1
ATOM 5680 C CA . SER A 1 712 ? -16.685 -9.966 28.361 1.00 90.62 712 SER A CA 1
ATOM 5681 C C . SER A 1 712 ? -17.880 -10.423 29.200 1.00 90.62 712 SER A C 1
ATOM 5683 O O . SER A 1 712 ? -17.769 -11.420 29.909 1.00 90.62 712 SER A O 1
ATOM 5685 N N . GLY A 1 713 ? -19.006 -9.708 29.135 1.00 84.81 713 GLY A N 1
ATOM 5686 C CA . GLY A 1 713 ? -20.179 -9.938 29.976 1.00 84.81 713 GLY A CA 1
ATOM 5687 C C . GLY A 1 713 ? -21.518 -9.899 29.225 1.00 84.81 713 GLY A C 1
ATOM 5688 O O . GLY A 1 713 ? -21.553 -9.661 28.011 1.00 84.81 713 GLY A O 1
ATOM 5689 N N . PRO A 1 714 ? -22.628 -10.154 29.943 1.00 82.06 714 PRO A N 1
ATOM 5690 C CA . PRO A 1 714 ? -23.986 -10.053 29.405 1.00 82.06 714 PRO A CA 1
ATOM 5691 C C . PRO A 1 714 ? -24.325 -8.608 28.984 1.00 82.06 714 PRO A C 1
ATOM 5693 O O . PRO A 1 714 ? -23.601 -7.680 29.355 1.00 82.06 714 PRO A O 1
ATOM 5696 N N . PRO A 1 715 ? -25.423 -8.382 28.234 1.00 79.56 715 PRO A N 1
ATOM 5697 C CA . PRO A 1 715 ? -25.817 -7.056 27.746 1.00 79.56 715 PRO A CA 1
ATOM 5698 C C . PRO A 1 715 ? -26.359 -6.157 28.879 1.00 79.56 715 PRO A C 1
ATOM 5700 O O . PRO A 1 715 ? -27.555 -5.876 28.981 1.00 79.56 715 PRO A O 1
ATOM 5703 N N . GLY A 1 716 ? -25.461 -5.716 29.762 1.00 83.31 716 GLY A N 1
ATOM 5704 C CA . GLY A 1 716 ? -25.710 -4.795 30.869 1.00 83.31 716 GLY A CA 1
ATOM 5705 C C . GLY A 1 716 ? -25.444 -3.330 30.513 1.00 83.31 716 GLY A C 1
ATOM 5706 O O . GLY A 1 716 ? -24.987 -3.002 29.417 1.00 83.31 716 GLY A O 1
ATOM 5707 N N . LEU A 1 717 ? -25.712 -2.426 31.462 1.00 86.25 717 LEU A N 1
ATOM 5708 C CA . LEU A 1 717 ? -25.435 -0.986 31.314 1.00 86.25 717 LEU A CA 1
ATOM 5709 C C . LEU A 1 717 ? -23.952 -0.696 31.054 1.00 86.25 717 LEU A C 1
ATOM 5711 O O . LEU A 1 717 ? -23.622 0.176 30.255 1.00 86.25 717 LEU A O 1
ATOM 5715 N N . ASP A 1 718 ? -23.076 -1.438 31.724 1.00 86.25 718 ASP A N 1
ATOM 5716 C CA . ASP A 1 718 ? -21.621 -1.359 31.603 1.00 86.25 718 ASP A CA 1
ATOM 5717 C C . ASP A 1 718 ? -21.107 -1.754 30.216 1.00 86.25 718 ASP A C 1
ATOM 5719 O O . ASP A 1 718 ? -20.040 -1.299 29.814 1.00 86.25 718 ASP A O 1
ATOM 5723 N N . THR A 1 719 ? -21.880 -2.543 29.471 1.00 89.06 719 THR A N 1
ATOM 5724 C CA . THR A 1 719 ? -21.552 -2.983 28.114 1.00 89.06 719 THR A CA 1
ATOM 5725 C C . THR A 1 719 ? -22.257 -2.124 27.061 1.00 89.06 719 THR A C 1
ATOM 5727 O O . THR A 1 719 ? -21.617 -1.625 26.139 1.00 89.06 719 THR A O 1
ATOM 5730 N N . LEU A 1 720 ? -23.563 -1.883 27.199 1.00 90.19 720 LEU A N 1
ATOM 5731 C CA . LEU A 1 720 ? -24.364 -1.177 26.190 1.00 90.19 720 LEU A CA 1
ATOM 5732 C C . LEU A 1 720 ? -24.029 0.319 26.092 1.00 90.19 720 LEU A C 1
ATOM 5734 O O . LEU A 1 720 ? -23.981 0.865 24.990 1.00 90.19 720 LEU A O 1
ATOM 5738 N N . ALA A 1 721 ? -23.752 0.986 27.219 1.00 91.06 721 ALA A N 1
ATOM 5739 C CA . ALA A 1 721 ? -23.430 2.414 27.222 1.00 91.06 721 ALA A CA 1
ATOM 5740 C C . ALA A 1 721 ? -22.134 2.738 26.446 1.00 91.06 721 ALA A C 1
ATOM 5742 O O . ALA A 1 721 ? -22.185 3.577 25.541 1.00 91.06 721 ALA A O 1
ATOM 5743 N N . PRO A 1 722 ? -20.992 2.075 26.711 1.00 92.19 722 PRO A N 1
ATOM 5744 C CA . PRO A 1 722 ? -19.802 2.203 25.870 1.00 92.19 722 PRO A CA 1
ATOM 5745 C C . PRO A 1 722 ? -19.999 1.728 24.427 1.00 92.19 722 PRO A C 1
ATOM 5747 O O . PRO A 1 722 ? -19.424 2.331 23.523 1.00 92.19 722 PRO A O 1
ATOM 5750 N N . LEU A 1 723 ? -20.814 0.693 24.189 1.00 92.38 723 LEU A N 1
ATOM 5751 C CA . LEU A 1 723 ? -21.042 0.165 22.840 1.00 92.38 723 LEU A CA 1
ATOM 5752 C C . LEU A 1 723 ? -21.678 1.207 21.906 1.00 92.38 723 LEU A C 1
ATOM 5754 O O . LEU A 1 723 ? -21.261 1.322 20.757 1.00 92.38 723 LEU A O 1
ATOM 5758 N N . GLY A 1 724 ? -22.632 2.011 22.391 1.00 92.00 724 GLY A N 1
ATOM 5759 C CA . GLY A 1 724 ? -23.222 3.087 21.584 1.00 92.00 724 GLY A CA 1
ATOM 5760 C C . GLY A 1 724 ? -22.224 4.187 21.205 1.00 92.00 724 GLY A C 1
ATOM 5761 O O . GLY A 1 724 ? -22.248 4.673 20.076 1.00 92.00 724 GLY A O 1
ATOM 5762 N N . LEU A 1 725 ? -21.286 4.527 22.099 1.00 92.19 725 LEU A N 1
ATOM 5763 C CA . LEU A 1 725 ? -20.195 5.466 21.793 1.00 92.19 725 LEU A CA 1
ATOM 5764 C C . LEU A 1 725 ? -19.194 4.874 20.791 1.00 92.19 725 LEU A C 1
ATOM 5766 O O . LEU A 1 725 ? -18.702 5.594 19.922 1.00 92.19 725 LEU A O 1
ATOM 5770 N N . ALA A 1 726 ? -18.920 3.570 20.879 1.00 91.81 726 ALA A N 1
ATOM 5771 C CA . ALA A 1 726 ? -18.093 2.861 19.907 1.00 91.81 726 ALA A CA 1
ATOM 5772 C C . ALA A 1 726 ? -18.747 2.820 18.516 1.00 91.81 726 ALA A C 1
ATOM 5774 O O . ALA A 1 726 ? -18.073 3.080 17.525 1.00 91.81 726 ALA A O 1
ATOM 5775 N N . LEU A 1 727 ? -20.060 2.567 18.441 1.00 92.06 727 LEU A N 1
ATOM 5776 C CA . LEU A 1 727 ? -20.820 2.602 17.187 1.00 92.06 727 LEU A CA 1
ATOM 5777 C C . LEU A 1 727 ? -20.853 4.007 16.577 1.00 92.06 727 LEU A C 1
ATOM 5779 O O . LEU A 1 727 ? -20.697 4.151 15.370 1.00 92.06 727 LEU A O 1
ATOM 5783 N N . TRP A 1 728 ? -21.011 5.048 17.398 1.00 90.56 728 TRP A N 1
ATOM 5784 C CA . TRP A 1 728 ? -20.911 6.434 16.935 1.00 90.56 728 TRP A CA 1
ATOM 5785 C C . TRP A 1 728 ? -19.529 6.748 16.344 1.00 90.56 728 TRP A C 1
ATOM 5787 O O . TRP A 1 728 ? -19.429 7.396 15.303 1.00 90.56 728 TRP A O 1
ATOM 5797 N N . ALA A 1 729 ? -18.462 6.292 17.000 1.00 90.06 729 ALA A N 1
ATOM 5798 C CA . ALA A 1 729 ? -17.097 6.463 16.516 1.00 90.06 729 ALA A CA 1
ATOM 5799 C C . ALA A 1 729 ? -16.872 5.717 15.189 1.00 90.06 729 ALA A C 1
ATOM 5801 O O . ALA A 1 729 ? -16.314 6.293 14.253 1.00 90.06 729 ALA A O 1
ATOM 5802 N N . GLU A 1 730 ? -17.362 4.479 15.092 1.00 90.12 730 GLU A N 1
ATOM 5803 C CA . GLU A 1 730 ? -17.315 3.675 13.870 1.00 90.12 730 GLU A CA 1
ATOM 5804 C C . GLU A 1 730 ? -18.068 4.368 12.731 1.00 90.12 730 GLU A C 1
ATOM 5806 O O . GLU A 1 730 ? -17.495 4.557 11.666 1.00 90.12 730 GLU A O 1
ATOM 5811 N N . ASP A 1 731 ? -19.282 4.875 12.964 1.00 88.75 731 ASP A N 1
ATOM 5812 C CA . ASP A 1 731 ? -20.098 5.577 11.957 1.00 88.75 731 ASP A CA 1
ATOM 5813 C C . ASP A 1 731 ? -19.354 6.737 11.262 1.00 88.75 731 ASP A C 1
ATOM 5815 O O . ASP A 1 731 ? -19.503 7.003 10.061 1.00 88.75 731 ASP A O 1
ATOM 5819 N N . ARG A 1 732 ? -18.492 7.439 12.007 1.00 85.88 732 ARG A N 1
ATOM 5820 C CA . ARG A 1 732 ? -17.663 8.510 11.438 1.00 85.88 732 ARG A CA 1
ATOM 5821 C C . ARG A 1 732 ? -16.542 7.961 10.558 1.00 85.88 732 ARG A C 1
ATOM 5823 O O . ARG A 1 732 ? -16.270 8.546 9.508 1.00 85.88 732 ARG A O 1
ATOM 5830 N N . TYR A 1 733 ? -15.927 6.850 10.955 1.00 87.31 733 TYR A N 1
ATOM 5831 C CA . TYR A 1 733 ? -14.926 6.157 10.149 1.00 87.31 733 TYR A CA 1
ATOM 5832 C C . TYR A 1 733 ? -15.539 5.531 8.884 1.00 87.31 733 TYR A C 1
ATOM 5834 O O . TYR A 1 733 ? -14.995 5.702 7.789 1.00 87.31 733 TYR A O 1
ATOM 5842 N N . THR A 1 734 ? -16.697 4.874 8.982 1.00 87.12 734 THR A N 1
ATOM 5843 C CA . THR A 1 734 ? -17.347 4.222 7.833 1.00 87.12 734 THR A CA 1
ATOM 5844 C C . THR A 1 734 ? -17.733 5.230 6.764 1.00 87.12 734 THR A C 1
ATOM 5846 O O . THR A 1 734 ? -17.555 4.962 5.576 1.00 87.12 734 THR A O 1
ATOM 5849 N N . THR A 1 735 ? -18.166 6.432 7.158 1.00 80.44 735 THR A N 1
ATOM 5850 C CA . THR A 1 735 ? -18.410 7.536 6.221 1.00 80.44 735 THR A CA 1
ATOM 5851 C C . THR A 1 735 ? -17.139 7.871 5.436 1.00 80.44 735 THR A C 1
ATOM 5853 O O . THR A 1 735 ? -17.165 7.960 4.207 1.00 80.44 735 THR A O 1
ATOM 5856 N N . PHE A 1 736 ? -15.995 8.001 6.116 1.00 79.44 736 PHE A N 1
ATOM 5857 C CA . PHE A 1 736 ? -14.708 8.253 5.465 1.00 79.44 736 PHE A CA 1
ATOM 5858 C C . PHE A 1 736 ? -14.297 7.102 4.536 1.00 79.44 736 PHE A C 1
ATOM 5860 O O . PHE A 1 736 ? -13.838 7.362 3.420 1.00 79.44 736 PHE A O 1
ATOM 5867 N N . CYS A 1 737 ? -14.451 5.850 4.974 1.00 80.81 737 CYS A N 1
ATOM 5868 C CA . CYS A 1 737 ? -13.988 4.684 4.228 1.00 80.81 737 CYS A CA 1
ATOM 5869 C C . CYS A 1 737 ? -14.875 4.323 3.023 1.00 80.81 737 CYS A C 1
ATOM 5871 O O . CYS A 1 737 ? -14.357 3.965 1.967 1.00 80.81 737 CYS A O 1
ATOM 5873 N N . THR A 1 738 ? -16.196 4.449 3.154 1.00 80.00 738 THR A N 1
ATOM 5874 C CA . THR A 1 738 ? -17.157 4.090 2.095 1.00 80.00 738 THR A CA 1
ATOM 5875 C C . THR A 1 738 ? -17.352 5.194 1.055 1.00 80.00 738 THR A C 1
ATOM 5877 O O . THR A 1 738 ? -17.915 4.938 -0.009 1.00 80.00 738 THR A O 1
ATOM 5880 N N . THR A 1 739 ? -16.859 6.413 1.313 1.00 73.00 739 THR A N 1
ATOM 5881 C CA . THR A 1 739 ? -16.880 7.502 0.326 1.00 73.00 739 THR A CA 1
ATOM 5882 C C . THR A 1 739 ? -15.958 7.165 -0.860 1.00 73.00 739 THR A C 1
ATOM 5884 O O . THR A 1 739 ? -14.753 6.977 -0.651 1.00 73.00 739 THR A O 1
ATOM 5887 N N . PRO A 1 740 ? -16.469 7.129 -2.109 1.00 61.22 740 PRO A N 1
ATOM 5888 C CA . PRO A 1 740 ? -15.658 6.835 -3.291 1.00 61.22 740 PRO A CA 1
ATOM 5889 C C . PRO A 1 740 ? -14.507 7.837 -3.472 1.00 61.22 740 PRO A C 1
ATOM 5891 O O . PRO A 1 740 ? -14.705 9.044 -3.349 1.00 61.22 740 PRO A O 1
ATOM 5894 N N . ARG A 1 741 ? -13.302 7.356 -3.814 1.00 54.97 741 ARG A N 1
ATOM 5895 C CA . ARG A 1 741 ? -12.135 8.204 -4.145 1.00 54.97 741 ARG A CA 1
ATOM 5896 C C . ARG A 1 741 ? -11.474 7.742 -5.440 1.00 54.97 741 ARG A C 1
ATOM 5898 O O . ARG A 1 741 ? -11.360 6.539 -5.674 1.00 54.97 741 ARG A O 1
ATOM 5905 N N . LEU A 1 742 ? -10.973 8.680 -6.250 1.00 39.66 742 LEU A N 1
ATOM 5906 C CA . LEU A 1 742 ? -10.314 8.373 -7.535 1.00 39.66 742 LEU A CA 1
ATOM 5907 C C . LEU A 1 742 ? -9.067 7.492 -7.383 1.00 39.66 742 LEU A C 1
ATOM 5909 O O . LEU A 1 742 ? -8.814 6.642 -8.231 1.00 39.66 742 LEU A O 1
ATOM 5913 N N . TYR A 1 743 ? -8.333 7.656 -6.280 1.00 40.66 743 TYR A N 1
ATOM 5914 C CA . TYR A 1 743 ? -7.170 6.834 -5.922 1.00 40.66 743 TYR A CA 1
ATOM 5915 C C . TYR A 1 743 ? -7.464 5.863 -4.755 1.00 40.66 743 TYR A C 1
ATOM 5917 O O . TYR A 1 743 ? -6.540 5.329 -4.148 1.00 40.66 743 TYR A O 1
ATOM 5925 N N . GLY A 1 744 ? -8.751 5.661 -4.426 1.00 36.59 744 GLY A N 1
ATOM 5926 C CA . GLY A 1 744 ? -9.246 4.939 -3.240 1.00 36.59 744 GLY A CA 1
ATOM 5927 C C . GLY A 1 744 ? -8.998 3.444 -3.228 1.00 36.59 744 GLY A C 1
ATOM 5928 O O . GLY A 1 744 ? -9.290 2.777 -4.248 1.00 36.59 744 GLY A O 1
#

Foldseek 3Di:
DPPPQQDLVLLVCQQFFAPPPPHHAADCLLLPPLLLVLLLLLLLLLLVLVVPLDDCVVVVVPDPPPDPDDDDDDDDDDDDDDDDDDDDDDDDDDDDPPDPPDCLPVNLVSLVLSLVSLVLLLVSLVVLLVVLVVLLVVQPAGLNSLSSSLVSSPAPVLVVLLVVLVCVVVVNDDPNLVSDPDPSSVVSSVSSVCSVVSSVVSLCCSQPPCRRYPSSVSNPPRDPVSSVVCCCCVVVVLLVVLVQPFACVCCCVVQVNLNVLLLVLLLLLLLLCLLCVVVLVVQLVVQLVVLPPPPDVVSVVSSVVSNVVSSVVVCCVVPVVSSSSNSCSVSSLVSLLSVLSCVVDVDDRDPSSVVSNVSSVPSSVVVCVVCVVVVVVCVVCVVVVVVVSVCCSQQSDDPDDDDPPPPDPVVLVVLVVVLVVLLVVLVVLLVLLLCCLFPVPPHDPQCVPVVSNVVSSVVLQVSLQVSLSSLSNSVNVVNVVLVVVLPDPVDDPVRSVVSVCCCVVPVSVVSVCSNPCSNCVSNPSNNVSNQVQVVPVQVVAQWKKKWFADFPPDDFTKIWIWGDDPDDDGTDIWIWTWDDPDPFKIKIATDPDPCVPPPPDPPFQDQQWGMKIAGRVQQKIWTWGDDPVDPDTDTFKIWGFDLAQWTKIWIQGPVVRDIWIKIWPGSRQFDLAAQGWTFIFTADPVRDGDGTQKGWGHAHVVRLSITMMHGRGHNYPSNVVVVSVSSVRSNSNNHVVNPDISSD

Radius of gyration: 34.87 Å; chains: 1; bounding box: 117×75×107 Å

Organism: NCBI:txid64659

Sequence (744 aa):
MSQDQPSFSNCFTAQTSPNVLGNPPMNPDVGGFAVGISNIIINICLSILLQWSKPSQLQASRTPATEVGVVVPDQNLNAVEPEDSISTLSTTPITDTKLPEQPFFQSSIYGDELLDSVYGLFSQVYPILLATAVCIGRQHLSLFEAHFAVAVSASPISVYLAFMAFRVALHTPMILLHISKHTRTSLAVWLGLILPVFWLTLNLIVSFHTKAFTNSYLCEGMNLFHWFEFQVVSNFVGVLDVMGRRDLWNDLHGRGGLGAVSVAALWVWGVYFVHHRSVITETIKAASKRYDDQPSWRRWSLRAWAILRAPWDVIIRSHAWLLLVIVCCLHWSWILGIMRGMSLDNYQFTYGQALSLFFVFPPIVKLLRARWCEICKFIVNFPRNLLDEIVFIFSGINDTGKQDGSRGLSTMCAHGLLSSVLTGSLAIYIWKYVIGGSVPNPRTVVNNPHQNWKPFSIGVYISGFLIGCLNVWFWSSYRARAVEWLCSDSNRRWTRIFLWTIHSLVIFPVALFMCVAPLFSPFAALPLAQEQQWAHRCHKFAGEAILEGRSYISQPPRASLSYPRLTSGDGIEYQYILNSHRSDIWTLELGNSSFIESMESPEGFYPSVRSIVYDFNDNTMSAMCMAMDSLIPFPCMWGYFNRDAYFSIFLNDTRTFSGMRLQAVDKEWFYSDDAPSFTLNKLGPDGQPHDMIMQSAVTKRNHCELLKVCLSGPPGLDTLAPLGLALWAEDRYTTFCTTPRLYG

pLDDT: mean 72.18, std 16.44, range [27.11, 94.5]